Protein AF-G0PNI9-F1 (afdb_monomer_lite)

Organism: Caenorhabditis brenneri (NCBI:txid135651)

Secondary structure (DSSP, 8-state):
------EEEEEEEEEEETTTTEEEEE-TTS-TT--EEEE--GGG---TT-EEEEEE-HHHHHHHS-SS--TTSPPPEES--EEEPPPTTEEEEEETTEEEEEEEEEEPPTT--TTSEEEETTTEEEE--SSSS-TT-SEEEEEEEEEEEEE-TTS-EEEEEEEEEEE---PPP-S--------EEEEEEEEEEEE-SS-SSS-SEEEEEEETTTTEEEEEEESS--TT--TT-EEEEEEEE-SSSEEEEEEEEE----S-EEEETTEEEEEEEE--EE--BTTBSSEEEEETTTEEEEE-SSTTSPPPS--TTTEEEEEEEEE--SSSS--EEEEEEEE---HHHHHHHHHHHHHTSTTHHHHHHHH-HHHHHHHHHHHS-HHHHTHHHHHHHHHHHHHHTT-SS--------EEEEEETTEEEEEE----TT--HHHHHHTT--THHHHTGGGPPTTEEEEEEE-TTS-EEEEEEEEEE-EE-TTS-EEEEEEE-GGGEEETTEEEEPBTTS-TTS-EEEEE-SSPPPSS-EEEEEEEEEPPTTSTTTT-HHHHHTTEEEEEEEEEEEEEEEEHHHHTSS--HHHHHHHHHHHHHHHHHHHS-HHHHHHHHHHHHHHTT-HHHHHHHHTTT--HHHHHHHHTTT-

Structure (mmCIF, N/CA/C/O backbone):
data_AF-G0PNI9-F1
#
_entry.id   AF-G0PNI9-F1
#
loop_
_atom_site.group_PDB
_atom_site.id
_atom_site.type_symbol
_atom_site.label_atom_id
_atom_site.label_alt_id
_atom_site.label_comp_id
_atom_site.label_asym_id
_atom_site.label_entity_id
_atom_site.label_seq_id
_atom_site.pdbx_PDB_ins_code
_atom_site.Cartn_x
_atom_site.Cartn_y
_atom_site.Cartn_z
_atom_site.occupancy
_atom_site.B_iso_or_equiv
_atom_site.auth_seq_id
_atom_site.auth_comp_id
_atom_site.auth_asym_id
_atom_site.auth_atom_id
_atom_site.pdbx_PDB_model_num
ATOM 1 N N . SER A 1 1 ? 24.204 -33.065 -20.227 1.00 42.53 1 SER A N 1
ATOM 2 C CA . SER A 1 1 ? 23.760 -32.303 -19.040 1.00 42.53 1 SER A CA 1
ATOM 3 C C . SER A 1 1 ? 23.427 -30.886 -19.472 1.00 42.53 1 SER A C 1
ATOM 5 O O . SER A 1 1 ? 24.225 -30.288 -20.180 1.00 42.53 1 SER A O 1
ATOM 7 N N . ASN A 1 2 ? 22.261 -30.353 -19.093 1.00 43.97 2 ASN A N 1
ATOM 8 C CA . ASN A 1 2 ? 21.942 -28.942 -19.337 1.00 43.97 2 ASN A CA 1
ATOM 9 C C . ASN A 1 2 ? 22.514 -28.113 -18.187 1.00 43.97 2 ASN A C 1
ATOM 11 O O . ASN A 1 2 ? 21.906 -28.019 -17.124 1.00 43.97 2 ASN A O 1
ATOM 15 N N . GLU A 1 3 ? 23.709 -27.570 -18.393 1.00 56.66 3 GLU A N 1
ATOM 16 C CA . GLU A 1 3 ? 24.374 -26.715 -17.415 1.00 56.66 3 GLU A CA 1
ATOM 17 C C . GLU A 1 3 ? 23.565 -25.428 -17.202 1.00 56.66 3 GLU A C 1
ATOM 19 O O . GLU A 1 3 ? 23.262 -24.688 -18.143 1.00 56.66 3 GLU A O 1
ATOM 24 N N . VAL A 1 4 ? 23.152 -25.183 -15.958 1.00 63.44 4 VAL A N 1
ATOM 25 C CA . VAL A 1 4 ? 22.321 -24.026 -15.624 1.00 63.44 4 VAL A CA 1
ATOM 26 C C . VAL A 1 4 ? 23.223 -22.797 -15.537 1.00 63.44 4 VAL A C 1
ATOM 28 O O . VAL A 1 4 ? 24.161 -22.759 -14.744 1.00 63.44 4 VAL A O 1
ATOM 31 N N . LEU A 1 5 ? 22.911 -21.774 -16.335 1.00 78.19 5 LEU A N 1
ATOM 32 C CA . LEU A 1 5 ? 23.619 -20.491 -16.356 1.00 78.19 5 LEU A CA 1
ATOM 33 C C . LEU A 1 5 ? 22.722 -19.388 -15.749 1.00 78.19 5 LEU A C 1
ATOM 35 O O . LEU A 1 5 ? 22.094 -18.633 -16.503 1.00 78.19 5 LEU A O 1
ATOM 39 N N . PRO A 1 6 ? 22.570 -19.319 -14.407 1.00 77.62 6 PRO A N 1
ATOM 40 C CA . PRO A 1 6 ? 21.587 -18.449 -13.761 1.00 77.62 6 PRO A CA 1
ATOM 41 C C . PRO A 1 6 ? 22.061 -16.997 -13.633 1.00 77.62 6 PRO A C 1
ATOM 43 O O . PRO A 1 6 ? 21.236 -16.100 -13.462 1.00 77.62 6 PRO A O 1
ATOM 46 N N . LYS A 1 7 ? 23.376 -16.742 -13.688 1.00 85.12 7 LYS A N 1
ATOM 47 C CA . LYS A 1 7 ? 23.931 -15.395 -13.523 1.00 85.12 7 LYS A CA 1
ATOM 48 C C . LYS A 1 7 ? 23.986 -14.677 -14.869 1.00 85.12 7 LYS A C 1
ATOM 50 O O . LYS A 1 7 ? 24.374 -15.263 -15.880 1.00 85.12 7 LYS A O 1
ATOM 55 N N . LEU A 1 8 ? 23.606 -13.401 -14.871 1.00 88.12 8 LEU A N 1
ATOM 56 C CA . LEU A 1 8 ? 23.427 -12.584 -16.070 1.00 88.12 8 LEU A CA 1
ATOM 57 C C . LEU A 1 8 ? 24.270 -11.313 -15.983 1.00 88.12 8 LEU A C 1
ATOM 59 O O . LEU A 1 8 ? 24.201 -10.599 -14.985 1.00 88.12 8 LEU A O 1
ATOM 63 N N . ILE A 1 9 ? 25.006 -10.994 -17.047 1.00 89.88 9 ILE A N 1
ATOM 64 C CA . ILE A 1 9 ? 25.767 -9.747 -17.162 1.00 89.88 9 ILE A CA 1
ATOM 65 C C . ILE A 1 9 ? 25.405 -9.033 -18.458 1.00 89.88 9 ILE A C 1
ATOM 67 O O . ILE A 1 9 ? 25.257 -9.648 -19.513 1.00 89.88 9 ILE A O 1
ATOM 71 N N . THR A 1 10 ? 25.278 -7.712 -18.361 1.00 91.69 10 THR A N 1
ATOM 72 C CA . THR A 1 10 ? 25.167 -6.803 -19.502 1.00 91.69 10 THR A CA 1
ATOM 73 C C . THR A 1 10 ? 26.460 -6.011 -19.636 1.00 91.69 10 THR A C 1
ATOM 75 O O . THR A 1 10 ? 26.955 -5.466 -18.651 1.00 91.69 10 THR A O 1
ATOM 78 N N . GLY A 1 11 ? 26.979 -5.923 -20.855 1.00 91.00 11 GLY A N 1
ATOM 79 C CA . GLY A 1 11 ? 28.130 -5.094 -21.192 1.00 91.00 11 GLY A CA 1
ATOM 80 C C . GLY A 1 11 ? 28.019 -4.524 -22.600 1.00 91.00 11 GLY A C 1
ATOM 81 O O . GLY A 1 11 ? 27.108 -4.866 -23.361 1.00 91.00 11 GLY A O 1
ATOM 82 N N . PHE A 1 12 ? 28.957 -3.656 -22.963 1.00 94.12 12 PHE A N 1
ATOM 83 C CA . PHE A 1 12 ? 29.002 -3.040 -24.289 1.00 94.12 12 PHE A CA 1
ATOM 84 C C . PHE A 1 12 ? 30.407 -3.059 -24.879 1.00 94.12 12 PHE A C 1
ATOM 86 O O . PHE A 1 12 ? 31.407 -3.089 -24.159 1.00 94.12 12 PHE A O 1
ATOM 93 N N . ILE A 1 13 ? 30.479 -3.052 -26.208 1.00 94.00 13 ILE A N 1
ATOM 94 C CA . ILE A 1 13 ? 31.738 -3.214 -26.926 1.00 94.00 13 ILE A CA 1
ATOM 95 C C . ILE A 1 13 ? 32.512 -1.899 -26.963 1.00 94.00 13 ILE A C 1
ATOM 97 O O . ILE A 1 13 ? 32.058 -0.906 -27.533 1.00 94.00 13 ILE A O 1
ATOM 101 N N . THR A 1 14 ? 33.702 -1.917 -26.374 1.00 91.06 14 THR A N 1
ATOM 102 C CA . THR A 1 14 ? 34.638 -0.788 -26.240 1.00 91.06 14 THR A CA 1
ATOM 103 C C . THR A 1 14 ? 35.733 -0.783 -27.295 1.00 91.06 14 THR A C 1
ATOM 105 O O . THR A 1 14 ? 36.314 0.266 -27.558 1.00 91.06 14 THR A O 1
ATOM 108 N N . GLY A 1 15 ? 36.000 -1.926 -27.926 1.00 89.88 15 GLY A N 1
ATOM 109 C CA . GLY A 1 15 ? 36.987 -2.073 -28.992 1.00 89.88 15 GLY A CA 1
ATOM 110 C C . GLY A 1 15 ? 36.825 -3.400 -29.727 1.00 89.88 15 GLY A C 1
ATOM 111 O O . GLY A 1 15 ? 36.212 -4.334 -29.213 1.00 89.88 15 GLY A O 1
ATOM 112 N N . THR A 1 16 ? 37.387 -3.499 -30.927 1.00 89.44 16 THR A N 1
ATOM 113 C CA . THR A 1 16 ? 37.393 -4.727 -31.733 1.00 89.44 16 THR A CA 1
ATOM 114 C C . THR A 1 16 ? 38.799 -4.993 -32.261 1.00 89.44 16 THR A C 1
ATOM 116 O O . THR A 1 16 ? 39.559 -4.062 -32.518 1.00 89.44 16 THR A O 1
ATOM 119 N N . ASN A 1 17 ? 39.164 -6.266 -32.419 1.00 86.81 17 ASN A N 1
ATOM 120 C CA . ASN A 1 17 ? 40.432 -6.686 -33.008 1.00 86.81 17 ASN A CA 1
ATOM 121 C C . ASN A 1 17 ? 40.154 -7.622 -34.202 1.00 86.81 17 ASN A C 1
ATOM 123 O O . ASN A 1 17 ? 40.063 -8.844 -34.032 1.00 86.81 17 ASN A O 1
ATOM 127 N N . PRO A 1 18 ? 39.990 -7.066 -35.423 1.00 77.69 18 PRO A N 1
ATOM 128 C CA . PRO A 1 18 ? 39.561 -7.830 -36.594 1.00 77.69 18 PRO A CA 1
ATOM 129 C C . PRO A 1 18 ? 40.500 -8.975 -36.989 1.00 77.69 18 PRO A C 1
ATOM 131 O O . PRO A 1 18 ? 40.017 -9.967 -37.537 1.00 77.69 18 PRO A O 1
ATOM 134 N N . LYS A 1 19 ? 41.806 -8.858 -36.689 1.00 79.38 19 LYS A N 1
ATOM 135 C CA . LYS A 1 19 ? 42.839 -9.859 -37.014 1.00 79.38 19 LYS A CA 1
ATOM 136 C C . LYS A 1 19 ? 42.614 -11.188 -36.286 1.00 79.38 19 LYS A C 1
ATOM 138 O O . LYS A 1 19 ? 42.847 -12.239 -36.868 1.00 79.38 19 LYS A O 1
ATOM 143 N N . TYR A 1 20 ? 42.126 -11.136 -35.046 1.00 79.94 20 TYR A N 1
ATOM 144 C CA . TYR A 1 20 ? 41.896 -12.316 -34.200 1.00 79.94 20 TYR A CA 1
ATOM 145 C C . TYR A 1 20 ? 40.404 -12.615 -33.962 1.00 79.94 20 TYR A C 1
ATOM 147 O O . TYR A 1 20 ? 40.067 -13.485 -33.166 1.00 79.94 20 TYR A O 1
ATOM 155 N N . GLY A 1 21 ? 39.493 -11.878 -34.611 1.00 83.06 21 GLY A N 1
ATOM 156 C CA . GLY A 1 21 ? 38.041 -12.034 -34.431 1.00 83.06 21 GLY A CA 1
ATOM 157 C C . GLY A 1 21 ? 37.517 -11.645 -33.039 1.00 83.06 21 GLY A C 1
ATOM 158 O O . GLY A 1 21 ? 36.365 -11.927 -32.721 1.00 83.06 21 GLY A O 1
ATOM 159 N N . MET A 1 22 ? 38.338 -11.005 -32.206 1.00 89.69 22 MET A N 1
ATOM 160 C CA . MET A 1 22 ? 37.992 -10.650 -30.827 1.00 89.69 22 MET A CA 1
ATOM 161 C C . MET A 1 22 ? 37.268 -9.300 -30.756 1.00 89.69 22 MET A C 1
ATOM 163 O O . MET A 1 22 ? 37.525 -8.400 -31.558 1.00 89.69 22 MET A O 1
ATOM 167 N N . SER A 1 23 ? 36.418 -9.116 -29.747 1.00 92.19 23 SER A N 1
ATOM 168 C CA . SER A 1 23 ? 35.970 -7.792 -29.290 1.00 92.19 23 SER A CA 1
ATOM 169 C C . SER A 1 23 ? 36.112 -7.666 -27.773 1.00 92.19 23 SER A C 1
ATOM 171 O O . SER A 1 23 ? 36.047 -8.666 -27.060 1.00 92.19 23 SER A O 1
ATOM 173 N N . TYR A 1 24 ? 36.318 -6.441 -27.294 1.00 92.00 24 TYR A N 1
ATOM 174 C CA . TYR A 1 24 ? 36.478 -6.114 -25.876 1.00 92.00 24 TYR A CA 1
ATOM 175 C C . TYR A 1 24 ? 35.159 -5.591 -25.311 1.00 92.00 24 TYR A C 1
ATOM 177 O O . TYR A 1 24 ? 34.493 -4.778 -25.956 1.00 92.00 24 TYR A O 1
ATOM 185 N N . VAL A 1 25 ? 34.774 -6.084 -24.135 1.00 93.19 25 VAL A N 1
ATOM 186 C CA . VAL A 1 25 ? 33.466 -5.847 -23.513 1.00 93.19 25 VAL A CA 1
ATOM 187 C C . VAL A 1 25 ? 33.662 -5.178 -22.156 1.00 93.19 25 VAL A C 1
ATOM 189 O O . VAL A 1 25 ? 34.219 -5.779 -21.238 1.00 93.19 25 VAL A O 1
ATOM 192 N N . SER A 1 26 ? 33.176 -3.946 -22.019 1.00 91.88 26 SER A N 1
ATOM 193 C CA . SER A 1 26 ? 33.152 -3.235 -20.739 1.00 91.88 26 SER A CA 1
ATOM 194 C C . SER A 1 26 ? 32.015 -3.738 -19.857 1.00 91.88 26 SER A C 1
ATOM 196 O O . SER A 1 26 ? 30.886 -3.905 -20.327 1.00 91.88 26 SER A O 1
ATOM 198 N N . CYS A 1 27 ? 32.311 -3.912 -18.571 1.00 89.69 27 CYS A N 1
ATOM 199 C CA . CYS A 1 27 ? 31.365 -4.229 -17.509 1.00 89.69 27 CYS A CA 1
ATOM 200 C C . CYS A 1 27 ? 31.767 -3.462 -16.237 1.00 89.69 27 CYS A C 1
ATOM 202 O O . CYS A 1 27 ? 32.956 -3.288 -15.972 1.00 89.69 27 CYS A O 1
ATOM 204 N N . ASN A 1 28 ? 30.795 -3.028 -15.435 1.00 88.88 28 ASN A N 1
ATOM 205 C CA . ASN A 1 28 ? 31.049 -2.372 -14.148 1.00 88.88 28 ASN A CA 1
ATOM 206 C C . ASN A 1 28 ? 31.448 -3.349 -13.023 1.00 88.88 28 ASN A C 1
ATOM 208 O O . ASN A 1 28 ? 31.896 -2.903 -11.973 1.00 88.88 28 ASN A O 1
ATOM 212 N N . LEU A 1 29 ? 31.298 -4.664 -13.231 1.00 88.19 29 LEU A N 1
ATOM 213 C CA . LEU A 1 29 ? 31.667 -5.705 -12.259 1.00 88.19 29 LEU A CA 1
ATOM 214 C C . LEU A 1 29 ? 33.132 -6.174 -12.377 1.00 88.19 29 LEU A C 1
ATOM 216 O O . LEU A 1 29 ? 33.607 -6.919 -11.526 1.00 88.19 29 LEU A O 1
ATOM 220 N N . THR A 1 30 ? 33.854 -5.768 -13.427 1.00 87.44 30 THR A N 1
ATOM 221 C CA . THR A 1 30 ? 35.285 -6.075 -13.614 1.00 87.44 30 THR A CA 1
ATOM 222 C C . THR A 1 30 ? 36.192 -4.989 -13.052 1.00 87.44 30 THR A C 1
ATOM 224 O O . THR A 1 30 ? 35.832 -3.813 -13.057 1.00 87.44 30 THR A O 1
ATOM 227 N N . TYR A 1 31 ? 37.419 -5.358 -12.663 1.00 86.44 31 TYR A N 1
ATOM 228 C CA . TYR A 1 31 ? 38.438 -4.382 -12.274 1.00 86.44 31 TYR A CA 1
ATOM 229 C C . TYR A 1 31 ? 38.669 -3.339 -13.391 1.00 86.44 31 TYR A C 1
ATOM 231 O O . TYR A 1 31 ? 38.799 -3.722 -14.562 1.00 86.44 31 TYR A O 1
ATOM 239 N N . PRO A 1 32 ? 38.753 -2.030 -13.075 1.00 87.06 32 PRO A N 1
ATOM 240 C CA . PRO A 1 32 ? 38.887 -0.975 -14.074 1.00 87.06 32 PRO A CA 1
ATOM 241 C C . PRO A 1 32 ? 40.040 -1.201 -15.060 1.00 87.06 32 PRO A C 1
ATOM 243 O O . PRO A 1 32 ? 41.215 -1.146 -14.705 1.00 87.06 32 PRO A O 1
ATOM 246 N N . GLY A 1 33 ? 39.693 -1.414 -16.333 1.00 81.38 33 GLY A N 1
ATOM 247 C CA . GLY A 1 33 ? 40.645 -1.697 -17.413 1.00 81.38 33 GLY A CA 1
ATOM 248 C C . GLY A 1 33 ? 40.659 -3.148 -17.900 1.00 81.38 33 GLY A C 1
ATOM 249 O O . GLY A 1 33 ? 41.149 -3.398 -19.002 1.00 81.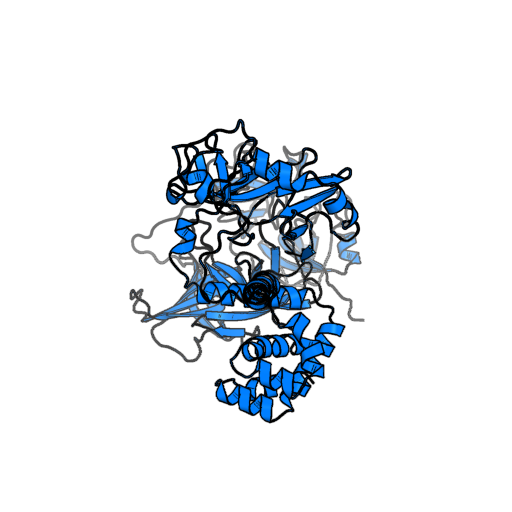38 33 GLY A O 1
ATOM 250 N N . VAL A 1 34 ? 40.089 -4.089 -17.145 1.00 87.12 34 VAL A N 1
ATOM 251 C CA . VAL A 1 34 ? 40.072 -5.525 -17.471 1.00 87.12 34 VAL A CA 1
ATOM 252 C C . VAL A 1 34 ? 38.778 -5.889 -18.212 1.00 87.12 34 VAL A C 1
ATOM 254 O O . VAL A 1 34 ? 37.961 -6.666 -17.734 1.00 87.12 34 VAL A O 1
ATOM 257 N N . ASP A 1 35 ? 38.600 -5.326 -19.412 1.00 89.88 35 ASP A N 1
ATOM 258 C CA . ASP A 1 35 ? 37.474 -5.674 -20.298 1.00 89.88 35 ASP A CA 1
ATOM 259 C C . ASP A 1 35 ? 37.467 -7.176 -20.606 1.00 89.88 35 ASP A C 1
ATOM 261 O O . ASP A 1 35 ? 38.526 -7.752 -20.873 1.00 89.88 35 ASP A O 1
ATOM 265 N N . GLY A 1 36 ? 36.286 -7.795 -20.634 1.00 91.12 36 GLY A N 1
ATOM 266 C CA . GLY A 1 36 ? 36.122 -9.180 -21.082 1.00 91.12 36 GLY A CA 1
ATOM 267 C C . GLY A 1 36 ? 36.375 -9.334 -22.583 1.00 91.12 36 GLY A C 1
ATOM 268 O O . GLY A 1 36 ? 36.262 -8.367 -23.339 1.00 91.12 36 GLY A O 1
ATOM 269 N N . ILE A 1 37 ? 36.704 -10.546 -23.036 1.00 92.38 37 ILE A N 1
ATOM 270 C CA . ILE A 1 37 ? 36.940 -10.837 -24.464 1.00 92.38 37 ILE A CA 1
ATOM 271 C C . ILE A 1 37 ? 35.843 -11.744 -25.019 1.00 92.38 37 ILE A C 1
ATOM 273 O O . ILE A 1 37 ? 35.643 -12.858 -24.536 1.00 92.38 37 ILE A O 1
ATOM 277 N N . VAL A 1 38 ? 35.196 -11.292 -26.094 1.00 90.31 38 VAL A N 1
ATOM 278 C CA . VAL A 1 38 ? 34.279 -12.108 -26.895 1.00 90.31 38 VAL A CA 1
ATOM 279 C C . VAL A 1 38 ? 34.921 -12.531 -28.211 1.00 90.31 38 VAL A C 1
ATOM 281 O O . VAL A 1 38 ? 35.369 -11.695 -28.999 1.00 90.31 38 VAL A O 1
ATOM 284 N N . TYR A 1 39 ? 34.941 -13.836 -28.467 1.00 87.62 39 TYR A N 1
ATOM 285 C CA . TYR A 1 39 ? 35.433 -14.421 -29.713 1.00 87.62 39 TYR A CA 1
ATOM 286 C C . TYR A 1 39 ? 34.281 -14.524 -30.720 1.00 87.62 39 TYR A C 1
ATOM 288 O O . TYR A 1 39 ? 33.350 -15.310 -30.545 1.00 87.62 39 TYR A O 1
ATOM 296 N N . CYS A 1 40 ? 34.324 -13.708 -31.774 1.00 81.56 40 CYS A N 1
ATOM 297 C CA . CYS A 1 40 ? 33.262 -13.612 -32.771 1.00 81.56 40 CYS A CA 1
ATOM 298 C C . CYS A 1 40 ? 33.587 -14.453 -34.014 1.00 81.56 40 CYS A C 1
ATOM 300 O O . CYS A 1 40 ? 34.601 -14.230 -34.680 1.00 81.56 40 CYS A O 1
ATOM 302 N N . SER A 1 41 ? 32.684 -15.359 -34.401 1.00 74.31 41 SER A N 1
ATOM 303 C CA . SER A 1 41 ? 32.752 -16.004 -35.719 1.00 74.31 41 SER A CA 1
ATOM 304 C C . SER A 1 41 ? 32.547 -14.979 -36.847 1.00 74.31 41 SER A C 1
ATOM 306 O O . SER A 1 41 ? 31.967 -13.909 -36.630 1.00 74.31 41 SER A O 1
ATOM 308 N N . LYS A 1 42 ? 33.000 -15.296 -38.073 1.00 65.00 42 LYS A N 1
ATOM 309 C CA . LYS A 1 42 ? 32.943 -14.383 -39.240 1.00 65.00 42 LYS A CA 1
ATOM 310 C C . LYS A 1 42 ? 31.557 -13.740 -39.433 1.00 65.00 42 LYS A C 1
ATOM 312 O O . LYS A 1 42 ? 31.482 -12.548 -39.722 1.00 65.00 42 LYS A O 1
ATOM 317 N N . ASN A 1 43 ? 30.487 -14.495 -39.170 1.00 62.12 43 ASN A N 1
ATOM 318 C CA . ASN A 1 43 ? 29.095 -14.093 -39.400 1.00 62.12 43 ASN A CA 1
ATOM 319 C C . ASN A 1 43 ? 28.417 -13.454 -38.165 1.00 62.12 43 ASN A C 1
ATOM 321 O O . ASN A 1 43 ? 27.246 -13.092 -38.231 1.00 62.12 43 ASN A O 1
ATOM 325 N N . ARG A 1 44 ? 29.121 -13.311 -37.029 1.00 70.69 44 ARG A N 1
ATOM 326 C CA . ARG A 1 44 ? 28.618 -12.677 -35.790 1.00 70.69 44 ARG A CA 1
ATOM 327 C C . ARG A 1 44 ? 29.555 -11.581 -35.261 1.00 70.69 44 ARG A C 1
ATOM 329 O O . ARG A 1 44 ? 29.673 -11.385 -34.055 1.00 70.69 44 ARG A O 1
ATOM 336 N N . ARG A 1 45 ? 30.237 -10.861 -36.159 1.00 80.56 45 ARG A N 1
ATOM 337 C CA . ARG A 1 45 ? 31.110 -9.729 -35.801 1.00 80.56 45 ARG A CA 1
ATOM 338 C C . ARG A 1 45 ? 30.322 -8.608 -35.117 1.00 80.56 45 ARG A C 1
ATOM 340 O O . ARG A 1 45 ? 29.397 -8.046 -35.701 1.00 80.56 45 ARG A O 1
ATOM 347 N N . LEU A 1 46 ? 30.743 -8.261 -33.905 1.00 89.38 46 LEU A N 1
ATOM 348 C CA . LEU A 1 46 ? 30.261 -7.096 -33.168 1.00 89.38 46 LEU A CA 1
ATOM 349 C C . LEU A 1 46 ? 31.018 -5.823 -33.583 1.00 89.38 46 LEU A C 1
ATOM 351 O O . LEU A 1 46 ? 32.127 -5.882 -34.119 1.00 89.38 46 LEU A O 1
ATOM 355 N N . LYS A 1 47 ? 30.410 -4.662 -33.332 1.00 90.81 47 LYS A N 1
ATOM 356 C CA . LYS A 1 47 ? 30.986 -3.324 -33.545 1.00 90.81 47 LYS A CA 1
ATOM 357 C C . LYS A 1 47 ? 31.063 -2.559 -32.222 1.00 90.81 47 LYS A C 1
ATOM 359 O O . LYS A 1 47 ? 30.316 -2.855 -31.295 1.00 90.81 47 LYS A O 1
ATOM 364 N N . VAL A 1 48 ? 31.936 -1.551 -32.137 1.00 91.38 48 VAL A N 1
ATOM 365 C CA . VAL A 1 48 ? 31.995 -0.648 -30.971 1.00 91.38 48 VAL A CA 1
ATOM 366 C C . VAL A 1 48 ? 30.623 -0.012 -30.745 1.00 91.38 48 VAL A C 1
ATOM 368 O O . VAL A 1 48 ? 30.010 0.493 -31.682 1.00 91.38 48 VAL A O 1
ATOM 371 N N . GLY A 1 49 ? 30.143 -0.067 -29.504 1.00 90.06 49 GLY A N 1
ATOM 372 C CA . GLY A 1 49 ? 28.810 0.384 -29.115 1.00 90.06 49 GLY A CA 1
ATOM 373 C C . GLY A 1 49 ? 27.663 -0.596 -29.366 1.00 90.06 49 GLY A C 1
ATOM 374 O O . GLY A 1 49 ? 26.523 -0.258 -29.047 1.00 90.06 49 GLY A O 1
ATOM 375 N N . ASP A 1 50 ? 27.937 -1.812 -29.849 1.00 93.25 50 ASP A N 1
ATOM 376 C CA . ASP A 1 50 ? 27.017 -2.938 -29.669 1.00 93.25 50 ASP A CA 1
ATOM 377 C C . ASP A 1 50 ? 26.922 -3.323 -28.184 1.00 93.25 50 ASP A C 1
ATOM 379 O O . ASP A 1 50 ? 27.890 -3.192 -27.433 1.00 93.25 50 ASP A O 1
ATOM 383 N N . TRP A 1 51 ? 25.760 -3.830 -27.769 1.00 93.88 51 TRP A N 1
ATOM 384 C CA . TRP A 1 51 ? 25.500 -4.288 -26.402 1.00 93.88 51 TRP A CA 1
ATOM 385 C C . TRP A 1 51 ? 25.265 -5.796 -26.381 1.00 93.88 51 TRP A C 1
ATOM 387 O O . TRP A 1 51 ? 24.646 -6.349 -27.295 1.00 93.88 51 TRP A O 1
ATOM 397 N N . VAL A 1 52 ? 25.761 -6.461 -25.339 1.00 92.62 52 VAL A N 1
ATOM 398 C CA . VAL A 1 52 ? 25.707 -7.919 -25.184 1.00 92.62 52 VAL A CA 1
ATOM 399 C C . VAL A 1 52 ? 25.220 -8.328 -23.796 1.00 92.62 52 VAL A C 1
ATOM 401 O O . VAL A 1 52 ? 25.608 -7.757 -22.780 1.00 92.62 52 VAL A O 1
ATOM 404 N N . GLU A 1 53 ? 24.373 -9.352 -23.787 1.00 92.38 53 GLU A N 1
ATOM 405 C CA . GLU A 1 53 ? 23.956 -10.142 -22.632 1.00 92.38 53 GLU A CA 1
ATOM 406 C C . GLU A 1 53 ? 24.770 -11.446 -22.636 1.00 92.38 53 GLU A C 1
ATOM 408 O O . GLU A 1 53 ? 24.812 -12.160 -23.646 1.00 92.38 53 GLU A O 1
ATOM 413 N N . VAL A 1 54 ? 25.422 -11.745 -21.513 1.00 89.88 54 VAL A N 1
ATOM 414 C CA . VAL A 1 54 ? 26.264 -12.933 -21.300 1.00 89.88 54 VAL A CA 1
ATOM 415 C C . VAL A 1 54 ? 25.761 -13.670 -20.062 1.00 89.88 54 VAL A C 1
ATOM 417 O O . VAL A 1 54 ? 25.312 -13.037 -19.102 1.00 89.88 54 VAL A O 1
ATOM 420 N N . ARG A 1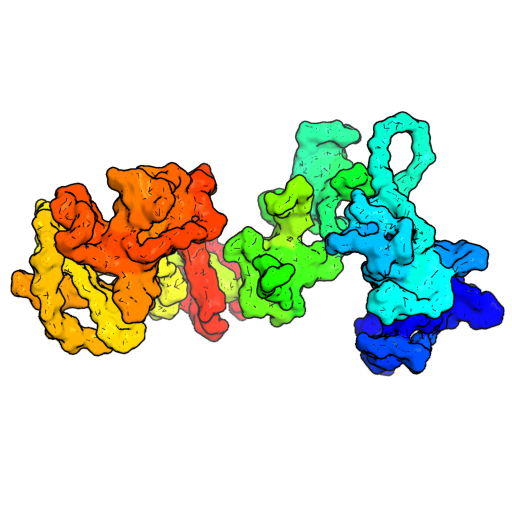 55 ? 25.805 -15.005 -20.089 1.00 89.44 55 ARG A N 1
ATOM 421 C CA . ARG A 1 55 ? 25.367 -15.866 -18.983 1.00 89.44 55 ARG A CA 1
ATOM 422 C C . ARG A 1 55 ? 26.519 -16.712 -18.471 1.00 89.44 55 ARG A C 1
ATOM 424 O O . ARG A 1 55 ? 27.340 -17.158 -19.265 1.00 89.44 55 ARG A O 1
ATOM 431 N N . PHE A 1 56 ? 26.535 -16.936 -17.163 1.00 86.56 56 PHE A N 1
ATOM 432 C CA . PHE A 1 56 ? 27.591 -17.659 -16.461 1.00 86.56 56 PHE A CA 1
ATOM 433 C C . PHE A 1 56 ? 26.998 -18.705 -15.516 1.00 86.56 56 PHE A C 1
ATOM 435 O O . PHE A 1 56 ? 25.892 -18.522 -14.990 1.00 86.56 56 PHE A O 1
ATOM 442 N N . THR A 1 57 ? 27.763 -19.771 -15.271 1.00 88.38 57 THR A N 1
ATOM 443 C CA . THR A 1 57 ? 27.573 -20.639 -14.102 1.00 88.38 57 THR A CA 1
ATOM 444 C C . THR A 1 57 ? 27.781 -19.817 -12.822 1.00 88.38 57 THR A C 1
ATOM 446 O O . THR A 1 57 ? 28.342 -18.716 -12.856 1.00 88.38 57 THR A O 1
ATOM 449 N N . GLU A 1 58 ? 27.362 -20.327 -11.663 1.00 87.75 58 GLU A N 1
ATOM 450 C CA . GLU A 1 58 ? 27.664 -19.637 -10.399 1.00 87.75 58 GLU A CA 1
ATOM 451 C C . GLU A 1 58 ? 29.170 -19.644 -10.085 1.00 87.75 58 GLU A C 1
ATOM 453 O O . GLU A 1 58 ? 29.688 -18.652 -9.572 1.00 87.75 58 GLU A O 1
ATOM 458 N N . ALA A 1 59 ? 29.882 -20.707 -10.477 1.00 87.44 59 ALA A N 1
ATOM 459 C CA . ALA A 1 59 ? 31.326 -20.846 -10.301 1.00 87.44 59 ALA A CA 1
ATOM 460 C C . ALA A 1 59 ? 32.123 -19.851 -11.165 1.00 87.44 59 ALA A C 1
ATOM 462 O O . ALA A 1 59 ? 32.980 -19.136 -10.646 1.00 87.44 59 ALA A O 1
ATOM 463 N N . ASP A 1 60 ? 31.811 -19.742 -12.461 1.00 88.12 60 ASP A N 1
ATOM 464 C CA . ASP A 1 60 ? 32.440 -18.755 -13.348 1.00 88.12 60 ASP A CA 1
ATOM 465 C C . ASP A 1 60 ? 32.114 -17.329 -12.910 1.00 88.12 60 ASP A C 1
ATOM 467 O O . ASP A 1 60 ? 32.986 -16.461 -12.926 1.00 88.12 60 ASP A O 1
ATOM 471 N N . PHE A 1 61 ? 30.876 -17.075 -12.476 1.00 90.44 61 PHE A N 1
ATOM 472 C CA . PHE A 1 61 ? 30.507 -15.751 -11.996 1.00 90.44 61 PHE A CA 1
ATOM 473 C C . PHE A 1 61 ? 31.314 -15.356 -10.751 1.00 90.44 61 PHE A C 1
ATOM 475 O O . PHE A 1 61 ? 31.869 -14.261 -10.712 1.00 90.44 61 PHE A O 1
ATOM 482 N N . ALA A 1 62 ? 31.447 -16.250 -9.765 1.00 88.44 62 ALA A N 1
ATOM 483 C CA . ALA A 1 62 ? 32.258 -15.999 -8.572 1.00 88.44 62 ALA A CA 1
ATOM 484 C C . ALA A 1 62 ? 33.754 -15.806 -8.896 1.00 88.44 62 ALA A C 1
ATOM 486 O O . ALA A 1 62 ? 34.416 -14.965 -8.290 1.00 88.44 62 ALA A O 1
ATOM 487 N N . LYS A 1 63 ? 34.273 -16.552 -9.880 1.00 88.75 63 LYS A N 1
ATOM 488 C CA . LYS A 1 63 ? 35.664 -16.492 -10.359 1.00 88.75 63 LYS A CA 1
ATOM 489 C C . LYS A 1 63 ? 36.006 -15.191 -11.093 1.00 88.75 63 LYS A C 1
ATOM 491 O O . LYS A 1 63 ? 37.109 -14.676 -10.931 1.00 88.75 63 LYS A O 1
ATOM 496 N N . PHE A 1 64 ? 35.097 -14.690 -11.928 1.00 88.19 64 PHE A N 1
ATOM 497 C CA . PHE A 1 64 ? 35.337 -13.525 -12.786 1.00 88.19 64 PHE A CA 1
ATOM 498 C C . PHE A 1 64 ? 34.824 -12.200 -12.197 1.00 88.19 64 PHE A C 1
ATOM 500 O O . PHE A 1 64 ? 35.326 -11.138 -12.565 1.00 88.19 64 PHE A O 1
ATOM 507 N N . PHE A 1 65 ? 33.843 -12.249 -11.290 1.00 90.31 65 PHE A N 1
ATOM 508 C CA . PHE A 1 65 ? 33.179 -11.075 -10.708 1.00 90.31 65 PHE A CA 1
ATOM 509 C C . PHE A 1 65 ? 33.092 -11.178 -9.168 1.00 90.31 65 PHE A C 1
ATOM 511 O O . PHE A 1 65 ? 31.994 -11.153 -8.601 1.00 90.31 65 PHE A O 1
ATOM 518 N N . PRO A 1 66 ? 34.235 -11.320 -8.462 1.00 86.69 66 PRO A N 1
ATOM 519 C CA . PRO A 1 66 ? 34.267 -11.327 -7.002 1.00 86.69 66 PRO A CA 1
ATOM 520 C C . PRO A 1 66 ? 33.801 -9.979 -6.432 1.00 86.69 66 PRO A C 1
ATOM 522 O O . PRO A 1 66 ? 33.914 -8.938 -7.076 1.00 86.69 66 PRO A O 1
ATOM 525 N N . SER A 1 67 ? 33.341 -9.969 -5.178 1.00 83.31 67 SER A N 1
ATOM 526 C CA . SER A 1 67 ? 32.786 -8.773 -4.513 1.00 83.31 67 SER A CA 1
ATOM 527 C C . SER A 1 67 ? 33.772 -7.608 -4.328 1.00 83.31 67 SER A C 1
ATOM 529 O O . SER A 1 67 ? 33.351 -6.488 -4.039 1.00 83.31 67 SER A O 1
ATOM 531 N N . LYS A 1 68 ? 35.076 -7.858 -4.492 1.00 84.88 68 LYS A N 1
ATOM 532 C CA . LYS A 1 68 ? 36.152 -6.858 -4.533 1.00 84.88 68 LYS A CA 1
ATOM 533 C C . LYS A 1 68 ? 37.149 -7.245 -5.638 1.00 84.88 68 LYS A C 1
ATOM 535 O O . LYS A 1 68 ? 38.123 -7.935 -5.338 1.00 84.88 68 LYS A O 1
ATOM 540 N N . PRO A 1 69 ? 36.914 -6.866 -6.907 1.00 85.06 69 PRO A N 1
ATOM 541 C CA . PRO A 1 69 ? 37.821 -7.214 -7.992 1.00 85.06 69 PRO A CA 1
ATOM 542 C C . PRO A 1 69 ? 39.144 -6.444 -7.873 1.00 85.06 69 PRO A C 1
ATOM 544 O O . PRO A 1 69 ? 39.188 -5.288 -7.450 1.00 85.06 69 PRO A O 1
ATOM 547 N N . THR A 1 70 ? 40.227 -7.098 -8.274 1.00 85.81 70 THR A N 1
ATOM 548 C CA . THR A 1 70 ? 41.620 -6.632 -8.227 1.00 85.81 70 THR A CA 1
ATOM 549 C C . THR A 1 70 ? 42.243 -6.662 -9.625 1.00 85.81 70 THR A C 1
ATOM 551 O O . THR A 1 70 ? 41.691 -7.259 -10.548 1.00 85.81 70 THR A O 1
ATOM 554 N N . PHE A 1 71 ? 43.431 -6.071 -9.788 1.00 81.50 71 PHE A N 1
ATOM 555 C CA . PHE A 1 71 ? 44.231 -6.198 -11.018 1.00 81.50 71 PHE A CA 1
ATOM 556 C C . PHE A 1 71 ? 44.472 -7.667 -11.434 1.00 81.50 71 PHE A C 1
ATOM 558 O O . PHE A 1 71 ? 44.502 -7.969 -12.624 1.00 81.50 71 PHE A O 1
ATOM 565 N N . GLU A 1 72 ? 44.590 -8.567 -10.457 1.00 85.31 72 GLU A N 1
ATOM 566 C CA . GLU A 1 72 ? 44.851 -10.003 -10.637 1.00 85.31 72 GLU A CA 1
ATOM 567 C C . GLU A 1 72 ? 43.580 -10.822 -10.921 1.00 85.31 72 GLU A C 1
ATOM 569 O O . GLU A 1 72 ? 43.664 -12.007 -11.242 1.00 85.31 72 GLU A O 1
ATOM 574 N N . THR A 1 73 ? 42.391 -10.217 -10.804 1.00 86.69 73 THR A N 1
ATOM 575 C CA . THR A 1 73 ? 41.119 -10.915 -11.032 1.00 86.69 73 THR A CA 1
ATOM 576 C C . THR A 1 73 ? 41.037 -11.408 -12.482 1.00 86.69 73 THR A C 1
ATOM 578 O O . THR A 1 73 ? 41.194 -10.599 -13.404 1.00 86.69 73 THR A O 1
ATOM 581 N N . PRO A 1 74 ? 40.779 -12.711 -12.721 1.00 85.38 74 PRO A N 1
ATOM 582 C CA . PRO A 1 74 ? 40.786 -13.271 -14.065 1.00 85.38 74 PRO A CA 1
ATOM 583 C C . PRO A 1 74 ? 39.835 -12.546 -15.022 1.00 85.38 74 PRO A C 1
ATOM 585 O O . PRO A 1 74 ? 38.663 -12.318 -14.727 1.00 85.38 74 PRO A O 1
ATOM 588 N N . ARG A 1 75 ? 40.327 -12.228 -16.221 1.00 88.31 75 ARG A N 1
ATOM 589 C CA . ARG A 1 75 ? 39.501 -11.682 -17.303 1.00 88.31 75 ARG A CA 1
ATOM 590 C C . ARG A 1 75 ? 38.520 -12.745 -17.801 1.00 88.31 75 ARG A C 1
ATOM 592 O O . ARG A 1 75 ? 38.949 -13.800 -18.266 1.00 88.31 75 ARG A O 1
ATOM 599 N N . PHE A 1 76 ? 37.225 -12.430 -17.804 1.00 90.94 76 PHE A N 1
ATOM 600 C CA . PHE A 1 76 ? 36.216 -13.296 -18.414 1.00 90.94 76 PHE A CA 1
ATOM 601 C C . PHE A 1 76 ? 36.359 -13.363 -19.942 1.00 90.94 76 PHE A C 1
ATOM 603 O O . PHE A 1 76 ? 36.597 -12.353 -20.614 1.00 90.94 76 PHE A O 1
ATOM 610 N N . THR A 1 77 ? 36.190 -14.559 -20.503 1.00 89.94 77 THR A N 1
ATOM 611 C CA . THR A 1 77 ? 36.216 -14.801 -21.951 1.00 89.94 77 THR A CA 1
ATOM 612 C C . THR A 1 77 ? 35.030 -15.666 -22.369 1.00 89.94 77 THR A C 1
ATOM 614 O O . THR A 1 77 ? 34.557 -16.493 -21.592 1.00 89.94 77 THR A O 1
ATOM 617 N N . PHE A 1 78 ? 34.487 -15.435 -23.568 1.00 87.00 78 PHE A N 1
ATOM 618 C CA . PHE A 1 78 ? 33.266 -16.112 -24.010 1.00 87.00 78 PHE A CA 1
ATOM 619 C C . PHE A 1 78 ? 33.109 -16.170 -25.537 1.00 87.00 78 PHE A C 1
ATOM 621 O O . PHE A 1 78 ? 33.618 -15.335 -26.286 1.00 87.00 78 PHE A O 1
ATOM 628 N N . THR A 1 79 ? 32.361 -17.172 -25.993 1.00 83.75 79 THR A N 1
ATOM 629 C CA . THR A 1 79 ? 31.923 -17.376 -27.388 1.00 83.75 79 THR A CA 1
ATOM 630 C C . THR A 1 79 ? 30.407 -17.229 -27.528 1.00 83.75 79 THR A C 1
ATOM 632 O O . THR A 1 79 ? 29.912 -16.712 -28.529 1.00 83.75 79 THR A O 1
ATOM 635 N N . HIS A 1 80 ? 29.658 -17.649 -26.505 1.00 84.94 80 HIS A N 1
ATOM 636 C CA . HIS A 1 80 ? 28.203 -17.573 -26.454 1.00 84.94 80 HIS A CA 1
ATOM 637 C C . HIS A 1 80 ? 27.741 -16.255 -25.832 1.00 84.94 80 HIS A C 1
ATOM 639 O O . HIS A 1 80 ? 28.040 -15.945 -24.682 1.00 84.94 80 HIS A O 1
ATOM 645 N N . PHE A 1 81 ? 26.990 -15.476 -26.607 1.00 89.12 81 PHE A N 1
ATOM 646 C CA . PHE A 1 81 ? 26.401 -14.210 -26.185 1.00 89.12 81 PHE A CA 1
ATOM 647 C C . PHE A 1 81 ? 25.104 -13.944 -26.943 1.00 89.12 81 PHE A C 1
ATOM 649 O O . PHE A 1 81 ? 24.883 -14.454 -28.046 1.00 89.12 81 PHE A O 1
ATOM 656 N N . LYS A 1 82 ? 24.273 -13.077 -26.373 1.00 89.75 82 LYS A N 1
ATOM 657 C CA . LYS A 1 82 ? 23.073 -12.536 -27.007 1.00 89.75 82 LYS A CA 1
ATOM 658 C C . LYS A 1 82 ? 23.289 -11.044 -27.233 1.00 89.75 82 LYS A C 1
ATOM 660 O O . LYS A 1 82 ? 23.461 -10.291 -26.281 1.00 89.75 82 LYS A O 1
ATOM 665 N N . LYS A 1 83 ? 23.292 -10.598 -28.491 1.00 90.06 83 LYS A N 1
ATOM 666 C CA . LYS A 1 83 ? 23.299 -9.161 -28.803 1.00 90.06 83 LYS A CA 1
ATOM 667 C C . LYS A 1 83 ? 21.958 -8.562 -28.372 1.00 90.06 83 LYS A C 1
ATOM 669 O O . LYS A 1 83 ? 20.910 -9.101 -28.725 1.00 90.06 83 LYS A O 1
ATOM 674 N N . ILE A 1 84 ? 21.990 -7.469 -27.615 1.00 90.25 84 ILE A N 1
ATOM 675 C CA . ILE A 1 84 ? 20.797 -6.784 -27.103 1.00 90.25 84 ILE A CA 1
ATOM 676 C C . ILE A 1 84 ? 20.683 -5.364 -27.663 1.00 90.25 84 ILE A C 1
ATOM 678 O O . ILE A 1 84 ? 21.627 -4.811 -28.233 1.00 90.25 84 ILE A O 1
ATOM 682 N N . LYS A 1 85 ? 19.499 -4.767 -27.513 1.00 89.25 85 LYS A N 1
ATOM 683 C CA . LYS A 1 85 ? 19.244 -3.379 -27.905 1.00 89.25 85 LYS A CA 1
ATOM 684 C C . LYS A 1 85 ? 19.993 -2.434 -26.960 1.00 89.25 85 LYS A C 1
ATOM 686 O O . LYS A 1 85 ? 19.858 -2.539 -25.745 1.00 89.25 85 LYS A O 1
ATOM 691 N N . ARG A 1 86 ? 20.749 -1.498 -27.539 1.00 83.81 86 ARG A N 1
ATOM 692 C CA . ARG A 1 86 ? 21.403 -0.387 -26.834 1.00 83.81 86 ARG A CA 1
ATOM 693 C C . ARG A 1 86 ? 20.380 0.367 -25.959 1.00 83.81 86 ARG A C 1
ATOM 695 O O . ARG A 1 86 ? 19.329 0.732 -26.498 1.00 83.81 86 ARG A O 1
ATOM 702 N N . PRO A 1 87 ? 20.664 0.651 -24.674 1.00 84.88 87 PRO A N 1
ATOM 703 C CA . PRO A 1 87 ? 19.850 1.556 -23.864 1.00 84.88 87 PRO A CA 1
ATOM 704 C C . PRO A 1 87 ? 19.637 2.905 -24.568 1.00 84.88 87 PRO A C 1
ATOM 706 O O . PRO A 1 87 ? 20.532 3.414 -25.248 1.00 84.88 87 PRO A O 1
ATOM 709 N N . SER A 1 88 ? 18.439 3.479 -24.453 1.00 81.19 88 SER A N 1
ATOM 710 C CA . SER A 1 88 ? 18.022 4.640 -25.255 1.00 81.19 88 SER A CA 1
ATOM 711 C C . SER A 1 88 ? 18.856 5.893 -24.977 1.00 81.19 88 SER A C 1
ATOM 713 O O . SER A 1 88 ? 19.222 6.597 -25.920 1.00 81.19 88 SER A O 1
ATOM 715 N N . ASN A 1 89 ? 19.197 6.138 -23.711 1.00 88.06 89 ASN A N 1
ATOM 716 C CA . ASN A 1 89 ? 19.956 7.303 -23.264 1.00 88.06 89 ASN A CA 1
ATOM 717 C C . ASN A 1 89 ? 21.481 7.194 -23.460 1.00 88.06 89 ASN A C 1
ATOM 719 O O . ASN A 1 89 ? 22.142 8.227 -23.422 1.00 88.06 89 ASN A O 1
ATOM 723 N N . TYR A 1 90 ? 22.040 6.006 -23.724 1.00 90.75 90 TYR A N 1
ATOM 724 C CA . TYR A 1 90 ? 23.484 5.815 -23.939 1.00 90.75 90 TYR A CA 1
ATOM 725 C C . TYR A 1 90 ? 23.821 5.808 -25.431 1.00 90.75 90 TYR A C 1
ATOM 727 O O . TYR A 1 90 ? 23.228 5.055 -26.198 1.00 90.75 90 TYR A O 1
ATOM 735 N N . THR A 1 91 ? 24.835 6.562 -25.854 1.00 91.56 91 THR A N 1
ATOM 736 C CA . THR A 1 91 ? 25.466 6.447 -27.177 1.00 91.56 91 THR A CA 1
ATOM 737 C C . THR A 1 91 ? 26.962 6.219 -27.011 1.00 91.56 91 THR A C 1
ATOM 739 O O . THR A 1 91 ? 27.697 7.116 -26.614 1.00 91.56 91 THR A O 1
ATOM 742 N N . VAL A 1 92 ? 27.418 5.012 -27.343 1.00 92.56 92 VAL A N 1
ATOM 743 C CA . VAL A 1 92 ? 28.838 4.639 -27.342 1.00 92.56 92 VAL A CA 1
ATOM 744 C C . VAL A 1 92 ? 29.398 4.820 -28.754 1.00 92.56 92 VAL A C 1
ATOM 746 O O . VAL A 1 92 ? 28.771 4.388 -29.721 1.00 92.56 92 VAL A O 1
ATOM 749 N N . ARG A 1 93 ? 30.577 5.434 -28.878 1.00 91.12 93 ARG A N 1
ATOM 750 C CA . ARG A 1 93 ? 31.293 5.640 -30.150 1.00 91.12 93 ARG A CA 1
ATOM 751 C C . ARG A 1 93 ? 32.798 5.469 -29.957 1.00 91.12 93 ARG A C 1
ATOM 753 O O . ARG A 1 93 ? 33.324 5.809 -28.900 1.00 91.12 93 ARG A O 1
ATOM 760 N N . MET A 1 94 ? 33.504 4.991 -30.980 1.00 90.50 94 MET A N 1
ATOM 761 C CA . MET A 1 94 ? 34.967 5.088 -31.004 1.00 90.50 94 MET A CA 1
ATOM 762 C C . MET A 1 94 ? 35.382 6.502 -31.425 1.00 90.50 94 MET A C 1
ATOM 764 O O . MET A 1 94 ? 34.743 7.103 -32.286 1.00 90.50 94 MET A O 1
ATOM 768 N N . THR A 1 95 ? 36.460 7.018 -30.839 1.00 88.31 95 THR A N 1
ATOM 769 C CA . THR A 1 95 ? 37.161 8.224 -31.302 1.00 88.31 95 THR A CA 1
ATOM 770 C C . THR A 1 95 ? 38.660 7.937 -31.367 1.00 88.31 95 THR A C 1
ATOM 772 O O . THR A 1 95 ? 39.128 6.970 -30.767 1.00 88.31 95 THR A O 1
ATOM 775 N N . GLU A 1 96 ? 39.434 8.801 -32.025 1.00 84.62 96 GLU A N 1
ATOM 776 C CA . GLU A 1 96 ? 40.910 8.750 -32.046 1.00 84.62 96 GLU A CA 1
ATOM 777 C C . GLU A 1 96 ? 41.535 8.606 -30.647 1.00 84.62 96 GLU A C 1
ATOM 779 O O . GLU A 1 96 ? 42.593 8.009 -30.478 1.00 84.62 96 GLU A O 1
ATOM 784 N N . LYS A 1 97 ? 40.865 9.156 -29.624 1.00 81.31 97 LYS A N 1
ATOM 785 C CA . LYS A 1 97 ? 41.324 9.190 -28.228 1.00 81.31 97 LYS A CA 1
ATOM 786 C C . LYS A 1 97 ? 40.629 8.123 -27.367 1.00 81.31 97 LYS A C 1
ATOM 788 O O . LYS A 1 97 ? 40.497 8.300 -26.158 1.00 81.31 97 LYS A O 1
ATOM 793 N N . GLY A 1 98 ? 40.188 7.028 -27.994 1.00 86.38 98 GLY A N 1
ATOM 794 C CA . GLY A 1 98 ? 39.498 5.898 -27.367 1.00 86.38 98 GLY A CA 1
ATOM 795 C C . GLY A 1 98 ? 37.966 6.014 -27.383 1.00 86.38 98 GLY A C 1
ATOM 796 O O . GLY A 1 98 ? 37.412 6.945 -27.981 1.00 86.38 98 GLY A O 1
ATOM 797 N N . PRO A 1 99 ? 37.253 5.066 -26.746 1.00 90.44 99 PRO A N 1
ATOM 798 C CA . PRO A 1 99 ? 35.797 5.077 -26.707 1.00 90.44 99 PRO A CA 1
ATOM 799 C C . PRO A 1 99 ? 35.253 6.243 -25.866 1.00 90.44 99 PRO A C 1
ATOM 801 O O . PRO A 1 99 ? 35.715 6.515 -24.753 1.00 90.44 99 PRO A O 1
ATOM 804 N N . GLU A 1 100 ? 34.230 6.902 -26.407 1.00 93.88 100 GLU A N 1
ATOM 805 C CA . GLU A 1 100 ? 33.373 7.856 -25.703 1.00 93.88 100 GLU A CA 1
ATOM 806 C C . GLU A 1 100 ? 31.987 7.257 -25.473 1.00 93.88 100 GLU A C 1
ATOM 808 O O . GLU A 1 100 ? 31.464 6.518 -26.312 1.00 93.88 100 GLU A O 1
ATOM 813 N N . VAL A 1 101 ? 31.379 7.633 -24.351 1.00 94.44 101 VAL A N 1
ATOM 814 C CA . VAL A 1 101 ? 30.009 7.289 -23.978 1.00 94.44 101 VAL A CA 1
ATOM 815 C C . VAL A 1 101 ? 29.270 8.582 -23.664 1.00 94.44 101 VAL A C 1
ATOM 817 O O . VAL A 1 101 ? 29.617 9.306 -22.738 1.00 94.44 101 VAL A O 1
ATOM 820 N N . GLU A 1 102 ? 28.268 8.896 -24.469 1.00 93.25 102 GLU A N 1
ATOM 821 C CA . GLU A 1 102 ? 27.340 9.998 -24.238 1.00 93.25 102 GLU A CA 1
ATOM 822 C C . GLU A 1 102 ? 26.120 9.453 -23.493 1.00 93.25 102 GLU A C 1
ATOM 824 O O . GLU A 1 102 ? 25.485 8.521 -23.990 1.00 93.25 102 GLU A O 1
ATOM 829 N N . ILE A 1 103 ? 25.803 10.004 -22.319 1.00 92.88 103 ILE A N 1
ATOM 830 C CA . ILE A 1 103 ? 24.606 9.652 -21.546 1.00 92.88 103 ILE A CA 1
ATOM 831 C C . ILE A 1 103 ? 23.701 10.875 -21.488 1.00 92.88 103 ILE A C 1
ATOM 833 O O . ILE A 1 103 ? 24.097 11.920 -20.972 1.00 92.88 103 ILE A O 1
ATOM 837 N N . LYS A 1 104 ? 22.490 10.744 -22.029 1.00 88.44 104 LYS A N 1
ATOM 838 C CA . LYS A 1 104 ? 21.496 11.821 -22.044 1.00 88.44 104 LYS A CA 1
ATOM 839 C C . LYS A 1 104 ? 20.599 11.799 -20.822 1.00 88.44 104 LYS A C 1
ATOM 841 O O . LYS A 1 104 ? 20.234 10.717 -20.360 1.00 88.44 104 LYS A O 1
ATOM 846 N N . ASN A 1 105 ? 20.204 12.984 -20.365 1.00 86.56 105 ASN A N 1
ATOM 847 C CA . ASN A 1 105 ? 19.377 13.179 -19.171 1.00 86.56 105 ASN A CA 1
ATOM 848 C C . ASN A 1 105 ? 19.896 12.381 -17.955 1.00 86.56 105 ASN A C 1
ATOM 850 O O . ASN A 1 105 ? 19.133 11.684 -17.292 1.00 86.56 105 ASN A O 1
ATOM 854 N N . TYR A 1 106 ? 21.204 12.434 -17.698 1.00 84.50 106 TYR A N 1
ATOM 855 C CA . TYR A 1 106 ? 21.799 11.845 -16.504 1.00 84.50 106 TYR A CA 1
ATOM 856 C C . TYR A 1 106 ? 21.407 12.687 -15.284 1.00 84.50 106 TYR A C 1
ATOM 858 O O . TYR A 1 106 ? 21.711 13.881 -15.227 1.00 84.50 106 TYR A O 1
ATOM 866 N N . GLU A 1 107 ? 20.727 12.069 -14.321 1.00 84.69 107 GLU A N 1
ATOM 867 C CA . GLU A 1 107 ? 20.354 12.697 -13.052 1.00 84.69 107 GLU A CA 1
ATOM 868 C C . GLU A 1 107 ? 21.551 12.647 -12.090 1.00 84.69 107 GLU A C 1
ATOM 870 O O . GLU A 1 107 ? 22.118 11.580 -11.845 1.00 84.69 107 GLU A O 1
ATOM 875 N N . LEU A 1 108 ? 21.979 13.797 -11.563 1.00 80.31 108 LEU A N 1
ATOM 876 C CA . LEU A 1 108 ? 23.093 13.841 -10.613 1.00 80.31 108 LEU A CA 1
ATOM 877 C C . LEU A 1 108 ? 22.643 13.391 -9.212 1.00 80.31 108 LEU A C 1
ATOM 879 O O . LEU A 1 108 ? 21.537 13.735 -8.791 1.00 80.31 108 LEU A O 1
ATOM 883 N N . PRO A 1 109 ? 23.504 12.696 -8.441 1.00 76.75 109 PRO A N 1
ATOM 884 C CA . PRO A 1 109 ? 23.213 12.376 -7.048 1.00 76.75 109 PRO A CA 1
ATOM 885 C C . PRO A 1 109 ? 22.875 13.635 -6.224 1.00 76.75 109 PRO A C 1
ATOM 887 O O . PRO A 1 109 ? 23.576 14.648 -6.355 1.00 76.75 109 PRO A O 1
ATOM 890 N N . PRO A 1 110 ? 21.857 13.597 -5.341 1.00 71.50 110 PRO A N 1
ATOM 891 C CA . PRO A 1 110 ? 21.542 14.713 -4.454 1.00 71.50 110 PRO A CA 1
ATOM 892 C C . PRO A 1 110 ? 22.767 15.151 -3.642 1.00 71.50 110 PRO A C 1
ATOM 894 O O . PRO A 1 110 ? 23.400 14.345 -2.963 1.00 71.50 110 PRO A O 1
ATOM 897 N N . GLY A 1 111 ? 23.117 16.437 -3.724 1.00 70.44 111 GLY A N 1
ATOM 898 C CA . GLY A 1 111 ? 24.307 16.979 -3.062 1.00 70.44 111 GLY A CA 1
ATOM 899 C C . GLY A 1 111 ? 25.644 16.687 -3.760 1.00 70.44 111 GLY A C 1
ATOM 900 O O . GLY A 1 111 ? 26.687 16.848 -3.120 1.00 70.44 111 GLY A O 1
ATOM 901 N N . HIS A 1 112 ? 25.649 16.289 -5.043 1.00 78.06 112 HIS A N 1
ATOM 902 C CA . HIS A 1 112 ? 26.873 16.215 -5.857 1.00 78.06 112 HIS A CA 1
ATOM 903 C C . HIS A 1 112 ? 27.673 17.526 -5.794 1.00 78.06 112 HIS A C 1
ATOM 905 O O . HIS A 1 112 ? 27.107 18.620 -5.794 1.00 78.06 112 HIS A O 1
ATOM 911 N N . LYS A 1 113 ? 29.004 17.408 -5.757 1.00 76.75 113 LYS A N 1
ATOM 912 C CA . LYS A 1 113 ? 29.948 18.532 -5.751 1.00 76.75 113 LYS A CA 1
ATOM 913 C C . LYS A 1 113 ? 31.016 18.285 -6.806 1.00 76.75 113 LYS A C 1
ATOM 915 O O . LYS A 1 113 ? 31.523 17.166 -6.898 1.00 76.75 113 LYS A O 1
ATOM 920 N N . THR A 1 114 ? 31.390 19.328 -7.547 1.00 77.69 114 THR A N 1
ATOM 921 C CA . THR A 1 114 ? 32.409 19.251 -8.604 1.00 77.69 114 THR A CA 1
ATOM 922 C C . THR A 1 114 ? 33.672 18.510 -8.141 1.00 77.69 114 THR A C 1
ATOM 924 O O . THR A 1 114 ? 34.305 18.868 -7.141 1.00 77.69 114 THR A O 1
ATOM 927 N N . GLY A 1 115 ? 34.047 17.468 -8.881 1.00 74.12 115 GLY A N 1
ATOM 928 C CA . GLY A 1 115 ? 35.218 16.635 -8.597 1.00 74.12 115 GLY A CA 1
ATOM 929 C C . GLY A 1 115 ? 34.998 15.493 -7.603 1.00 74.12 115 GLY A C 1
ATOM 930 O O . GLY A 1 115 ? 35.980 14.856 -7.219 1.00 74.12 115 GLY A O 1
ATOM 931 N N . ASN A 1 116 ? 33.756 15.218 -7.196 1.00 81.88 116 ASN A N 1
ATOM 932 C CA . ASN A 1 116 ? 33.371 13.909 -6.663 1.00 81.88 116 ASN A CA 1
ATOM 933 C C . ASN A 1 116 ? 33.315 12.864 -7.797 1.00 81.88 116 ASN A C 1
ATOM 935 O O . ASN A 1 116 ? 33.196 13.209 -8.973 1.00 81.88 116 ASN A O 1
ATOM 939 N N . ASP A 1 117 ? 33.347 11.578 -7.453 1.00 87.69 117 ASP A N 1
ATOM 940 C CA . ASP A 1 117 ? 32.966 10.527 -8.403 1.00 87.69 117 ASP A CA 1
ATOM 941 C C . ASP A 1 117 ? 31.436 10.402 -8.506 1.00 87.69 117 ASP A C 1
ATOM 943 O O . ASP A 1 117 ? 30.720 10.659 -7.536 1.00 87.69 117 ASP A O 1
ATOM 947 N N . ILE A 1 118 ? 30.953 9.979 -9.675 1.00 89.25 118 ILE A N 1
ATOM 948 C CA . ILE A 1 118 ? 29.558 9.605 -9.945 1.00 89.25 118 ILE A CA 1
ATOM 949 C C . ILE A 1 118 ? 29.496 8.115 -10.312 1.00 89.25 118 ILE A C 1
ATOM 951 O O . ILE A 1 118 ? 30.425 7.594 -10.926 1.00 89.25 118 ILE A O 1
ATOM 955 N N . GLU A 1 119 ? 28.417 7.425 -9.947 1.00 89.19 119 GLU A N 1
ATOM 956 C CA . GLU A 1 119 ? 28.250 5.984 -10.191 1.00 89.19 119 GLU A CA 1
ATOM 957 C C . GLU A 1 119 ? 27.236 5.711 -11.304 1.00 89.19 119 GLU A C 1
ATOM 959 O O . GLU A 1 119 ? 26.089 6.151 -11.231 1.00 89.19 119 GLU A O 1
ATOM 964 N N . ASP A 1 120 ? 27.644 4.935 -12.309 1.00 90.69 120 ASP A N 1
ATOM 965 C CA . ASP A 1 120 ? 26.811 4.551 -13.449 1.00 90.69 120 ASP A CA 1
ATOM 966 C C . ASP A 1 120 ? 26.586 3.033 -13.532 1.00 90.69 120 ASP A C 1
ATOM 968 O O . ASP A 1 120 ? 27.474 2.216 -13.281 1.00 90.69 120 ASP A O 1
ATOM 972 N N . ARG A 1 121 ? 25.382 2.645 -13.969 1.00 86.38 121 ARG A N 1
ATOM 973 C CA . ARG A 1 121 ? 24.925 1.249 -14.032 1.00 86.38 121 ARG A CA 1
ATOM 974 C C . ARG A 1 121 ? 25.791 0.323 -14.902 1.00 86.38 121 ARG A C 1
ATOM 976 O O . ARG A 1 121 ? 25.759 -0.886 -14.684 1.00 86.38 121 ARG A O 1
ATOM 983 N N . PHE A 1 122 ? 26.513 0.845 -15.893 1.00 89.31 122 PHE A N 1
ATOM 984 C CA . PHE A 1 122 ? 27.260 0.055 -16.881 1.00 89.31 122 PHE A CA 1
ATOM 985 C C . PHE A 1 122 ? 28.745 0.438 -16.988 1.00 89.31 122 PHE A C 1
ATOM 987 O O . PHE A 1 122 ? 29.550 -0.367 -17.461 1.00 89.31 122 PHE A O 1
ATOM 994 N N . LEU A 1 123 ? 29.113 1.642 -16.546 1.00 89.75 123 LEU A N 1
ATOM 995 C CA . LEU A 1 123 ? 30.491 2.138 -16.469 1.00 89.75 123 LEU A CA 1
ATOM 996 C C . LEU A 1 123 ? 31.100 1.968 -15.066 1.00 89.75 123 LEU A C 1
ATOM 998 O O . LEU A 1 123 ? 32.324 1.908 -14.956 1.00 89.75 123 LEU A O 1
ATOM 1002 N N . GLY A 1 124 ? 30.267 1.858 -14.023 1.00 89.12 124 GLY A N 1
ATOM 1003 C CA . GLY A 1 124 ? 30.684 1.920 -12.621 1.00 89.12 124 GLY A CA 1
ATOM 1004 C C . GLY A 1 124 ? 31.087 3.340 -12.227 1.00 89.12 124 GLY A C 1
ATOM 1005 O O . GLY A 1 124 ? 30.542 4.312 -12.756 1.00 89.12 124 GLY A O 1
ATOM 1006 N N . THR A 1 125 ? 32.082 3.453 -11.350 1.00 91.19 125 THR A N 1
ATOM 1007 C CA . THR A 1 125 ? 32.664 4.729 -10.928 1.00 91.19 125 THR A CA 1
ATOM 1008 C C . THR A 1 125 ? 33.189 5.519 -12.125 1.00 91.19 125 THR A C 1
ATOM 1010 O O . THR A 1 125 ? 34.058 5.051 -12.862 1.00 91.19 125 THR A O 1
ATOM 1013 N N . ILE A 1 126 ? 32.732 6.754 -12.293 1.00 92.12 126 ILE A N 1
ATOM 1014 C CA . ILE A 1 126 ? 33.240 7.734 -13.257 1.00 92.12 126 ILE A CA 1
ATOM 1015 C C . ILE A 1 126 ? 33.722 8.941 -12.461 1.00 92.12 126 ILE A C 1
ATOM 1017 O O . ILE A 1 126 ? 33.009 9.442 -11.595 1.00 92.12 126 ILE A O 1
ATOM 1021 N N . SER A 1 127 ? 34.904 9.466 -12.776 1.00 90.00 127 SER A N 1
ATOM 1022 C CA . SER A 1 127 ? 35.348 10.710 -12.141 1.00 90.00 127 SER A CA 1
ATOM 1023 C C . SER A 1 127 ? 34.811 11.926 -12.901 1.00 90.00 127 SER A C 1
ATOM 1025 O O . SER A 1 127 ? 35.051 12.054 -14.103 1.00 90.00 127 SER A O 1
ATOM 1027 N N . ASP A 1 128 ? 34.115 12.832 -12.210 1.00 84.69 128 ASP A N 1
ATOM 1028 C CA . ASP A 1 128 ? 33.713 14.151 -12.733 1.00 84.69 128 ASP A CA 1
ATOM 1029 C C . ASP A 1 128 ? 34.944 14.915 -13.252 1.00 84.69 128 ASP A C 1
ATOM 1031 O O . ASP A 1 128 ? 34.979 15.410 -14.375 1.00 84.69 128 ASP A O 1
ATOM 1035 N N . GLY A 1 129 ? 36.024 14.911 -12.468 1.00 71.12 129 GLY A N 1
ATOM 1036 C CA . GLY A 1 129 ? 37.131 15.845 -12.653 1.00 71.12 129 GLY A CA 1
ATOM 1037 C C . GLY A 1 129 ? 36.818 17.202 -12.017 1.00 71.12 129 GLY A C 1
ATOM 1038 O O . GLY A 1 129 ? 35.702 17.478 -11.596 1.00 71.12 129 GLY A O 1
ATOM 1039 N N . GLN A 1 130 ? 37.830 18.055 -11.876 1.00 65.56 130 GLN A N 1
ATOM 1040 C CA . GLN A 1 130 ? 37.748 19.230 -10.995 1.00 65.56 130 GLN A CA 1
ATOM 1041 C C . GLN A 1 130 ? 36.923 20.409 -11.555 1.00 65.56 130 GLN A C 1
ATOM 1043 O O . GLN A 1 130 ? 36.814 21.431 -10.883 1.00 65.56 130 GLN A O 1
ATOM 1048 N N . SER A 1 131 ? 36.343 20.288 -12.755 1.00 58.03 131 SER A N 1
ATOM 1049 C CA . SER A 1 131 ? 35.627 21.385 -13.429 1.00 58.03 131 SER A CA 1
ATOM 1050 C C . SER A 1 131 ? 34.563 20.958 -14.459 1.00 58.03 131 SER A C 1
ATOM 1052 O O . SER A 1 131 ? 34.005 21.821 -15.136 1.00 58.03 131 SER A O 1
ATOM 1054 N N . SER A 1 132 ? 34.259 19.662 -14.614 1.00 65.00 132 SER A N 1
ATOM 1055 C CA . SER A 1 132 ? 33.466 19.167 -15.758 1.00 65.00 132 SER A CA 1
ATOM 1056 C C . SER A 1 132 ? 31.950 19.274 -15.574 1.00 65.00 132 SER A C 1
ATOM 1058 O O . SER A 1 132 ? 31.221 19.394 -16.565 1.00 65.00 132 SER A O 1
ATOM 1060 N N . ILE A 1 133 ? 31.467 19.221 -14.328 1.00 72.19 133 ILE A N 1
ATOM 1061 C CA . ILE A 1 133 ? 30.057 19.374 -13.948 1.00 72.19 133 ILE A CA 1
ATOM 1062 C C . ILE A 1 133 ? 29.888 20.615 -13.058 1.00 72.19 133 ILE A C 1
ATOM 1064 O O . ILE A 1 133 ? 30.568 20.789 -12.044 1.00 72.19 133 ILE A O 1
ATOM 1068 N N . SER A 1 134 ? 28.943 21.484 -13.432 1.00 62.09 134 SER A N 1
ATOM 1069 C CA . SER A 1 134 ? 28.599 22.684 -12.661 1.00 62.09 134 SER A CA 1
ATOM 1070 C C . SER A 1 134 ? 27.539 22.387 -11.592 1.00 62.09 134 SER A C 1
ATOM 1072 O O . SER A 1 134 ? 26.549 21.704 -11.854 1.00 62.09 134 SER A O 1
ATOM 1074 N N . ASN A 1 135 ? 27.719 22.938 -10.385 1.00 58.91 135 ASN A N 1
ATOM 1075 C CA . ASN A 1 135 ? 26.886 22.676 -9.196 1.00 58.91 135 ASN A CA 1
ATOM 1076 C C . ASN A 1 135 ? 25.479 23.331 -9.247 1.00 58.91 135 ASN A C 1
ATOM 1078 O O . ASN A 1 135 ? 25.049 23.935 -8.266 1.00 58.91 135 ASN A O 1
ATOM 1082 N N . ARG A 1 136 ? 24.787 23.320 -10.397 1.00 54.59 136 ARG A N 1
ATOM 1083 C CA . ARG A 1 136 ? 23.502 24.029 -10.604 1.00 54.59 136 ARG A CA 1
ATOM 1084 C C . ARG A 1 136 ? 22.451 23.272 -11.432 1.00 54.59 136 ARG A C 1
ATOM 1086 O O . ARG A 1 136 ? 21.414 23.857 -11.748 1.00 54.59 136 ARG A O 1
ATOM 1093 N N . HIS A 1 137 ? 22.692 22.022 -11.836 1.00 57.31 137 HIS A N 1
ATOM 1094 C CA . HIS A 1 137 ? 21.793 21.280 -12.733 1.00 57.31 137 HIS A CA 1
ATOM 1095 C C . HIS A 1 137 ? 21.547 19.851 -12.238 1.00 57.31 137 HIS A C 1
ATOM 1097 O O . HIS A 1 137 ? 22.454 19.032 -12.267 1.00 57.31 137 HIS A O 1
ATOM 1103 N N . GLU A 1 138 ? 20.311 19.549 -11.837 1.00 69.38 138 GLU A N 1
ATOM 1104 C CA . GLU A 1 138 ? 19.890 18.207 -11.392 1.00 69.38 138 GLU A CA 1
ATOM 1105 C C . GLU A 1 138 ? 19.957 17.163 -12.521 1.00 69.38 138 GLU A C 1
ATOM 1107 O O . GLU A 1 138 ? 20.190 15.987 -12.259 1.00 69.38 138 GLU A O 1
ATOM 1112 N N . VAL A 1 139 ? 19.792 17.601 -13.777 1.00 79.75 139 VAL A N 1
ATOM 1113 C CA . VAL A 1 139 ? 19.795 16.752 -14.978 1.00 79.75 139 VAL A CA 1
ATOM 1114 C C . VAL A 1 139 ? 20.731 17.336 -16.039 1.00 79.75 139 VAL A C 1
ATOM 1116 O O . VAL A 1 139 ? 20.609 18.507 -16.420 1.00 79.75 139 VAL A O 1
ATOM 1119 N N . VAL A 1 140 ? 21.655 16.515 -16.542 1.00 85.25 140 VAL A N 1
ATOM 1120 C CA . VAL A 1 140 ? 22.689 16.908 -17.514 1.00 85.25 140 VAL A CA 1
ATOM 1121 C C . VAL A 1 140 ? 22.883 15.862 -18.615 1.00 85.25 140 VAL A C 1
ATOM 1123 O O . VAL A 1 140 ? 22.760 14.664 -18.387 1.00 85.25 140 VAL A O 1
ATOM 1126 N N . ASP A 1 141 ? 23.248 16.310 -19.813 1.00 87.88 141 ASP A N 1
ATOM 1127 C CA . ASP A 1 141 ? 23.825 15.438 -20.838 1.00 87.88 141 ASP A CA 1
ATOM 1128 C C . ASP A 1 141 ? 25.335 15.326 -20.575 1.00 87.88 141 ASP A C 1
ATOM 1130 O O . ASP A 1 141 ? 26.055 16.330 -20.609 1.00 87.88 141 ASP A O 1
ATOM 1134 N N . LEU A 1 142 ? 25.826 14.114 -20.309 1.00 90.56 142 LEU A N 1
ATOM 1135 C CA . LEU A 1 142 ? 27.242 13.832 -20.069 1.00 90.56 142 LEU A CA 1
ATOM 1136 C C . LEU A 1 142 ? 27.912 13.279 -21.325 1.00 90.56 142 LEU A C 1
ATOM 1138 O O . LEU A 1 142 ? 27.391 12.372 -21.971 1.00 90.56 142 LEU A O 1
ATOM 1142 N N . ILE A 1 143 ? 29.123 13.752 -21.621 1.00 92.00 143 ILE A N 1
ATOM 1143 C CA . ILE A 1 143 ? 30.058 13.065 -22.512 1.00 92.00 143 ILE A CA 1
ATOM 1144 C C . ILE A 1 143 ? 31.202 12.538 -21.651 1.00 92.00 143 ILE A C 1
ATOM 1146 O O . ILE A 1 143 ? 31.983 13.305 -21.091 1.00 92.00 143 ILE A O 1
ATOM 1150 N N . ILE A 1 144 ? 31.305 11.219 -21.562 1.00 93.69 144 ILE A N 1
ATOM 1151 C CA . ILE A 1 144 ? 32.307 10.480 -20.795 1.00 93.69 144 ILE A CA 1
ATOM 1152 C C . ILE A 1 144 ? 33.326 9.900 -21.780 1.00 93.69 144 ILE A C 1
ATOM 1154 O O . ILE A 1 144 ? 32.974 9.485 -22.887 1.00 93.69 144 ILE A O 1
ATOM 1158 N N . ARG A 1 145 ? 34.605 9.865 -21.403 1.00 92.06 145 ARG A N 1
ATOM 1159 C CA . ARG A 1 145 ? 35.682 9.252 -22.195 1.00 92.06 145 ARG A CA 1
ATOM 1160 C C . ARG A 1 145 ? 36.459 8.249 -21.345 1.00 92.06 145 ARG A C 1
ATOM 1162 O O . ARG A 1 145 ? 36.568 8.402 -20.129 1.00 92.06 145 ARG A O 1
ATOM 1169 N N . ARG A 1 146 ? 37.014 7.225 -21.995 1.00 91.38 146 ARG A N 1
ATOM 1170 C CA . ARG A 1 146 ? 37.929 6.269 -21.365 1.00 91.38 146 ARG A CA 1
ATOM 1171 C C . ARG A 1 146 ? 39.393 6.710 -21.442 1.00 91.38 146 ARG A C 1
ATOM 1173 O O . ARG A 1 146 ? 39.819 7.293 -22.434 1.00 91.38 146 ARG A O 1
ATOM 1180 N N . ARG A 1 147 ? 40.192 6.360 -20.434 1.00 88.75 147 ARG A N 1
ATOM 1181 C CA . ARG A 1 147 ? 41.667 6.393 -20.456 1.00 88.75 147 ARG A CA 1
ATOM 1182 C C . ARG A 1 147 ? 42.259 5.161 -19.753 1.00 88.75 147 ARG A C 1
ATOM 1184 O O . ARG A 1 147 ? 41.519 4.264 -19.352 1.00 88.75 147 ARG A O 1
ATOM 1191 N N . LYS A 1 148 ? 43.593 5.087 -19.630 1.00 88.25 148 LYS A N 1
ATOM 1192 C CA . LYS A 1 148 ? 44.269 4.074 -18.791 1.00 88.25 148 LYS A CA 1
ATOM 1193 C C . LYS A 1 148 ? 43.747 4.149 -17.338 1.00 88.25 148 LYS A C 1
ATOM 1195 O O . LYS A 1 148 ? 43.349 5.242 -16.930 1.00 88.25 148 LYS A O 1
ATOM 1200 N N . PRO A 1 149 ? 43.750 3.046 -16.563 1.00 89.88 149 PRO A N 1
ATOM 1201 C CA . PRO A 1 149 ? 43.281 3.059 -15.178 1.00 89.88 149 PRO A CA 1
ATOM 1202 C C . PRO A 1 149 ? 43.996 4.124 -14.343 1.00 89.88 149 PRO A C 1
ATOM 1204 O O . PRO A 1 149 ? 45.216 4.266 -14.423 1.00 89.88 149 PRO A O 1
ATOM 1207 N N . PHE A 1 150 ? 43.235 4.881 -13.558 1.00 89.88 150 PHE A N 1
ATOM 1208 C CA . PHE A 1 150 ? 43.740 5.955 -12.707 1.00 89.88 150 PHE A CA 1
ATOM 1209 C C . PHE A 1 150 ? 42.970 6.003 -11.386 1.00 89.88 150 PHE A C 1
ATOM 1211 O O . PHE A 1 150 ? 41.867 5.465 -11.282 1.00 89.88 150 PHE A O 1
ATOM 1218 N N . LYS A 1 151 ? 43.561 6.656 -10.382 1.00 89.44 151 LYS A N 1
ATOM 1219 C CA . LYS A 1 151 ? 42.958 6.835 -9.059 1.00 89.44 151 LYS A CA 1
ATOM 1220 C C . LYS A 1 151 ? 42.215 8.171 -8.978 1.00 89.44 151 LYS A C 1
ATOM 1222 O O . LYS A 1 151 ? 42.736 9.189 -9.433 1.00 89.44 151 LYS A O 1
ATOM 1227 N N . THR A 1 152 ? 41.006 8.166 -8.433 1.00 88.00 152 THR A N 1
ATOM 1228 C CA . THR A 1 152 ? 40.146 9.349 -8.308 1.00 88.00 152 THR A CA 1
ATOM 1229 C C . THR A 1 152 ? 40.433 10.140 -7.029 1.00 88.00 152 THR A C 1
ATOM 1231 O O . THR A 1 152 ? 41.169 9.687 -6.147 1.00 88.00 152 THR A O 1
ATOM 1234 N N . LYS A 1 153 ? 39.804 11.317 -6.888 1.00 81.50 153 LYS A N 1
ATOM 1235 C CA . LYS A 1 153 ? 39.842 12.121 -5.653 1.00 81.50 153 LYS A CA 1
ATOM 1236 C C . LYS A 1 153 ? 39.328 11.332 -4.440 1.00 81.50 153 LYS A C 1
ATOM 1238 O O . LYS A 1 153 ? 39.907 11.425 -3.361 1.00 81.50 153 LYS A O 1
ATOM 1243 N N . ASN A 1 154 ? 38.311 10.491 -4.642 1.00 83.50 154 ASN A N 1
ATOM 1244 C CA . ASN A 1 154 ? 37.722 9.636 -3.608 1.00 83.50 154 ASN A CA 1
ATOM 1245 C C . ASN A 1 154 ? 38.539 8.350 -3.352 1.00 83.50 154 ASN A C 1
ATOM 1247 O O . ASN A 1 154 ? 38.082 7.461 -2.642 1.00 83.50 154 ASN A O 1
ATOM 1251 N N . LYS A 1 155 ? 39.760 8.249 -3.903 1.00 85.44 155 LYS A N 1
ATOM 1252 C CA . LYS A 1 155 ? 40.686 7.102 -3.816 1.00 85.44 155 LYS A CA 1
ATOM 1253 C C . LYS A 1 155 ? 40.214 5.819 -4.526 1.00 85.44 155 LYS A C 1
ATOM 1255 O O . LYS A 1 155 ? 40.938 4.824 -4.461 1.00 85.44 155 LYS A O 1
ATOM 1260 N N . ASN A 1 156 ? 39.097 5.852 -5.254 1.00 86.44 156 ASN A N 1
ATOM 1261 C CA . ASN A 1 156 ? 38.643 4.760 -6.121 1.00 86.44 156 ASN A CA 1
ATOM 1262 C C . ASN A 1 156 ? 39.565 4.604 -7.340 1.00 86.44 156 ASN A C 1
ATOM 1264 O O . ASN A 1 156 ? 40.268 5.544 -7.709 1.00 86.44 156 ASN A O 1
ATOM 1268 N N . TYR A 1 157 ? 39.536 3.449 -8.005 1.00 88.12 157 TYR A N 1
ATOM 1269 C CA . TYR A 1 157 ? 40.116 3.292 -9.343 1.00 88.12 157 TYR A CA 1
ATOM 1270 C C . TYR A 1 157 ? 39.021 3.366 -10.407 1.00 88.12 157 TYR A C 1
ATOM 1272 O O . TYR A 1 157 ? 37.934 2.831 -10.218 1.00 88.12 157 TYR A O 1
ATOM 1280 N N . THR A 1 158 ? 39.313 3.984 -11.551 1.00 91.25 158 THR A N 1
ATOM 1281 C CA . THR A 1 158 ? 38.443 3.931 -12.734 1.00 91.25 158 THR A CA 1
ATOM 1282 C C . THR A 1 158 ? 39.238 4.078 -14.036 1.00 91.25 158 THR A C 1
ATOM 1284 O O . THR A 1 158 ? 40.410 4.455 -14.037 1.00 91.25 158 THR A O 1
ATOM 1287 N N . THR A 1 159 ? 38.598 3.775 -15.167 1.00 91.88 159 THR A N 1
ATOM 1288 C CA . THR A 1 159 ? 39.057 4.170 -16.510 1.00 91.88 159 THR A CA 1
ATOM 1289 C C . THR A 1 159 ? 38.221 5.297 -17.120 1.00 91.88 159 THR A C 1
ATOM 1291 O O . THR A 1 159 ? 38.624 5.851 -18.142 1.00 91.88 159 THR A O 1
ATOM 1294 N N . TRP A 1 160 ? 37.095 5.668 -16.505 1.00 93.69 160 TRP A N 1
ATOM 1295 C CA . TRP A 1 160 ? 36.106 6.592 -17.056 1.00 93.69 160 TRP A CA 1
ATOM 1296 C C . TRP A 1 160 ? 36.176 7.968 -16.391 1.00 93.69 160 TRP A C 1
ATOM 1298 O O . TRP A 1 160 ? 36.305 8.087 -15.172 1.00 93.69 160 TRP A O 1
ATOM 1308 N N . PHE A 1 161 ? 36.073 9.024 -17.196 1.00 92.06 161 PHE A N 1
ATOM 1309 C CA . PHE A 1 161 ? 35.987 10.397 -16.704 1.00 92.06 161 PHE A CA 1
ATOM 1310 C C . PHE A 1 161 ? 35.042 11.239 -17.560 1.00 92.06 161 PHE A C 1
ATOM 1312 O O . PHE A 1 161 ? 34.929 11.022 -18.772 1.00 92.06 161 PHE A O 1
ATOM 1319 N N . VAL A 1 162 ? 34.375 12.212 -16.942 1.00 91.94 162 VAL A N 1
ATOM 1320 C CA . VAL A 1 162 ? 33.559 13.191 -17.665 1.00 91.94 162 VAL A CA 1
ATOM 1321 C C . VAL A 1 162 ? 34.498 14.095 -18.469 1.00 91.94 162 VAL A C 1
ATOM 1323 O O . VAL A 1 162 ? 35.399 14.731 -17.933 1.00 91.94 162 VAL A O 1
ATOM 1326 N N . LYS A 1 163 ? 34.309 14.116 -19.789 1.00 89.69 163 LYS A N 1
ATOM 1327 C CA . LYS A 1 163 ? 35.016 14.990 -20.739 1.00 89.69 163 LYS A CA 1
ATOM 1328 C C . LYS A 1 163 ? 34.330 16.355 -20.826 1.00 89.69 163 LYS A C 1
ATOM 1330 O O . LYS A 1 163 ? 35.004 17.365 -20.997 1.00 89.69 163 LYS A O 1
ATOM 1335 N N . SER A 1 164 ? 33.001 16.371 -20.755 1.00 87.25 164 SER A N 1
ATOM 1336 C CA . SER A 1 164 ? 32.184 17.577 -20.619 1.00 87.25 164 SER A CA 1
ATOM 1337 C C . SER A 1 164 ? 30.753 17.225 -20.207 1.00 87.25 164 SER A C 1
ATOM 1339 O O . SER A 1 164 ? 30.274 16.120 -20.473 1.00 87.25 164 SER A O 1
ATOM 1341 N N . SER A 1 165 ? 30.060 18.183 -19.595 1.00 85.88 165 SER A N 1
ATOM 1342 C CA . SER A 1 165 ? 28.611 18.146 -19.379 1.00 85.88 165 SER A CA 1
ATOM 1343 C C . SER A 1 165 ? 27.916 19.270 -20.155 1.00 85.88 165 SER A C 1
ATOM 1345 O O . SER A 1 165 ? 28.546 20.254 -20.556 1.00 85.88 165 SER A O 1
ATOM 1347 N N . LYS A 1 166 ? 26.608 19.131 -20.382 1.00 82.81 166 LYS A N 1
ATOM 1348 C CA . LYS A 1 166 ? 25.719 20.200 -20.857 1.00 82.81 166 LYS A CA 1
ATOM 1349 C C . LYS A 1 166 ? 24.411 20.153 -20.074 1.00 82.81 166 LYS A C 1
ATOM 1351 O O . LYS A 1 166 ? 23.926 19.073 -19.751 1.00 82.81 166 LYS A O 1
ATOM 1356 N N . LYS A 1 167 ? 23.799 21.312 -19.813 1.00 75.56 167 LYS A N 1
ATOM 1357 C CA . LYS A 1 167 ? 22.414 21.365 -19.321 1.00 75.56 167 LYS A CA 1
ATOM 1358 C C . LYS A 1 167 ? 21.497 20.701 -20.354 1.00 75.56 167 LYS A C 1
ATOM 1360 O O . LYS A 1 167 ? 21.568 21.061 -21.529 1.00 75.56 167 LYS A O 1
ATOM 1365 N N . ALA A 1 168 ? 20.634 19.781 -19.927 1.00 65.94 168 ALA A N 1
ATOM 1366 C CA . ALA A 1 168 ? 19.608 19.220 -20.801 1.00 65.94 168 ALA A CA 1
ATOM 1367 C C . ALA A 1 168 ? 18.642 20.342 -21.239 1.00 65.94 168 ALA A C 1
ATOM 1369 O O . ALA A 1 168 ? 17.949 20.943 -20.414 1.00 65.94 168 ALA A O 1
ATOM 1370 N N . VAL A 1 169 ? 18.640 20.685 -22.532 1.00 52.69 169 VAL A N 1
ATOM 1371 C CA . VAL A 1 169 ? 17.825 21.792 -23.057 1.00 52.69 169 VAL A CA 1
ATOM 1372 C C . VAL A 1 169 ? 16.445 21.273 -23.442 1.00 52.69 169 VAL A C 1
ATOM 1374 O O . VAL A 1 169 ? 16.255 20.730 -24.529 1.00 52.69 169 VAL A O 1
ATOM 1377 N N . VAL A 1 170 ? 15.465 21.500 -22.569 1.00 49.19 170 VAL A N 1
ATOM 1378 C CA . VAL A 1 170 ? 14.047 21.397 -22.929 1.00 49.19 170 VAL A CA 1
ATOM 1379 C C . VAL A 1 170 ? 13.734 22.531 -23.908 1.00 49.19 170 VAL A C 1
ATOM 1381 O O . VAL A 1 170 ? 13.615 23.685 -23.502 1.00 49.19 170 VAL A O 1
ATOM 1384 N N . ARG A 1 171 ? 13.646 22.219 -25.205 1.00 33.03 171 ARG A N 1
ATOM 1385 C CA . ARG A 1 171 ? 13.135 23.155 -26.213 1.00 33.03 171 ARG A CA 1
ATOM 1386 C C . ARG A 1 171 ? 11.615 23.052 -26.278 1.00 33.03 171 ARG A C 1
ATOM 1388 O O . ARG A 1 171 ? 11.080 21.958 -26.415 1.00 33.03 171 ARG A O 1
ATOM 1395 N N . SER A 1 172 ? 10.951 24.197 -26.171 1.00 30.75 172 SER A N 1
ATOM 1396 C CA . SER A 1 172 ? 9.564 24.393 -26.587 1.00 30.75 172 SER A CA 1
ATOM 1397 C C . SER A 1 172 ? 9.481 24.473 -28.112 1.00 30.75 172 SER A C 1
ATOM 1399 O O . SER A 1 172 ? 10.397 25.003 -28.743 1.00 30.75 172 SER A O 1
ATOM 1401 N N . ASP A 1 173 ? 8.393 23.971 -28.691 1.00 31.55 173 ASP A N 1
ATOM 1402 C CA . ASP A 1 173 ? 8.197 23.950 -30.142 1.00 31.55 173 ASP A CA 1
ATOM 1403 C C . ASP A 1 173 ? 7.927 25.344 -30.730 1.00 31.55 173 ASP A C 1
ATOM 1405 O O . ASP A 1 173 ? 7.136 26.119 -30.191 1.00 31.55 173 ASP A O 1
ATOM 1409 N N . SER A 1 174 ? 8.531 25.622 -31.887 1.00 28.72 174 SER A N 1
ATOM 1410 C CA . SER A 1 174 ? 8.107 26.673 -32.818 1.00 28.72 174 SER A CA 1
ATOM 1411 C C . SER A 1 174 ? 8.568 26.321 -34.238 1.00 28.72 174 SER A C 1
ATOM 1413 O O . SER A 1 174 ? 9.772 26.218 -34.465 1.00 28.72 174 SER A O 1
ATOM 1415 N N . THR A 1 175 ? 7.605 26.161 -35.154 1.00 30.89 175 THR A N 1
ATOM 1416 C CA . THR A 1 175 ? 7.736 26.141 -36.631 1.00 30.89 175 THR A CA 1
ATOM 1417 C C . THR A 1 175 ? 8.809 25.237 -37.268 1.00 30.89 175 THR A C 1
ATOM 1419 O O . THR A 1 175 ? 9.997 25.548 -37.281 1.00 30.89 175 THR A O 1
ATOM 1422 N N . ASP A 1 176 ? 8.327 24.168 -37.904 1.00 35.28 176 ASP A N 1
ATOM 1423 C CA . ASP A 1 176 ? 8.795 23.593 -39.175 1.00 35.28 176 ASP A CA 1
ATOM 1424 C C . ASP A 1 176 ? 10.298 23.339 -39.390 1.00 35.28 176 ASP A C 1
ATOM 1426 O O . ASP A 1 176 ? 11.035 24.107 -40.004 1.00 35.28 176 ASP A O 1
ATOM 1430 N N . SER A 1 177 ? 10.724 22.125 -39.030 1.00 27.23 177 SER A N 1
ATOM 1431 C CA . SER A 1 177 ? 11.516 21.284 -39.946 1.00 27.23 177 SER A CA 1
ATOM 1432 C C . SER A 1 177 ? 11.478 19.813 -39.519 1.00 27.23 177 SER A C 1
ATOM 1434 O O . SER A 1 177 ? 11.523 19.485 -38.332 1.00 27.23 177 SER A O 1
ATOM 1436 N N . GLU A 1 178 ? 11.400 18.899 -40.489 1.00 39.88 178 GLU A N 1
ATOM 1437 C CA . GLU A 1 178 ? 11.305 17.457 -40.239 1.00 39.88 178 GLU A CA 1
ATOM 1438 C C . GLU A 1 178 ? 12.589 16.896 -39.604 1.00 39.88 178 GLU A C 1
ATOM 1440 O O . GLU A 1 178 ? 13.587 16.645 -40.282 1.00 39.88 178 GLU A O 1
ATOM 1445 N N . ARG A 1 179 ? 12.584 16.662 -38.284 1.00 30.58 179 ARG A N 1
ATOM 1446 C CA . ARG A 1 179 ? 13.706 16.015 -37.573 1.00 30.58 179 ARG A CA 1
ATOM 1447 C C . ARG A 1 179 ? 13.267 14.942 -36.585 1.00 30.58 179 ARG A C 1
ATOM 1449 O O . ARG A 1 179 ? 13.476 15.057 -35.381 1.00 30.58 179 ARG A O 1
ATOM 1456 N N . SER A 1 180 ? 12.704 13.872 -37.149 1.00 36.25 180 SER A N 1
ATOM 1457 C CA . SER A 1 180 ? 12.712 12.496 -36.622 1.00 36.25 180 SER A CA 1
ATOM 1458 C C . SER A 1 180 ? 12.793 12.362 -35.090 1.00 36.25 180 SER A C 1
ATOM 1460 O O . SER A 1 180 ? 13.838 11.998 -34.536 1.00 36.25 180 SER A O 1
ATOM 1462 N N . SER A 1 181 ? 11.674 12.586 -34.399 1.00 39.44 181 SER A N 1
ATOM 1463 C CA . SER A 1 181 ? 11.497 12.070 -33.040 1.00 39.44 181 SER A CA 1
ATOM 1464 C C . SER A 1 181 ? 11.719 10.550 -33.075 1.00 39.44 181 SER A C 1
ATOM 1466 O O . SER A 1 181 ? 11.110 9.835 -33.873 1.00 39.44 181 SER A O 1
ATOM 1468 N N . SER A 1 182 ? 12.660 10.033 -32.278 1.00 48.59 182 SER A N 1
ATOM 1469 C CA . SER A 1 182 ? 13.100 8.637 -32.391 1.00 48.59 182 SER A CA 1
ATOM 1470 C C . SER A 1 182 ? 12.047 7.677 -31.835 1.00 48.59 182 SER A C 1
ATOM 1472 O O . SER A 1 182 ? 12.088 7.269 -30.679 1.00 48.59 182 SER A O 1
ATOM 1474 N N . SER A 1 183 ? 11.075 7.326 -32.677 1.00 63.25 183 SER A N 1
ATOM 1475 C CA . SER A 1 183 ? 9.919 6.522 -32.290 1.00 63.25 183 SER A CA 1
ATOM 1476 C C . SER A 1 183 ? 10.340 5.158 -31.718 1.00 63.25 183 SER A C 1
ATOM 1478 O O . SER A 1 183 ? 11.070 4.391 -32.355 1.00 63.25 183 SER A O 1
ATOM 1480 N N . VAL A 1 184 ? 9.922 4.857 -30.485 1.00 84.25 184 VAL A N 1
ATOM 1481 C CA . VAL A 1 184 ? 10.404 3.687 -29.739 1.00 84.25 184 VAL A CA 1
ATOM 1482 C C . VAL A 1 184 ? 9.316 2.626 -29.676 1.00 84.25 184 VAL A C 1
ATOM 1484 O O . VAL A 1 184 ? 8.247 2.863 -29.122 1.00 84.25 184 VAL A O 1
ATOM 1487 N N . HIS A 1 185 ? 9.605 1.430 -30.188 1.00 87.44 185 HIS A N 1
ATOM 1488 C CA . HIS A 1 185 ? 8.776 0.256 -29.917 1.00 87.44 185 HIS A CA 1
ATOM 1489 C C . HIS A 1 185 ? 8.900 -0.120 -28.434 1.00 87.44 185 HIS A C 1
ATOM 1491 O O . HIS A 1 185 ? 10.025 -0.317 -27.953 1.00 87.44 185 HIS A O 1
ATOM 1497 N N . LYS A 1 186 ? 7.761 -0.174 -27.735 1.00 91.06 186 LYS A N 1
ATOM 1498 C CA . LYS A 1 186 ? 7.626 -0.533 -26.315 1.00 91.06 186 LYS A CA 1
ATOM 1499 C C . LYS A 1 186 ? 6.385 -1.395 -26.092 1.00 91.06 186 LYS A C 1
ATOM 1501 O O . LYS A 1 186 ? 5.448 -1.371 -26.890 1.00 91.06 186 LYS A O 1
ATOM 1506 N N . ARG A 1 187 ? 6.370 -2.124 -24.982 1.00 90.31 187 ARG A N 1
ATOM 1507 C CA . ARG A 1 187 ? 5.256 -2.950 -24.514 1.00 90.31 187 ARG A CA 1
ATOM 1508 C C . ARG A 1 187 ? 4.456 -2.192 -23.458 1.00 90.31 187 ARG A C 1
ATOM 1510 O O . ARG A 1 187 ? 5.040 -1.599 -22.549 1.00 90.31 187 ARG A O 1
ATOM 1517 N N . ALA A 1 188 ? 3.133 -2.235 -23.551 1.00 91.69 188 ALA A N 1
ATOM 1518 C CA . ALA A 1 188 ? 2.231 -1.545 -22.639 1.00 91.69 188 ALA A CA 1
ATOM 1519 C C . ALA A 1 188 ? 1.026 -2.410 -22.249 1.00 91.69 188 ALA A C 1
ATOM 1521 O O . ALA A 1 188 ? 0.675 -3.356 -22.955 1.00 91.69 188 ALA A O 1
ATOM 1522 N N . VAL A 1 189 ? 0.381 -2.049 -21.138 1.00 90.50 189 VAL A N 1
ATOM 1523 C CA . VAL A 1 189 ? -0.960 -2.521 -20.760 1.00 90.50 189 VAL A CA 1
ATOM 1524 C C . VAL A 1 189 ? -1.920 -1.339 -20.647 1.00 90.50 189 VAL A C 1
ATOM 1526 O O . VAL A 1 189 ? -1.537 -0.287 -20.128 1.00 90.50 189 VAL A O 1
ATOM 1529 N N . ILE A 1 190 ? -3.154 -1.499 -21.127 1.00 89.25 190 ILE A N 1
ATOM 1530 C CA . ILE A 1 190 ? -4.220 -0.498 -20.982 1.00 89.25 190 ILE A CA 1
ATOM 1531 C C . ILE A 1 190 ? -4.768 -0.551 -19.552 1.00 89.25 190 ILE A C 1
ATOM 1533 O O . ILE A 1 190 ? -5.310 -1.573 -19.126 1.00 89.25 190 ILE A O 1
ATOM 1537 N N . THR A 1 191 ? -4.629 0.549 -18.809 1.00 87.19 191 THR A N 1
ATOM 1538 C CA . THR A 1 191 ? -5.001 0.636 -17.387 1.00 87.19 191 THR A CA 1
ATOM 1539 C C . THR A 1 191 ? -6.356 1.288 -17.139 1.00 87.19 191 THR A C 1
ATOM 1541 O O . THR A 1 191 ? -6.976 0.971 -16.130 1.00 87.19 191 THR A O 1
ATOM 1544 N N . SER A 1 192 ? -6.816 2.170 -18.034 1.00 86.44 192 SER A N 1
ATOM 1545 C CA . SER A 1 192 ? -8.197 2.682 -18.112 1.00 86.44 192 SER A CA 1
ATOM 1546 C C . SER A 1 192 ? -8.452 3.330 -19.482 1.00 86.44 192 SER A C 1
ATOM 1548 O O . SER A 1 192 ? -7.499 3.692 -20.173 1.00 86.44 192 SER A O 1
ATOM 1550 N N . VAL A 1 193 ? -9.715 3.502 -19.883 1.00 85.62 193 VAL A N 1
ATOM 1551 C CA . VAL A 1 193 ? -10.104 4.202 -21.127 1.00 85.62 193 VAL A CA 1
ATOM 1552 C C . VAL A 1 193 ? -11.182 5.234 -20.808 1.00 85.62 193 VAL A C 1
ATOM 1554 O O . VAL A 1 193 ? -12.152 4.905 -20.132 1.00 85.62 193 VAL A O 1
ATOM 1557 N N . LYS A 1 194 ? -11.031 6.476 -21.286 1.00 83.81 194 LYS A N 1
ATOM 1558 C CA . LYS A 1 194 ? -11.982 7.576 -21.038 1.00 83.81 194 LYS A CA 1
ATOM 1559 C C . LYS A 1 194 ? -12.282 8.380 -22.311 1.00 83.81 194 LYS A C 1
ATOM 1561 O O . LYS A 1 194 ? -11.404 8.463 -23.171 1.00 83.81 194 LYS A O 1
ATOM 1566 N N . PRO A 1 195 ? -13.468 9.004 -22.439 1.00 78.25 195 PRO A N 1
ATOM 1567 C CA . PRO A 1 195 ? -13.715 10.033 -23.451 1.00 78.25 195 PRO A CA 1
ATOM 1568 C C . PRO A 1 195 ? -12.743 11.211 -23.292 1.00 78.25 195 PRO A C 1
ATOM 1570 O O . PRO A 1 195 ? -12.363 11.563 -22.171 1.00 78.25 195 PRO A O 1
ATOM 1573 N N . SER A 1 196 ? -12.334 11.830 -24.399 1.00 65.50 196 SER A N 1
ATOM 1574 C CA . SER A 1 196 ? -11.390 12.949 -24.381 1.00 65.50 196 SER A CA 1
ATOM 1575 C C . SER A 1 196 ? -12.117 14.286 -24.214 1.00 65.50 196 SER A C 1
ATOM 1577 O O . SER A 1 196 ? -12.651 14.839 -25.169 1.00 65.50 196 SER A O 1
ATOM 1579 N N . ILE A 1 197 ? -12.089 14.843 -22.997 1.00 57.00 197 ILE A N 1
ATOM 1580 C CA . ILE A 1 197 ? -12.736 16.129 -22.641 1.00 57.00 197 ILE A CA 1
ATOM 1581 C C . ILE A 1 197 ? -12.199 17.308 -23.484 1.00 57.00 197 ILE A C 1
ATOM 1583 O O . ILE A 1 197 ? -12.868 18.321 -23.655 1.00 57.00 197 ILE A O 1
ATOM 1587 N N . THR A 1 198 ? -10.995 17.174 -24.049 1.00 50.44 198 THR A N 1
ATOM 1588 C CA . THR A 1 198 ? -10.486 18.064 -25.103 1.00 50.44 198 THR A CA 1
ATOM 1589 C C . THR A 1 198 ? -10.102 17.235 -26.324 1.00 50.44 198 THR A C 1
ATOM 1591 O O . THR A 1 198 ? -9.376 16.245 -26.198 1.00 50.44 198 THR A O 1
ATOM 1594 N N . SER A 1 199 ? -10.562 17.635 -27.514 1.00 50.41 199 SER A N 1
ATOM 1595 C CA . SER A 1 199 ? -10.202 16.969 -28.772 1.00 50.41 199 SER A CA 1
ATOM 1596 C C . SER A 1 199 ? -8.770 17.328 -29.175 1.00 50.41 199 SER A C 1
ATOM 1598 O O . SER A 1 199 ? -8.513 18.239 -29.961 1.00 50.41 199 SER A O 1
ATOM 1600 N N . LYS A 1 200 ? -7.798 16.612 -28.606 1.00 52.31 200 LYS A N 1
ATOM 1601 C CA . LYS A 1 200 ? -6.419 16.643 -29.093 1.00 52.31 200 LYS A CA 1
ATOM 1602 C C . LYS A 1 200 ? -6.325 15.793 -30.355 1.00 52.31 200 LYS A C 1
ATOM 1604 O O . LYS A 1 200 ? -6.543 14.588 -30.306 1.00 52.31 200 LYS A O 1
ATOM 1609 N N . TYR A 1 201 ? -5.951 16.424 -31.467 1.00 56.66 201 TYR A N 1
ATOM 1610 C CA . TYR A 1 201 ? -5.676 15.763 -32.750 1.00 56.66 201 TYR A CA 1
ATOM 1611 C C . TYR A 1 201 ? -6.873 15.017 -33.386 1.00 56.66 201 TYR A C 1
ATOM 1613 O O . TYR A 1 201 ? -6.658 14.068 -34.141 1.00 56.66 201 TYR A O 1
ATOM 1621 N N . GLY A 1 202 ? -8.122 15.409 -33.091 1.00 58.56 202 GLY A N 1
ATOM 1622 C CA . GLY A 1 202 ? -9.313 14.732 -33.632 1.00 58.56 202 GLY A CA 1
ATOM 1623 C C . GLY A 1 202 ? -9.458 13.299 -33.109 1.00 58.56 202 GLY A C 1
ATOM 1624 O O . GLY A 1 202 ? -9.570 12.352 -33.891 1.00 58.56 202 GLY A O 1
ATOM 1625 N N . LYS A 1 203 ? -9.337 13.131 -31.787 1.00 69.25 203 LYS A N 1
ATOM 1626 C CA . LYS A 1 203 ? -9.357 11.837 -31.093 1.00 69.25 203 LYS A CA 1
ATOM 1627 C C . LYS A 1 203 ? -10.336 11.885 -29.924 1.00 69.25 203 LYS A C 1
ATOM 1629 O O . LYS A 1 203 ? -10.148 12.644 -28.974 1.00 69.25 203 LYS A O 1
ATOM 1634 N N . ASP A 1 204 ? -11.358 11.051 -30.009 1.00 76.75 204 ASP A N 1
ATOM 1635 C CA . ASP A 1 204 ? -12.532 11.063 -29.135 1.00 76.75 204 ASP A CA 1
ATOM 1636 C C . ASP A 1 204 ? -12.299 10.296 -27.824 1.00 76.75 204 ASP A C 1
ATOM 1638 O O . ASP A 1 204 ? -12.974 10.537 -26.822 1.00 76.75 204 ASP A O 1
ATOM 1642 N N . TYR A 1 205 ? -11.288 9.420 -27.793 1.00 80.50 205 TYR A N 1
ATOM 1643 C CA . TYR A 1 205 ? -10.935 8.595 -26.640 1.00 80.50 205 TYR A CA 1
ATOM 1644 C C . TYR A 1 205 ? -9.457 8.707 -26.250 1.00 80.50 205 TYR A C 1
ATOM 1646 O O . TYR A 1 205 ? -8.561 8.848 -27.084 1.00 80.50 205 TYR A O 1
ATOM 1654 N N . SER A 1 206 ? -9.216 8.585 -24.944 1.00 85.81 206 SER A N 1
ATOM 1655 C CA . SER A 1 206 ? -7.906 8.498 -24.299 1.00 85.81 206 SER A CA 1
ATOM 1656 C C . SER A 1 206 ? -7.788 7.177 -23.530 1.00 85.81 206 SER A C 1
ATOM 1658 O O . SER A 1 206 ? -8.454 6.990 -22.509 1.00 85.81 206 SER A O 1
ATOM 1660 N N . ALA A 1 207 ? -6.918 6.271 -23.975 1.00 87.56 207 ALA A N 1
ATOM 1661 C CA . ALA A 1 207 ? -6.459 5.143 -23.165 1.00 87.56 207 ALA A CA 1
ATOM 1662 C C . ALA A 1 207 ? -5.274 5.578 -22.296 1.00 87.56 207 ALA A C 1
ATOM 1664 O O . ALA A 1 207 ? -4.264 6.064 -22.805 1.00 87.56 207 ALA A O 1
ATOM 1665 N N . PHE A 1 208 ? -5.371 5.355 -20.990 1.00 89.69 208 PHE A N 1
ATOM 1666 C CA . PHE A 1 208 ? -4.241 5.441 -20.073 1.00 89.69 208 PHE A CA 1
ATOM 1667 C C . PHE A 1 208 ? -3.516 4.098 -20.049 1.00 89.69 208 PHE A C 1
ATOM 1669 O O . PHE A 1 208 ? -4.139 3.035 -20.081 1.00 89.69 208 PHE A O 1
ATOM 1676 N N . LEU A 1 209 ? -2.190 4.155 -20.014 1.00 90.94 209 LEU A N 1
ATOM 1677 C CA . LEU A 1 209 ? -1.305 3.019 -20.223 1.00 90.94 209 LEU A CA 1
ATOM 1678 C C . LEU A 1 209 ? -0.262 2.916 -19.109 1.00 90.94 209 LEU A C 1
ATOM 1680 O O . LEU A 1 209 ? 0.158 3.928 -18.544 1.00 90.94 209 LEU A O 1
ATOM 1684 N N . TRP A 1 210 ? 0.238 1.706 -18.876 1.00 92.00 210 TRP A N 1
ATOM 1685 C CA . TRP A 1 210 ? 1.481 1.469 -18.139 1.00 92.00 210 TRP A CA 1
ATOM 1686 C C . TRP A 1 210 ? 2.517 0.817 -19.053 1.00 92.00 210 TRP A C 1
ATOM 1688 O O . TRP A 1 210 ? 2.224 -0.195 -19.692 1.00 92.00 210 TRP A O 1
ATOM 1698 N N . LEU A 1 211 ? 3.718 1.395 -19.125 1.00 90.38 211 LEU A N 1
ATOM 1699 C CA . LEU A 1 211 ? 4.826 0.878 -19.928 1.00 90.38 211 LEU A CA 1
ATOM 1700 C C . LEU A 1 211 ? 5.567 -0.222 -19.163 1.00 90.38 211 LEU A C 1
ATOM 1702 O O . LEU A 1 211 ? 6.170 0.038 -18.122 1.00 90.38 211 LEU A O 1
ATOM 1706 N N . LEU A 1 212 ? 5.566 -1.440 -19.707 1.00 87.38 212 LEU A N 1
ATOM 1707 C CA . LEU A 1 212 ? 6.183 -2.622 -19.085 1.00 87.38 212 LEU A CA 1
ATOM 1708 C C . LEU A 1 212 ? 7.720 -2.610 -19.170 1.00 87.38 212 LEU A C 1
ATOM 1710 O O . LEU A 1 212 ? 8.380 -3.416 -18.522 1.00 87.38 212 LEU A O 1
ATOM 1714 N N . ASP A 1 213 ? 8.288 -1.758 -20.029 1.00 84.94 213 ASP A N 1
ATOM 1715 C CA . ASP A 1 213 ? 9.735 -1.678 -20.271 1.00 84.94 213 ASP A CA 1
ATOM 1716 C C . ASP A 1 213 ? 10.435 -0.624 -19.395 1.00 84.94 213 ASP A C 1
ATOM 1718 O O . ASP A 1 213 ? 11.629 -0.747 -19.128 1.00 84.94 213 ASP A O 1
ATOM 1722 N N . ASP A 1 214 ? 9.701 0.404 -18.955 1.00 82.19 214 ASP A N 1
ATOM 1723 C CA . ASP A 1 214 ? 10.226 1.550 -18.193 1.00 82.19 214 ASP A CA 1
ATOM 1724 C C . ASP A 1 214 ? 9.568 1.706 -16.812 1.00 82.19 214 ASP A C 1
ATOM 1726 O O . ASP A 1 214 ? 10.088 2.433 -15.971 1.00 82.19 214 ASP A O 1
ATOM 1730 N N . HIS A 1 215 ? 8.429 1.040 -16.577 1.00 87.12 215 HIS A N 1
ATOM 1731 C CA . HIS A 1 215 ? 7.599 1.160 -15.374 1.00 87.12 215 HIS A CA 1
ATOM 1732 C C . HIS A 1 215 ? 7.110 2.595 -15.103 1.00 87.12 215 HIS A C 1
ATOM 1734 O O . HIS A 1 215 ? 7.256 3.121 -14.000 1.00 87.12 215 HIS A O 1
ATOM 1740 N N . VAL A 1 216 ? 6.512 3.222 -16.125 1.00 86.19 216 VAL A N 1
ATOM 1741 C CA . VAL A 1 216 ? 5.902 4.563 -16.041 1.00 86.19 216 VAL A CA 1
ATOM 1742 C C . VAL A 1 216 ? 4.561 4.632 -16.778 1.00 86.19 216 VAL A C 1
ATOM 1744 O O . VAL A 1 216 ? 4.271 3.823 -17.664 1.00 86.19 216 VAL A O 1
ATOM 1747 N N . SER A 1 217 ? 3.745 5.631 -16.441 1.00 87.62 217 SER A N 1
ATOM 1748 C CA . SER A 1 217 ? 2.473 5.919 -17.111 1.00 87.62 217 SER A CA 1
ATOM 1749 C C . SER A 1 217 ? 2.652 6.521 -18.511 1.00 87.62 217 SER A C 1
ATOM 1751 O O . SER A 1 217 ? 3.549 7.335 -18.739 1.00 87.62 217 SER A O 1
ATOM 1753 N N . SER A 1 218 ? 1.742 6.188 -19.425 1.00 89.62 218 SER A N 1
ATOM 1754 C CA . SER A 1 218 ? 1.647 6.749 -20.779 1.00 89.62 218 SER A CA 1
ATOM 1755 C C . SER A 1 218 ? 0.174 6.936 -21.192 1.00 89.62 218 SER A C 1
ATOM 1757 O O . SER A 1 218 ? -0.729 6.524 -20.463 1.00 89.62 218 SER A O 1
ATOM 1759 N N . VAL A 1 219 ? -0.089 7.577 -22.334 1.00 89.50 219 VAL A N 1
ATOM 1760 C CA . VAL A 1 219 ? -1.437 7.794 -22.898 1.00 89.50 219 VAL A CA 1
ATOM 1761 C C . VAL A 1 219 ? -1.444 7.433 -24.387 1.00 89.50 219 VAL A C 1
ATOM 1763 O O . VAL A 1 219 ? -0.436 7.624 -25.065 1.00 89.50 219 VAL A O 1
ATOM 1766 N N . TYR A 1 220 ? -2.568 6.938 -24.903 1.00 89.50 220 TYR A N 1
ATOM 1767 C CA . TYR A 1 220 ? -2.841 6.756 -26.331 1.00 89.50 220 TYR A CA 1
ATOM 1768 C C . TYR A 1 220 ? -4.175 7.412 -26.696 1.00 89.50 220 TYR A C 1
ATOM 1770 O O . TYR A 1 220 ? -5.177 7.177 -26.023 1.00 89.50 220 TYR A O 1
ATOM 1778 N N . TYR A 1 221 ? -4.184 8.218 -27.758 1.00 86.06 221 TYR A N 1
ATOM 1779 C CA . TYR A 1 221 ? -5.375 8.900 -28.265 1.00 86.06 221 TYR A CA 1
ATOM 1780 C C . TYR A 1 221 ? -5.861 8.240 -29.562 1.00 86.06 221 TYR A C 1
ATOM 1782 O O . TYR A 1 221 ? -5.070 8.030 -30.484 1.00 86.06 221 TYR A O 1
ATOM 1790 N N . PHE A 1 222 ? -7.156 7.933 -29.651 1.00 80.69 222 PHE A N 1
ATOM 1791 C CA . PHE A 1 222 ? -7.768 7.233 -30.787 1.00 80.69 222 PHE A CA 1
ATOM 1792 C C . PHE A 1 222 ? -9.221 7.697 -31.026 1.00 80.69 222 PHE A C 1
ATOM 1794 O O . PHE A 1 222 ? -9.832 8.288 -30.139 1.00 80.69 222 PHE A O 1
ATOM 1801 N N . SER A 1 223 ? -9.756 7.485 -32.237 1.00 70.94 223 SER A N 1
ATOM 1802 C CA . SER A 1 223 ? -11.085 8.005 -32.646 1.00 70.94 223 SER A CA 1
ATOM 1803 C C . SER A 1 223 ? -12.225 6.989 -32.528 1.00 70.94 223 SER A C 1
ATOM 1805 O O . SER A 1 223 ? -13.381 7.364 -32.397 1.00 70.94 223 SER A O 1
ATOM 1807 N N . SER A 1 224 ? -11.924 5.692 -32.554 1.00 66.56 224 SER A N 1
ATOM 1808 C CA . SER A 1 224 ? -12.923 4.618 -32.522 1.00 66.56 224 SER A CA 1
ATOM 1809 C C . SER A 1 224 ? -12.528 3.556 -31.506 1.00 66.56 224 SER A C 1
ATOM 1811 O O . SER A 1 224 ? -11.369 3.145 -31.468 1.00 66.56 224 SER A O 1
ATOM 1813 N N . ARG A 1 225 ? -13.484 3.071 -30.705 1.00 61.34 225 ARG A N 1
ATOM 1814 C CA . ARG A 1 225 ? -13.295 1.845 -29.917 1.00 61.34 225 ARG A CA 1
ATOM 1815 C C . ARG A 1 225 ? -13.153 0.656 -30.873 1.00 61.34 225 ARG A C 1
ATOM 1817 O O . ARG A 1 225 ? -14.140 0.028 -31.225 1.00 61.34 225 ARG A O 1
ATOM 1824 N N . GLU A 1 226 ? -11.927 0.369 -31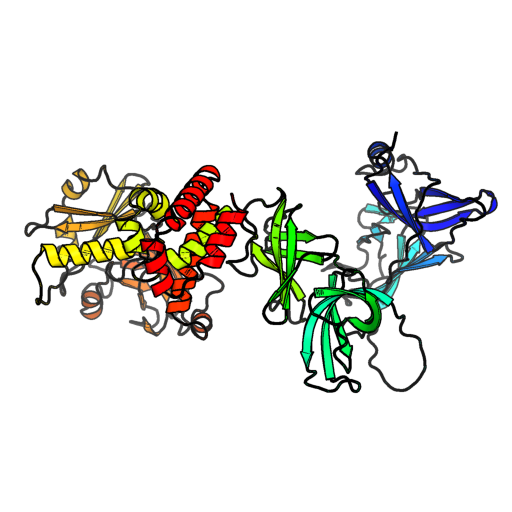.294 1.00 59.66 226 GLU A N 1
ATOM 1825 C CA . GLU A 1 226 ? -11.572 -0.964 -31.778 1.00 59.66 226 GLU A CA 1
ATOM 1826 C C . GLU A 1 226 ? -11.739 -1.950 -30.609 1.00 59.66 226 GLU A C 1
ATOM 1828 O O . GLU A 1 226 ? -11.273 -1.663 -29.502 1.00 59.66 226 GLU A O 1
ATOM 1833 N N . ASP A 1 227 ? -12.345 -3.119 -30.835 1.00 52.97 227 ASP A N 1
ATOM 1834 C CA . ASP A 1 227 ? -12.555 -4.141 -29.786 1.00 52.97 227 ASP A CA 1
ATOM 1835 C C . ASP A 1 227 ? -11.239 -4.644 -29.155 1.00 52.97 227 ASP A C 1
ATOM 1837 O O . ASP A 1 227 ? -11.203 -5.176 -28.043 1.00 52.97 227 ASP A O 1
ATOM 1841 N N . THR A 1 228 ? -10.127 -4.428 -29.858 1.00 60.50 228 THR A N 1
ATOM 1842 C CA . THR A 1 228 ? -8.754 -4.671 -29.409 1.00 60.50 228 THR A CA 1
ATOM 1843 C C . THR A 1 228 ? -8.314 -3.719 -28.287 1.00 60.50 228 THR A C 1
ATOM 1845 O O . THR A 1 228 ? -7.454 -4.092 -27.496 1.00 60.50 228 THR A O 1
ATOM 1848 N N . ILE A 1 229 ? -8.867 -2.505 -28.168 1.00 74.88 229 ILE A N 1
ATOM 1849 C CA . ILE A 1 229 ? -8.380 -1.441 -27.266 1.00 74.88 229 ILE A CA 1
ATOM 1850 C C . ILE A 1 229 ? -9.226 -1.404 -25.977 1.00 74.88 229 ILE A C 1
ATOM 1852 O O . ILE A 1 229 ? -9.914 -0.431 -25.661 1.00 74.88 229 ILE A O 1
ATOM 1856 N N . SER A 1 230 ? -9.169 -2.494 -25.207 1.00 79.06 230 SER A N 1
ATOM 1857 C CA . SER A 1 230 ? -9.897 -2.670 -23.939 1.00 79.06 230 SER A CA 1
ATOM 1858 C C . SER A 1 230 ? -8.988 -2.623 -22.699 1.00 79.06 230 SER A C 1
ATOM 1860 O O . SER A 1 230 ? -7.785 -2.881 -22.762 1.00 79.06 230 SER A O 1
ATOM 1862 N N . VAL A 1 231 ? -9.554 -2.279 -21.534 1.00 84.19 231 VAL A N 1
ATOM 1863 C CA . VAL A 1 231 ? -8.822 -2.291 -20.251 1.00 84.19 231 VAL A CA 1
ATOM 1864 C C . VAL A 1 231 ? -8.380 -3.721 -19.928 1.00 84.19 231 VAL A C 1
ATOM 1866 O O . VAL A 1 231 ? -9.190 -4.641 -19.964 1.00 84.19 231 VAL A O 1
ATOM 1869 N N . GLY A 1 232 ? -7.097 -3.914 -19.614 1.00 81.12 232 GLY A N 1
ATOM 1870 C CA . GLY A 1 232 ? -6.497 -5.247 -19.481 1.00 81.12 232 GLY A CA 1
ATOM 1871 C C . GLY A 1 232 ? -5.745 -5.746 -20.716 1.00 81.12 232 GLY A C 1
ATOM 1872 O O . GLY A 1 232 ? -5.001 -6.720 -20.605 1.00 81.12 232 GLY A O 1
ATOM 1873 N N . HIS A 1 233 ? -5.870 -5.081 -21.868 1.00 86.00 233 HIS A N 1
ATOM 1874 C CA . HIS A 1 233 ? -5.142 -5.465 -23.077 1.00 86.00 233 HIS A CA 1
ATOM 1875 C C . HIS A 1 233 ? -3.643 -5.168 -22.973 1.00 86.00 233 HIS A C 1
ATOM 1877 O O . HIS A 1 233 ? -3.248 -4.055 -22.613 1.00 86.00 233 HIS A O 1
ATOM 1883 N N . PHE A 1 234 ? -2.808 -6.145 -23.338 1.00 87.94 234 PHE A N 1
ATOM 1884 C CA . PHE A 1 234 ? -1.353 -6.008 -23.431 1.00 87.94 234 PHE A CA 1
ATOM 1885 C C . PHE A 1 234 ? -0.931 -5.953 -24.902 1.00 87.94 234 PHE A C 1
ATOM 1887 O O . PHE A 1 234 ? -1.293 -6.829 -25.689 1.00 87.94 234 PHE A O 1
ATOM 1894 N N . PHE A 1 235 ? -0.123 -4.963 -25.278 1.00 90.31 235 PHE A N 1
ATOM 1895 C CA . PHE A 1 235 ? 0.261 -4.743 -26.674 1.00 90.31 235 PHE A CA 1
ATOM 1896 C C . PHE A 1 235 ? 1.679 -4.188 -26.839 1.00 90.31 235 PHE A C 1
ATOM 1898 O O . PHE A 1 235 ? 2.249 -3.582 -25.930 1.00 90.31 235 PHE A O 1
ATOM 1905 N N . GLU A 1 236 ? 2.254 -4.399 -28.022 1.00 90.44 236 GLU A N 1
ATOM 1906 C CA . GLU A 1 236 ? 3.422 -3.662 -28.502 1.00 90.44 236 GLU A CA 1
ATOM 1907 C C . GLU A 1 236 ? 2.932 -2.449 -29.302 1.00 90.44 236 GLU A C 1
ATOM 1909 O O . GLU A 1 236 ? 2.038 -2.569 -30.144 1.00 90.44 236 GLU A O 1
ATOM 1914 N N . GLY A 1 237 ? 3.507 -1.279 -29.034 1.00 88.75 237 GLY A N 1
ATOM 1915 C CA . GLY A 1 237 ? 3.155 -0.009 -29.666 1.00 88.75 237 GLY A CA 1
ATOM 1916 C C . GLY A 1 237 ? 4.384 0.852 -29.947 1.00 88.75 237 GLY A C 1
ATOM 1917 O O . GLY A 1 237 ? 5.481 0.585 -29.453 1.00 88.75 237 GLY A O 1
ATOM 1918 N N . VAL A 1 238 ? 4.199 1.908 -30.735 1.00 89.12 238 VAL A N 1
ATOM 1919 C CA . VAL A 1 238 ? 5.219 2.912 -31.054 1.00 89.12 238 VAL A CA 1
ATOM 1920 C C . VAL A 1 238 ? 4.977 4.161 -30.209 1.00 89.12 238 VAL A C 1
ATOM 1922 O O . VAL A 1 238 ? 3.945 4.819 -30.341 1.00 89.12 238 VAL A O 1
ATOM 1925 N N . PHE A 1 239 ? 5.947 4.497 -29.361 1.00 89.94 239 PHE A N 1
ATOM 1926 C CA . PHE A 1 239 ? 5.847 5.543 -28.347 1.00 89.94 239 PHE A CA 1
ATOM 1927 C C . PHE A 1 239 ? 6.860 6.663 -28.571 1.00 89.94 239 PHE A C 1
ATOM 1929 O O . PHE A 1 239 ? 8.015 6.421 -28.936 1.00 89.94 239 PHE A O 1
ATOM 1936 N N . TRP A 1 240 ? 6.422 7.897 -28.338 1.00 87.62 240 TRP A N 1
ATOM 1937 C CA . TRP A 1 240 ? 7.231 9.116 -28.383 1.00 87.62 240 TRP A CA 1
ATOM 1938 C C . TRP A 1 240 ? 7.240 9.751 -26.984 1.00 87.62 240 TRP A C 1
ATOM 1940 O O . TRP A 1 240 ? 6.251 9.653 -26.258 1.00 87.62 240 TRP A O 1
ATOM 1950 N N . HIS A 1 241 ? 8.330 10.413 -26.593 1.00 79.50 241 HIS A N 1
ATOM 1951 C CA . HIS A 1 241 ? 8.377 11.175 -25.341 1.00 79.50 241 HIS A CA 1
ATOM 1952 C C . HIS A 1 241 ? 8.155 12.665 -25.630 1.00 79.50 241 HIS A C 1
ATOM 1954 O O . HIS A 1 241 ? 8.984 13.297 -26.277 1.00 79.50 241 HIS A O 1
ATOM 1960 N N . THR A 1 242 ? 7.054 13.235 -25.142 1.00 68.38 242 THR A N 1
ATOM 1961 C CA . THR A 1 242 ? 6.596 14.611 -25.431 1.00 68.38 242 THR A CA 1
ATOM 1962 C C . THR A 1 242 ? 7.236 15.669 -24.522 1.00 68.38 242 THR A C 1
ATOM 1964 O O . THR A 1 242 ? 6.679 16.742 -24.298 1.00 68.38 242 THR A O 1
ATOM 1967 N N . GLY A 1 243 ? 8.363 15.339 -23.886 1.00 65.50 243 GLY A N 1
ATOM 1968 C CA . GLY A 1 243 ? 8.989 16.131 -22.819 1.00 65.50 243 GLY A CA 1
ATOM 1969 C C . GLY A 1 243 ? 8.224 16.091 -21.487 1.00 65.50 243 GLY A C 1
ATOM 1970 O O . GLY A 1 243 ? 8.852 16.015 -20.437 1.00 65.50 243 GLY A O 1
ATOM 1971 N N . LYS A 1 244 ? 6.884 16.069 -21.526 1.00 65.75 244 LYS A N 1
ATOM 1972 C CA . LYS A 1 244 ? 5.994 15.970 -20.354 1.00 65.75 244 LYS A CA 1
ATOM 1973 C C . LYS A 1 244 ? 5.618 14.529 -19.976 1.00 65.75 244 LYS A C 1
ATOM 1975 O O . LYS A 1 244 ? 5.105 14.311 -18.884 1.00 65.75 244 LYS A O 1
ATOM 1980 N N . GLY A 1 245 ? 5.851 13.557 -20.859 1.00 76.00 245 GLY A N 1
ATOM 1981 C CA . GLY A 1 245 ? 5.620 12.132 -20.609 1.00 76.00 245 GLY A CA 1
ATOM 1982 C C . GLY A 1 245 ? 5.651 11.297 -21.891 1.00 76.00 245 GLY A C 1
ATOM 1983 O O . GLY A 1 245 ? 5.904 11.814 -22.980 1.00 76.00 245 GLY A O 1
ATOM 1984 N N . TRP A 1 246 ? 5.382 9.996 -21.781 1.00 85.44 246 TRP A N 1
ATOM 1985 C CA . TRP A 1 246 ? 5.277 9.108 -22.943 1.00 85.44 246 TRP A CA 1
ATOM 1986 C C . TRP A 1 246 ? 3.874 9.120 -23.549 1.00 85.44 246 TRP A C 1
ATOM 1988 O O . TRP A 1 246 ? 2.880 8.979 -22.838 1.00 85.44 246 TRP A O 1
ATOM 1998 N N . GLU A 1 247 ? 3.793 9.157 -24.874 1.00 89.56 247 GLU A N 1
ATOM 1999 C CA . GLU A 1 247 ? 2.553 9.032 -25.639 1.00 89.56 247 GLU A CA 1
ATOM 2000 C C . GLU A 1 247 ? 2.699 7.924 -26.692 1.00 89.56 247 GLU A C 1
ATOM 2002 O O . GLU A 1 247 ? 3.700 7.875 -27.413 1.00 89.56 247 GLU A O 1
ATOM 2007 N N . CYS A 1 248 ? 1.714 7.031 -26.800 1.00 89.50 248 CYS A N 1
ATOM 2008 C CA . CYS A 1 248 ? 1.626 6.105 -27.923 1.00 89.50 248 CYS A CA 1
ATOM 2009 C C . CYS A 1 248 ? 1.110 6.853 -29.154 1.00 89.50 248 CYS A C 1
ATOM 2011 O O . CYS A 1 248 ? 0.113 7.567 -29.070 1.00 89.50 248 CYS A O 1
ATOM 2013 N N . LYS A 1 249 ? 1.757 6.662 -30.305 1.00 87.62 249 LYS A N 1
ATOM 2014 C CA . LYS A 1 249 ? 1.299 7.203 -31.594 1.00 87.62 249 LYS A CA 1
ATOM 2015 C C . LYS A 1 249 ? 0.736 6.132 -32.526 1.00 87.62 249 LYS A C 1
ATOM 2017 O O . LYS A 1 249 ? -0.015 6.468 -33.435 1.00 87.62 249 LYS A O 1
ATOM 2022 N N . ARG A 1 250 ? 1.087 4.854 -32.328 1.00 84.88 250 ARG A N 1
ATOM 2023 C CA . ARG A 1 250 ? 0.630 3.750 -33.186 1.00 84.88 250 ARG A CA 1
ATOM 2024 C C . ARG A 1 250 ? 0.639 2.415 -32.443 1.00 84.88 250 ARG A C 1
ATOM 2026 O O . ARG A 1 250 ? 1.680 2.014 -31.925 1.00 84.88 250 ARG A O 1
ATOM 2033 N N . TYR A 1 251 ? -0.478 1.698 -32.458 1.00 87.25 251 TYR A N 1
ATOM 2034 C CA . TYR A 1 251 ? -0.534 0.279 -32.099 1.00 87.25 251 TYR A CA 1
ATOM 2035 C C . TYR A 1 251 ? 0.305 -0.571 -33.081 1.00 87.25 251 TYR A C 1
ATOM 2037 O O . TYR A 1 251 ? 0.440 -0.203 -34.248 1.00 87.25 251 TYR A O 1
ATOM 2045 N N . VAL A 1 252 ? 0.906 -1.683 -32.640 1.00 87.88 252 VAL A N 1
ATOM 2046 C CA . VAL A 1 252 ? 1.652 -2.605 -33.529 1.00 87.88 252 VAL A CA 1
ATOM 2047 C C . VAL A 1 252 ? 1.047 -4.006 -33.524 1.00 87.88 252 VAL A C 1
ATOM 2049 O O . VAL A 1 252 ? 0.751 -4.530 -34.592 1.00 87.88 252 VAL A O 1
ATOM 2052 N N . LYS A 1 253 ? 0.871 -4.628 -32.352 1.00 86.50 253 LYS A N 1
ATOM 2053 C CA . LYS A 1 253 ? 0.262 -5.967 -32.214 1.00 86.50 253 LYS A CA 1
ATOM 2054 C C . LYS A 1 253 ? -0.117 -6.268 -30.765 1.00 86.50 253 LYS A C 1
ATOM 2056 O O . LYS A 1 253 ? 0.467 -5.705 -29.840 1.00 86.50 253 LYS A O 1
ATOM 2061 N N . SER A 1 254 ? -1.017 -7.229 -30.577 1.00 86.50 254 SER A N 1
ATOM 2062 C CA . SER A 1 254 ? -1.304 -7.808 -29.259 1.00 86.50 254 SER A CA 1
ATOM 2063 C C . SER A 1 254 ? -0.104 -8.609 -28.738 1.00 86.50 254 SER A C 1
ATOM 2065 O O . SER A 1 254 ? 0.649 -9.198 -29.516 1.00 86.50 254 SER A O 1
ATOM 2067 N N . LEU A 1 255 ? 0.056 -8.649 -27.416 1.00 82.62 255 LEU A N 1
ATOM 2068 C CA . LEU A 1 255 ? 0.982 -9.537 -26.701 1.00 82.62 255 LEU A CA 1
ATOM 2069 C C . LEU A 1 255 ? 0.252 -10.704 -26.011 1.00 82.62 255 LEU A C 1
ATOM 2071 O O . LEU A 1 255 ? 0.887 -11.508 -25.330 1.00 82.62 255 LEU A O 1
ATOM 2075 N N . GLY A 1 256 ? -1.070 -10.800 -26.183 1.00 78.38 256 GLY A N 1
ATOM 2076 C CA . GLY A 1 256 ? -1.911 -11.771 -25.492 1.00 78.38 256 GLY A CA 1
ATOM 2077 C C . GLY A 1 256 ? -1.992 -11.517 -23.985 1.00 78.38 256 GLY A C 1
ATOM 2078 O O . GLY A 1 256 ? -1.659 -10.445 -23.480 1.00 78.38 256 GLY A O 1
ATOM 2079 N N . LYS A 1 257 ? -2.453 -12.520 -23.237 1.00 75.31 257 LYS A N 1
ATOM 2080 C CA . LYS A 1 257 ? -2.629 -12.417 -21.786 1.00 75.31 257 LYS A CA 1
ATOM 2081 C C . LYS A 1 257 ? -1.300 -12.642 -21.054 1.00 75.31 257 LYS A C 1
ATOM 2083 O O . LYS A 1 257 ? -0.996 -13.758 -20.646 1.00 75.31 257 LYS A O 1
ATOM 2088 N N . LEU A 1 258 ? -0.519 -11.576 -20.869 1.00 75.06 258 LEU A N 1
ATOM 2089 C CA . LEU A 1 258 ? 0.746 -11.639 -20.121 1.00 75.06 258 LEU A CA 1
ATOM 2090 C C . LEU A 1 258 ? 0.552 -11.846 -18.609 1.00 75.06 258 LEU A C 1
ATOM 2092 O O . LEU A 1 258 ? 1.450 -12.364 -17.948 1.00 75.06 258 LEU A O 1
ATOM 2096 N N . MET A 1 259 ? -0.586 -11.422 -18.050 1.00 75.75 259 MET A N 1
ATOM 2097 C CA . MET A 1 259 ? -0.896 -11.527 -16.620 1.00 75.75 259 MET A CA 1
ATOM 2098 C C . MET A 1 259 ? -2.397 -11.733 -16.380 1.00 75.75 259 MET A C 1
ATOM 2100 O O . MET A 1 259 ? -3.231 -11.381 -17.214 1.00 75.75 259 MET A O 1
ATOM 2104 N N . ASP A 1 260 ? -2.748 -12.274 -15.213 1.00 70.44 260 ASP A N 1
ATOM 2105 C CA . ASP A 1 260 ? -4.126 -12.283 -14.721 1.00 70.44 260 ASP A CA 1
ATOM 2106 C C . ASP A 1 260 ? -4.549 -10.893 -14.232 1.00 70.44 260 ASP A C 1
ATOM 2108 O O . ASP A 1 260 ? -3.807 -10.218 -13.518 1.00 70.44 260 ASP A O 1
ATOM 2112 N N . GLY A 1 261 ? -5.788 -10.506 -14.529 1.00 68.56 261 GLY A N 1
ATOM 2113 C CA . GLY A 1 261 ? -6.398 -9.289 -14.010 1.00 68.56 261 GLY A CA 1
ATOM 2114 C C . GLY A 1 261 ? -7.920 -9.312 -14.106 1.00 68.56 261 GLY A C 1
ATOM 2115 O O . GLY A 1 261 ? -8.499 -10.239 -14.674 1.00 68.56 261 GLY A O 1
ATOM 2116 N N . VAL A 1 262 ? -8.558 -8.302 -13.521 1.00 72.06 262 VAL A N 1
ATOM 2117 C CA . VAL A 1 262 ? -9.989 -8.000 -13.659 1.00 72.06 262 VAL A CA 1
ATOM 2118 C C . VAL A 1 262 ? -10.167 -6.496 -13.857 1.00 72.06 262 VAL A C 1
ATOM 2120 O O . VAL A 1 262 ? -9.365 -5.707 -13.354 1.00 72.06 262 VAL A O 1
ATOM 2123 N N . VAL A 1 263 ? -11.208 -6.095 -14.584 1.00 71.62 263 VAL A N 1
ATOM 2124 C CA . VAL A 1 263 ? -11.595 -4.683 -14.703 1.00 71.62 263 VAL A CA 1
ATOM 2125 C C . VAL A 1 263 ? -12.528 -4.336 -13.543 1.00 71.62 263 VAL A C 1
ATOM 2127 O O . VAL A 1 263 ? -13.450 -5.092 -13.242 1.00 71.62 263 VAL A O 1
ATOM 2130 N N . TYR A 1 264 ? -12.273 -3.212 -12.880 1.00 61.31 264 TYR A N 1
ATOM 2131 C CA . TYR A 1 264 ? -13.060 -2.695 -11.764 1.00 61.31 264 TYR A CA 1
ATOM 2132 C C . TYR A 1 264 ? -13.079 -1.162 -11.822 1.00 61.31 264 TYR A C 1
ATOM 2134 O O . TYR A 1 264 ? -12.021 -0.532 -11.861 1.00 61.31 264 TYR A O 1
ATOM 2142 N N . ASN A 1 265 ? -14.273 -0.560 -11.852 1.00 65.00 265 ASN A N 1
ATOM 2143 C CA . ASN A 1 265 ? -14.500 0.889 -11.979 1.00 65.00 265 ASN A CA 1
ATOM 2144 C C . ASN A 1 265 ? -13.631 1.541 -13.080 1.00 65.00 265 ASN A C 1
ATOM 2146 O O . ASN A 1 265 ? -12.795 2.402 -12.802 1.00 65.00 265 ASN A O 1
ATOM 2150 N N . ASP A 1 266 ? -13.779 1.052 -14.318 1.00 66.19 266 ASP A N 1
ATOM 2151 C CA . ASP A 1 266 ? -13.018 1.438 -15.525 1.00 66.19 266 ASP A CA 1
ATOM 2152 C C . ASP A 1 266 ? -11.484 1.329 -15.421 1.00 66.19 266 ASP A C 1
ATOM 2154 O O . ASP A 1 266 ? -10.757 1.830 -16.283 1.00 66.19 266 ASP A O 1
ATOM 2158 N N . SER A 1 267 ? -10.974 0.654 -14.387 1.00 70.75 267 SER A N 1
ATOM 2159 C CA . SER A 1 267 ? -9.548 0.498 -14.102 1.00 70.75 267 SER A CA 1
ATOM 2160 C C . SER A 1 267 ? -9.131 -0.971 -13.998 1.00 70.75 267 SER A C 1
ATOM 2162 O O . SER A 1 267 ? -9.959 -1.850 -13.764 1.00 70.75 267 SER A O 1
ATOM 2164 N N . ILE A 1 268 ? -7.842 -1.256 -14.183 1.00 80.00 268 ILE A N 1
ATOM 2165 C CA . ILE A 1 268 ? -7.297 -2.615 -14.075 1.00 80.00 268 ILE A CA 1
ATOM 2166 C C . ILE A 1 268 ? -6.849 -2.957 -12.639 1.00 80.00 268 ILE A C 1
ATOM 2168 O O . ILE A 1 268 ? -6.010 -2.268 -12.051 1.00 80.00 268 ILE A O 1
ATOM 2172 N N . GLU A 1 269 ? -7.333 -4.080 -12.103 1.00 82.75 269 GLU A N 1
ATOM 2173 C CA . GLU A 1 269 ? -6.652 -4.813 -11.029 1.00 82.75 269 GLU A CA 1
ATOM 2174 C C . GLU A 1 269 ? -5.848 -5.971 -11.634 1.00 82.75 269 GLU A C 1
ATOM 2176 O O . GLU A 1 269 ? -6.423 -6.862 -12.259 1.00 82.75 269 GLU A O 1
ATOM 2181 N N . LEU A 1 270 ? -4.535 -6.020 -11.408 1.00 81.00 270 LEU A N 1
ATOM 2182 C CA . LEU A 1 270 ? -3.694 -7.163 -11.787 1.00 81.00 270 LEU A CA 1
ATOM 2183 C C . LEU A 1 270 ? -3.484 -8.103 -10.599 1.00 81.00 270 LEU A C 1
ATOM 2185 O O . LEU A 1 270 ? -3.338 -7.652 -9.465 1.00 81.00 270 LEU A O 1
ATOM 2189 N N . ARG A 1 271 ? -3.420 -9.414 -10.844 1.00 79.88 271 ARG A N 1
ATOM 2190 C CA . ARG A 1 271 ? -3.047 -10.424 -9.841 1.00 79.88 271 ARG A CA 1
ATOM 2191 C C . ARG A 1 271 ? -1.562 -10.752 -9.980 1.00 79.88 271 ARG A C 1
ATOM 2193 O O . ARG A 1 271 ? -1.108 -11.068 -11.077 1.00 79.88 271 ARG A O 1
ATOM 2200 N N . ILE A 1 272 ? -0.821 -10.721 -8.874 1.00 78.12 272 ILE A N 1
ATOM 2201 C CA . ILE A 1 272 ? 0.594 -11.125 -8.825 1.00 78.12 272 ILE A CA 1
ATOM 2202 C C . ILE A 1 272 ? 0.878 -12.044 -7.638 1.00 78.12 272 ILE A C 1
ATOM 2204 O O . ILE A 1 272 ? 0.140 -12.053 -6.652 1.00 78.12 272 ILE A O 1
ATOM 2208 N N . THR A 1 273 ? 1.978 -12.786 -7.732 1.00 71.00 273 THR A N 1
ATOM 2209 C CA . THR A 1 273 ? 2.566 -13.547 -6.625 1.00 71.00 273 THR A CA 1
ATOM 2210 C C . THR A 1 273 ? 3.780 -12.783 -6.091 1.00 71.00 273 THR A C 1
ATOM 2212 O O . THR A 1 273 ? 4.628 -12.353 -6.874 1.00 71.00 273 THR A O 1
ATOM 2215 N N . VAL A 1 274 ? 3.864 -12.596 -4.774 1.00 68.69 274 VAL A N 1
ATOM 2216 C CA . VAL A 1 274 ? 4.988 -11.937 -4.095 1.00 68.69 274 VAL A CA 1
ATOM 2217 C C . VAL A 1 274 ? 6.081 -12.965 -3.811 1.00 68.69 274 VAL A C 1
ATOM 2219 O O . VAL A 1 274 ? 5.853 -13.920 -3.076 1.00 68.69 274 VAL A O 1
ATOM 2222 N N . TYR A 1 275 ? 7.265 -12.755 -4.391 1.00 62.53 275 TYR A N 1
ATOM 2223 C CA . TYR A 1 275 ? 8.451 -13.606 -4.198 1.00 62.53 275 TYR A CA 1
ATOM 2224 C C . TYR A 1 275 ? 9.612 -12.890 -3.486 1.00 62.53 275 TYR A C 1
ATOM 2226 O O . TYR A 1 275 ? 10.590 -13.528 -3.115 1.00 62.53 275 TYR A O 1
ATOM 2234 N N . ALA A 1 276 ? 9.535 -11.566 -3.325 1.00 63.88 276 ALA A N 1
ATOM 2235 C CA . ALA A 1 276 ? 10.571 -10.760 -2.688 1.00 63.88 276 ALA A CA 1
ATOM 2236 C C . ALA A 1 276 ? 9.918 -9.607 -1.918 1.00 63.88 276 ALA A C 1
ATOM 2238 O O . ALA A 1 276 ? 9.415 -8.658 -2.521 1.00 63.88 276 ALA A O 1
ATOM 2239 N N . TYR A 1 277 ? 9.909 -9.705 -0.590 1.00 73.31 277 TYR A N 1
ATOM 2240 C CA . TYR A 1 277 ? 9.341 -8.691 0.291 1.00 73.31 277 TYR A CA 1
ATOM 2241 C C . TYR A 1 277 ? 10.431 -7.772 0.851 1.00 73.31 277 TYR A C 1
ATOM 2243 O O . TYR A 1 277 ? 11.453 -8.234 1.354 1.00 73.31 277 TYR A O 1
ATOM 2251 N N . LEU A 1 278 ? 10.206 -6.460 0.785 1.00 72.88 278 LEU A N 1
ATOM 2252 C CA . LEU A 1 278 ? 11.073 -5.444 1.372 1.00 72.88 278 LEU A CA 1
ATOM 2253 C C . LEU A 1 278 ? 10.281 -4.681 2.447 1.00 72.88 278 LEU A C 1
ATOM 2255 O O . LEU A 1 278 ? 9.454 -3.837 2.093 1.00 72.88 278 LEU A O 1
ATOM 2259 N N . PRO A 1 279 ? 10.504 -4.937 3.750 1.00 70.56 279 PRO A N 1
ATOM 2260 C CA . PRO A 1 279 ? 9.781 -4.242 4.812 1.00 70.56 279 PRO A CA 1
ATOM 2261 C C . PRO A 1 279 ? 10.083 -2.736 4.825 1.00 70.56 279 PRO A C 1
ATOM 2263 O O . PRO A 1 279 ? 11.094 -2.273 4.281 1.00 70.56 279 PRO A O 1
ATOM 2266 N N . ALA A 1 280 ? 9.206 -1.972 5.477 1.00 70.69 280 ALA A N 1
ATOM 2267 C CA . ALA A 1 280 ? 9.472 -0.572 5.792 1.00 70.69 280 ALA A CA 1
ATOM 2268 C C . ALA A 1 280 ? 10.713 -0.446 6.700 1.00 70.69 280 ALA A C 1
ATOM 2270 O O . ALA A 1 280 ? 11.023 -1.342 7.485 1.00 70.69 280 ALA A O 1
ATOM 2271 N N . SER A 1 281 ? 11.442 0.660 6.579 1.00 64.69 281 SER A N 1
ATOM 2272 C CA . SER A 1 281 ? 12.655 0.949 7.352 1.00 64.69 281 SER A CA 1
ATOM 2273 C C . SER A 1 281 ? 12.863 2.467 7.478 1.00 64.69 281 SER A C 1
ATOM 2275 O O . SER A 1 281 ? 12.180 3.225 6.786 1.00 64.69 281 SER A O 1
ATOM 2277 N N . PRO A 1 282 ? 13.826 2.957 8.286 1.00 55.06 282 PRO A N 1
ATOM 2278 C CA . PRO A 1 282 ? 14.102 4.395 8.390 1.00 55.06 282 PRO A CA 1
ATOM 2279 C C . PRO A 1 282 ? 14.427 5.081 7.049 1.00 55.06 282 PRO A C 1
ATOM 2281 O O . PRO A 1 282 ? 14.155 6.265 6.886 1.00 55.06 282 PRO A O 1
ATOM 2284 N N . GLY A 1 283 ? 14.957 4.336 6.068 1.00 58.59 283 GLY A N 1
ATOM 2285 C CA . GLY A 1 283 ? 15.193 4.811 4.696 1.00 58.59 283 GLY A CA 1
ATOM 2286 C C . GLY A 1 283 ? 14.088 4.459 3.687 1.00 58.59 283 GLY A C 1
ATOM 2287 O O . GLY A 1 283 ? 14.220 4.777 2.508 1.00 58.59 283 GLY A O 1
ATOM 2288 N N . ARG A 1 284 ? 13.015 3.776 4.109 1.00 65.25 284 ARG A N 1
ATOM 2289 C CA . ARG A 1 284 ? 11.911 3.319 3.250 1.00 65.25 284 ARG A CA 1
ATOM 2290 C C . ARG A 1 284 ? 10.583 3.378 4.015 1.00 65.25 284 ARG A C 1
ATOM 2292 O O . ARG A 1 284 ? 10.192 2.417 4.670 1.00 65.25 284 ARG A O 1
ATOM 2299 N N . LYS A 1 285 ? 9.872 4.504 3.890 1.00 67.81 285 LYS A N 1
ATOM 2300 C CA . LYS A 1 285 ? 8.615 4.816 4.609 1.00 67.81 285 LYS A CA 1
ATOM 2301 C C . LYS A 1 285 ? 7.526 3.732 4.511 1.00 67.81 285 LYS A C 1
ATOM 2303 O O . LYS A 1 285 ? 6.766 3.555 5.454 1.00 67.81 285 LYS A O 1
ATOM 2308 N N . ASN A 1 286 ? 7.459 3.030 3.381 1.00 71.44 286 ASN A N 1
ATOM 2309 C CA . ASN A 1 286 ? 6.439 2.032 3.061 1.00 71.44 286 ASN A CA 1
ATOM 2310 C C . ASN A 1 286 ? 7.086 0.660 2.818 1.00 71.44 286 ASN A C 1
ATOM 2312 O O . ASN A 1 286 ? 8.248 0.584 2.425 1.00 71.44 286 ASN A O 1
ATOM 2316 N N . ALA A 1 287 ? 6.335 -0.427 2.990 1.00 75.44 287 ALA A N 1
ATOM 2317 C CA . ALA A 1 287 ? 6.798 -1.743 2.550 1.00 75.44 287 ALA A CA 1
ATOM 2318 C C . ALA A 1 287 ? 6.659 -1.879 1.021 1.00 75.44 287 ALA A C 1
ATOM 2320 O O . ALA A 1 287 ? 5.803 -1.239 0.407 1.00 75.44 287 ALA A O 1
ATOM 2321 N N . GLU A 1 288 ? 7.504 -2.688 0.386 1.00 82.88 288 GLU A N 1
ATOM 2322 C CA . GLU A 1 288 ? 7.643 -2.741 -1.074 1.00 82.88 288 GLU A CA 1
ATOM 2323 C C . GLU A 1 288 ? 7.842 -4.178 -1.586 1.00 82.88 288 GLU A C 1
ATOM 2325 O O . GLU A 1 288 ? 8.354 -5.052 -0.890 1.00 82.88 288 GLU A O 1
ATOM 2330 N N . THR A 1 289 ? 7.444 -4.419 -2.835 1.00 81.06 289 THR A N 1
ATOM 2331 C CA . THR A 1 289 ? 7.743 -5.639 -3.604 1.00 81.06 289 THR A CA 1
ATOM 2332 C C . THR A 1 289 ? 7.970 -5.265 -5.072 1.00 81.06 289 THR A C 1
ATOM 2334 O O . THR A 1 289 ? 7.632 -4.160 -5.502 1.00 81.06 289 THR A O 1
ATOM 2337 N N . TYR A 1 290 ? 8.555 -6.165 -5.860 1.00 81.12 290 TYR A N 1
ATOM 2338 C CA . TYR A 1 290 ? 8.868 -5.936 -7.271 1.00 81.12 290 TYR A CA 1
ATOM 2339 C C . TYR A 1 290 ? 8.327 -7.063 -8.159 1.00 81.12 290 TYR A C 1
ATOM 2341 O O . TYR A 1 290 ? 8.351 -8.230 -7.770 1.00 81.12 290 TYR A O 1
ATOM 2349 N N . HIS A 1 291 ? 7.855 -6.726 -9.362 1.00 82.06 291 HIS A N 1
ATOM 2350 C CA . HIS A 1 291 ? 7.380 -7.692 -10.354 1.00 82.06 291 HIS A CA 1
ATOM 2351 C C . HIS A 1 291 ? 7.936 -7.381 -11.750 1.00 82.06 291 HIS A C 1
ATOM 2353 O O . HIS A 1 291 ? 7.778 -6.271 -12.251 1.00 82.06 291 HIS A O 1
ATOM 2359 N N . ASN A 1 292 ? 8.524 -8.377 -12.418 1.00 77.44 292 ASN A N 1
ATOM 2360 C CA . ASN A 1 292 ? 9.369 -8.202 -13.614 1.00 77.44 292 ASN A CA 1
ATOM 2361 C C . ASN A 1 292 ? 8.712 -7.541 -14.844 1.00 77.44 292 ASN A C 1
ATOM 2363 O O . ASN A 1 292 ? 9.437 -7.108 -15.735 1.00 77.44 292 ASN A O 1
ATOM 2367 N N . PHE A 1 293 ? 7.377 -7.483 -14.917 1.00 76.00 293 PHE A N 1
ATOM 2368 C CA . PHE A 1 293 ? 6.637 -6.807 -15.997 1.00 76.00 293 PHE A CA 1
ATOM 2369 C C . PHE A 1 293 ? 5.980 -5.483 -15.583 1.00 76.00 293 PHE A C 1
ATOM 2371 O O . PHE A 1 293 ? 5.484 -4.759 -16.440 1.00 76.00 293 PHE A O 1
ATOM 2378 N N . ILE A 1 294 ? 5.884 -5.205 -14.280 1.00 83.56 294 ILE A N 1
ATOM 2379 C CA . ILE A 1 294 ? 5.044 -4.124 -13.734 1.00 83.56 294 ILE A CA 1
ATOM 2380 C C . ILE A 1 294 ? 5.863 -3.128 -12.905 1.00 83.56 294 ILE A C 1
ATOM 2382 O O . ILE A 1 294 ? 5.501 -1.956 -12.825 1.00 83.56 294 ILE A O 1
ATOM 2386 N N . GLY A 1 295 ? 7.010 -3.556 -12.379 1.00 83.00 295 GLY A N 1
ATOM 2387 C CA . GLY A 1 295 ? 7.962 -2.728 -11.658 1.00 83.00 295 GLY A CA 1
ATOM 2388 C C . GLY A 1 295 ? 7.757 -2.792 -10.152 1.00 83.00 295 GLY A C 1
ATOM 2389 O O . GLY A 1 295 ? 7.449 -3.845 -9.591 1.00 83.00 295 GLY A O 1
ATOM 2390 N N . LYS A 1 296 ? 7.964 -1.650 -9.497 1.00 84.75 296 LYS A N 1
ATOM 2391 C CA . LYS A 1 296 ? 7.806 -1.465 -8.052 1.00 84.75 296 LYS A CA 1
ATOM 2392 C C . LYS A 1 296 ? 6.325 -1.393 -7.667 1.00 84.75 296 LYS A C 1
ATOM 2394 O O . LYS A 1 296 ? 5.575 -0.591 -8.220 1.00 84.75 296 LYS A O 1
ATOM 2399 N N . ILE A 1 297 ? 5.944 -2.189 -6.671 1.00 84.44 297 ILE A N 1
ATOM 2400 C CA . ILE A 1 297 ? 4.643 -2.152 -6.002 1.00 84.44 297 ILE A CA 1
ATOM 2401 C C . ILE A 1 297 ? 4.852 -1.690 -4.559 1.00 84.44 297 ILE A C 1
ATOM 2403 O O . ILE A 1 297 ? 5.722 -2.207 -3.855 1.00 84.44 297 ILE A O 1
ATOM 2407 N N . VAL A 1 298 ? 4.046 -0.728 -4.118 1.00 78.81 298 VAL A N 1
ATOM 2408 C CA . VAL A 1 298 ? 4.114 -0.126 -2.783 1.00 78.81 298 VAL A CA 1
ATOM 2409 C C . VAL A 1 298 ? 2.949 -0.614 -1.916 1.00 78.81 298 VAL A C 1
ATOM 2411 O O . VAL A 1 298 ? 1.817 -0.768 -2.372 1.00 78.81 298 VAL A O 1
ATOM 2414 N N . SER A 1 299 ? 3.230 -0.862 -0.644 1.00 68.88 299 SER A N 1
ATOM 2415 C CA . SER A 1 299 ? 2.297 -1.355 0.366 1.00 68.88 299 SER A CA 1
ATOM 2416 C C . SER A 1 299 ? 2.158 -0.340 1.498 1.00 68.88 299 SER A C 1
ATOM 2418 O O . SER A 1 299 ? 3.155 0.211 1.959 1.00 68.88 299 SER A O 1
ATOM 2420 N N . GLY A 1 300 ? 0.933 -0.115 1.980 1.00 59.19 300 GLY A N 1
ATOM 2421 C CA . GLY A 1 300 ? 0.682 0.782 3.113 1.00 59.19 300 GLY A CA 1
ATOM 2422 C C . GLY A 1 300 ? 0.536 2.270 2.790 1.00 59.19 300 GLY A C 1
ATOM 2423 O O . GLY A 1 300 ? 0.441 3.063 3.721 1.00 59.19 300 GLY A O 1
ATOM 2424 N N . ILE A 1 301 ? 0.429 2.654 1.509 1.00 56.47 301 ILE A N 1
ATOM 2425 C CA . ILE A 1 301 ? -0.119 3.976 1.127 1.00 56.47 301 ILE A CA 1
ATOM 2426 C C . ILE A 1 301 ? -1.572 4.120 1.626 1.00 56.47 301 ILE A C 1
ATOM 2428 O O . ILE A 1 301 ? -2.006 5.206 1.994 1.00 56.47 301 ILE A O 1
ATOM 2432 N N . ASP A 1 302 ? -2.294 3.002 1.702 1.00 51.50 302 ASP A N 1
ATOM 2433 C CA . ASP A 1 302 ? -3.588 2.855 2.365 1.00 51.50 302 ASP A CA 1
ATOM 2434 C C . ASP A 1 302 ? -3.435 1.840 3.514 1.00 51.50 302 ASP A C 1
ATOM 2436 O O . ASP A 1 302 ? -2.833 0.776 3.339 1.00 51.50 302 ASP A O 1
ATOM 2440 N N . LYS A 1 303 ? -3.966 2.174 4.699 1.00 53.22 303 LYS A N 1
ATOM 2441 C CA . LYS A 1 303 ? -3.839 1.376 5.933 1.00 53.22 303 LYS A CA 1
ATOM 2442 C C . LYS A 1 303 ? -4.475 -0.011 5.816 1.00 53.22 303 LYS A C 1
ATOM 2444 O O . LYS A 1 303 ? -3.983 -0.940 6.445 1.00 53.22 303 LYS A O 1
ATOM 2449 N N . HIS A 1 304 ? -5.515 -0.170 4.996 1.00 45.78 304 HIS A N 1
ATOM 2450 C CA . HIS A 1 304 ? -6.169 -1.469 4.780 1.00 45.78 304 HIS A CA 1
ATOM 2451 C C . HIS A 1 304 ? -5.433 -2.337 3.737 1.00 45.78 304 HIS A C 1
ATOM 2453 O O . HIS A 1 304 ? -5.707 -3.528 3.604 1.00 45.78 304 HIS A O 1
ATOM 2459 N N . ASN A 1 305 ? -4.477 -1.755 3.004 1.00 57.78 305 ASN A N 1
ATOM 2460 C CA . ASN A 1 305 ? -3.772 -2.368 1.877 1.00 57.78 305 ASN A CA 1
ATOM 2461 C C . ASN A 1 305 ? -2.268 -2.519 2.163 1.00 57.78 305 ASN A C 1
ATOM 2463 O O . ASN A 1 305 ? -1.397 -2.034 1.431 1.00 57.78 305 ASN A O 1
ATOM 2467 N N . GLN A 1 306 ? -1.972 -3.213 3.263 1.00 63.41 306 GLN A N 1
ATOM 2468 C CA . GLN A 1 306 ? -0.619 -3.575 3.682 1.00 63.41 306 GLN A CA 1
ATOM 2469 C C . GLN A 1 306 ? -0.306 -5.047 3.389 1.00 63.41 306 GLN A C 1
ATOM 2471 O O . GLN A 1 306 ? -1.108 -5.936 3.674 1.00 63.41 306 GLN A O 1
ATOM 2476 N N . LEU A 1 307 ? 0.883 -5.301 2.847 1.00 56.94 307 LEU A N 1
ATOM 2477 C CA . LEU A 1 307 ? 1.553 -6.599 2.883 1.00 56.94 307 LEU A CA 1
ATOM 2478 C C . LEU A 1 307 ? 1.813 -6.978 4.356 1.00 56.94 307 LEU A C 1
ATOM 2480 O O . LEU A 1 307 ? 2.366 -6.143 5.075 1.00 56.94 307 LEU A O 1
ATOM 2484 N N . PRO A 1 308 ? 1.416 -8.177 4.829 1.00 52.72 308 PRO A N 1
ATOM 2485 C CA . PRO A 1 308 ? 1.729 -8.623 6.186 1.00 52.72 308 PRO A CA 1
ATOM 2486 C C . PRO A 1 308 ? 3.239 -8.753 6.452 1.00 52.72 308 PRO A C 1
ATOM 2488 O O . PRO A 1 308 ? 4.068 -8.741 5.536 1.00 52.72 308 PRO A O 1
ATOM 2491 N N . GLY A 1 309 ? 3.583 -8.886 7.737 1.00 50.50 309 GLY A N 1
ATOM 2492 C CA . GLY A 1 309 ? 4.944 -9.151 8.201 1.00 50.50 309 GLY A CA 1
ATOM 2493 C C . GLY A 1 309 ? 5.485 -10.459 7.622 1.00 50.50 309 GLY A C 1
ATOM 2494 O O . GLY A 1 309 ? 5.088 -11.533 8.053 1.00 50.50 309 GLY A O 1
ATOM 2495 N N . ASP A 1 310 ? 6.394 -10.313 6.659 1.00 54.62 310 ASP A N 1
ATOM 2496 C CA . ASP A 1 310 ? 6.843 -11.319 5.691 1.00 54.62 310 ASP A CA 1
ATOM 2497 C C . ASP A 1 310 ? 5.776 -11.795 4.681 1.00 54.62 310 ASP A C 1
ATOM 2499 O O . ASP A 1 310 ? 4.747 -12.385 5.003 1.00 54.62 310 ASP A O 1
ATOM 2503 N N . CYS A 1 311 ? 6.075 -11.555 3.403 1.00 55.47 311 CYS A N 1
ATOM 2504 C CA . CYS A 1 311 ? 5.304 -12.007 2.242 1.00 55.47 311 CYS A CA 1
ATOM 2505 C C . CYS A 1 311 ? 6.146 -12.829 1.251 1.00 55.47 311 CYS A C 1
ATOM 2507 O O . CYS A 1 311 ? 5.678 -13.123 0.151 1.00 55.47 311 CYS A O 1
ATOM 2509 N N . SER A 1 312 ? 7.389 -13.174 1.603 1.00 56.75 312 SER A N 1
ATOM 2510 C CA . SER A 1 312 ? 8.384 -13.769 0.693 1.00 56.75 312 SER A CA 1
ATOM 2511 C C . SER A 1 312 ? 8.017 -15.182 0.217 1.00 56.75 312 SER A C 1
ATOM 2513 O O . SER A 1 312 ? 8.584 -15.691 -0.745 1.00 56.75 312 SER A O 1
ATOM 2515 N N . SER A 1 313 ? 7.038 -15.809 0.871 1.00 49.81 313 SER A N 1
ATOM 2516 C CA . SER A 1 313 ? 6.600 -17.198 0.707 1.00 49.81 313 SER A CA 1
ATOM 2517 C C . SER A 1 313 ? 5.607 -17.450 -0.443 1.00 49.81 313 SER A C 1
ATOM 2519 O O . SER A 1 313 ? 4.932 -18.479 -0.457 1.00 49.81 313 SER A O 1
ATOM 2521 N N . GLY A 1 314 ? 5.500 -16.551 -1.430 1.00 55.53 314 GLY A N 1
ATOM 2522 C CA . GLY A 1 314 ? 4.624 -16.750 -2.594 1.00 55.53 314 GLY A CA 1
ATOM 2523 C C . GLY A 1 314 ? 3.186 -16.253 -2.399 1.00 55.53 314 GLY A C 1
ATOM 2524 O O . GLY A 1 314 ? 2.247 -16.838 -2.945 1.00 55.53 314 GLY A O 1
ATOM 2525 N N . VAL A 1 315 ? 2.980 -15.186 -1.620 1.00 61.62 315 VAL A N 1
ATOM 2526 C CA . VAL A 1 315 ? 1.636 -14.650 -1.331 1.00 61.62 315 VAL A CA 1
ATOM 2527 C C . VAL A 1 315 ? 0.998 -14.068 -2.597 1.00 61.62 315 VAL A C 1
ATOM 2529 O O . VAL A 1 315 ? 1.576 -13.203 -3.253 1.00 61.62 315 VAL A O 1
ATOM 2532 N N . LYS A 1 316 ? -0.225 -14.494 -2.940 1.00 66.38 316 LYS A N 1
ATOM 2533 C CA . LYS A 1 316 ? -0.983 -13.901 -4.053 1.00 66.38 316 LYS A CA 1
ATOM 2534 C C . LYS A 1 316 ? -1.692 -12.621 -3.604 1.00 66.38 316 LYS A C 1
ATOM 2536 O O . LYS A 1 316 ? -2.466 -12.621 -2.650 1.00 66.38 316 LYS A O 1
ATOM 2541 N N . ILE A 1 317 ? -1.501 -11.538 -4.348 1.00 70.81 317 ILE A N 1
ATOM 2542 C CA . ILE A 1 317 ? -2.157 -10.244 -4.115 1.00 70.81 317 ILE A CA 1
ATOM 2543 C C . ILE A 1 317 ? -2.784 -9.708 -5.402 1.00 70.81 317 ILE A C 1
ATOM 2545 O O . ILE A 1 317 ? -2.475 -10.165 -6.505 1.00 70.81 317 ILE A O 1
ATOM 2549 N N . ARG A 1 318 ? -3.663 -8.720 -5.255 1.00 75.81 318 ARG A N 1
ATOM 2550 C CA . ARG A 1 318 ? -4.089 -7.823 -6.325 1.00 75.81 318 ARG A CA 1
ATOM 2551 C C . ARG A 1 318 ? -3.401 -6.479 -6.178 1.00 75.81 318 ARG A C 1
ATOM 2553 O O . ARG A 1 318 ? -3.198 -6.010 -5.057 1.00 75.81 318 ARG A O 1
ATOM 2560 N N . ILE A 1 319 ? -3.096 -5.855 -7.305 1.00 83.12 319 ILE A N 1
ATOM 2561 C CA . ILE A 1 319 ? -2.507 -4.523 -7.389 1.00 83.12 319 ILE A CA 1
ATOM 2562 C C . ILE A 1 319 ? -3.330 -3.641 -8.326 1.00 83.12 319 ILE A C 1
ATOM 2564 O O . ILE A 1 319 ? -3.862 -4.125 -9.324 1.00 83.12 319 ILE A O 1
ATOM 2568 N N . ARG A 1 320 ? -3.409 -2.347 -8.017 1.00 84.69 320 ARG A N 1
ATOM 2569 C CA . ARG A 1 320 ? -4.056 -1.320 -8.848 1.00 84.69 320 ARG A CA 1
ATOM 2570 C C . ARG A 1 320 ? -3.116 -0.140 -9.041 1.00 84.69 320 ARG A C 1
ATOM 2572 O O . ARG A 1 320 ? -2.241 0.095 -8.205 1.00 84.69 320 ARG A O 1
ATOM 2579 N N . LEU A 1 321 ? -3.304 0.606 -10.124 1.00 83.50 321 LEU A N 1
ATOM 2580 C CA . LEU A 1 321 ? -2.552 1.836 -10.349 1.00 83.50 321 LEU A CA 1
ATOM 2581 C C . LEU A 1 321 ? -3.101 2.952 -9.445 1.00 83.50 321 LEU A C 1
ATOM 2583 O O . LEU A 1 321 ? -4.311 3.159 -9.364 1.00 83.50 321 LEU A O 1
ATOM 2587 N N . TYR A 1 322 ? -2.213 3.678 -8.775 1.00 77.00 322 TYR A N 1
ATOM 2588 C CA . TYR A 1 322 ? -2.532 4.797 -7.892 1.00 77.00 322 TYR A CA 1
ATOM 2589 C C . TYR A 1 322 ? -1.774 6.046 -8.336 1.00 77.00 322 TYR A C 1
ATOM 2591 O O . TYR A 1 322 ? -0.623 5.963 -8.763 1.00 77.00 322 TYR A O 1
ATOM 2599 N N . LYS A 1 323 ? -2.427 7.207 -8.235 1.00 73.25 323 LYS A N 1
ATOM 2600 C CA . LYS A 1 323 ? -1.801 8.511 -8.460 1.00 73.25 323 LYS A CA 1
ATOM 2601 C C . LYS A 1 323 ? -1.217 8.991 -7.138 1.00 73.25 323 LYS A C 1
ATOM 2603 O O . LYS A 1 323 ? -1.984 9.323 -6.234 1.00 73.25 323 LYS A O 1
ATOM 2608 N N . ASP A 1 324 ? 0.105 9.051 -7.043 1.00 65.44 324 ASP A N 1
ATOM 2609 C CA . ASP A 1 324 ? 0.762 9.626 -5.874 1.00 65.44 324 ASP A CA 1
ATOM 2610 C C . ASP A 1 324 ? 0.386 11.114 -5.758 1.00 65.44 324 ASP A C 1
ATOM 2612 O O . ASP A 1 324 ? 0.396 11.856 -6.746 1.00 65.44 324 ASP A O 1
ATOM 2616 N N . ARG A 1 325 ? -0.014 11.528 -4.552 1.00 58.50 325 ARG A N 1
ATOM 2617 C CA . ARG A 1 325 ? -0.393 12.908 -4.211 1.00 58.50 325 ARG A CA 1
ATOM 2618 C C . ARG A 1 325 ? 0.663 13.607 -3.347 1.00 58.50 325 ARG A C 1
ATOM 2620 O O . ARG A 1 325 ? 0.458 14.751 -2.971 1.00 58.50 325 ARG A O 1
ATOM 2627 N N . THR A 1 326 ? 1.765 12.933 -3.010 1.00 49.69 326 THR A N 1
ATOM 2628 C CA . THR A 1 326 ? 2.809 13.450 -2.107 1.00 49.69 326 THR A CA 1
ATOM 2629 C C . THR A 1 326 ? 3.929 14.214 -2.829 1.00 49.69 326 THR A C 1
ATOM 2631 O O . THR A 1 326 ? 4.852 14.701 -2.182 1.00 49.69 326 THR A O 1
ATOM 2634 N N . THR A 1 327 ? 3.845 14.346 -4.160 1.00 48.53 327 THR A N 1
ATOM 2635 C CA . THR A 1 327 ? 4.773 15.121 -5.001 1.00 48.53 327 THR A CA 1
ATOM 2636 C C . THR A 1 327 ? 4.018 15.983 -6.011 1.00 48.53 327 THR A C 1
ATOM 2638 O O . THR A 1 327 ? 3.085 15.493 -6.643 1.00 48.53 327 THR A O 1
ATOM 2641 N N . ASP A 1 328 ? 4.483 17.210 -6.271 1.00 41.09 328 ASP A N 1
ATOM 2642 C CA . ASP A 1 328 ? 3.862 18.128 -7.252 1.00 41.09 328 ASP A CA 1
ATOM 2643 C C . ASP A 1 328 ? 3.850 17.596 -8.700 1.00 41.09 328 ASP A C 1
ATOM 2645 O O . ASP A 1 328 ? 3.069 18.036 -9.546 1.00 41.09 328 ASP A O 1
ATOM 2649 N N . LYS A 1 329 ? 4.709 16.617 -9.007 1.00 49.38 329 LYS A N 1
ATOM 2650 C CA . LYS A 1 329 ? 4.681 15.864 -10.268 1.00 49.38 329 LYS A CA 1
ATOM 2651 C C . LYS A 1 329 ? 3.682 14.713 -10.142 1.00 49.38 329 LYS A C 1
ATOM 2653 O O . LYS A 1 329 ? 3.770 13.920 -9.207 1.00 49.38 329 LYS A O 1
ATOM 2658 N N . THR A 1 330 ? 2.765 14.586 -11.105 1.00 53.72 330 THR A N 1
ATOM 2659 C CA . THR A 1 330 ? 1.715 13.551 -11.119 1.00 53.72 330 THR A CA 1
ATOM 2660 C C . THR A 1 330 ? 2.273 12.165 -11.446 1.00 53.72 330 THR A C 1
ATOM 2662 O O . THR A 1 330 ? 2.101 11.654 -12.554 1.00 53.72 330 THR A O 1
ATOM 2665 N N . ASN A 1 331 ? 2.953 11.570 -10.475 1.00 65.56 331 ASN A N 1
ATOM 2666 C CA . ASN A 1 331 ? 3.522 10.235 -10.565 1.00 65.56 331 ASN A CA 1
ATOM 2667 C C . ASN A 1 331 ? 2.440 9.167 -10.351 1.00 65.56 331 ASN A C 1
ATOM 2669 O O . ASN A 1 331 ? 1.523 9.338 -9.546 1.00 65.56 331 ASN A O 1
ATOM 2673 N N . TYR A 1 332 ? 2.569 8.045 -11.057 1.00 75.31 332 TYR A N 1
ATOM 2674 C CA . TYR A 1 332 ? 1.728 6.866 -10.865 1.00 75.31 332 TYR A CA 1
ATOM 2675 C C . TYR A 1 332 ? 2.582 5.693 -10.394 1.00 75.31 332 TYR A C 1
ATOM 2677 O O . TYR A 1 332 ? 3.665 5.457 -10.926 1.00 75.31 332 TYR A O 1
ATOM 2685 N N . CYS A 1 333 ? 2.080 4.947 -9.418 1.00 79.00 333 CYS A N 1
ATOM 2686 C CA . CYS A 1 333 ? 2.716 3.749 -8.883 1.00 79.00 333 CYS A CA 1
ATOM 2687 C C . CYS A 1 333 ? 1.689 2.621 -8.749 1.00 79.00 333 CYS A C 1
ATOM 2689 O O . CYS A 1 333 ? 0.480 2.859 -8.731 1.00 79.00 333 CYS A O 1
ATOM 2691 N N . TRP A 1 334 ? 2.155 1.378 -8.652 1.00 85.31 334 TRP A N 1
ATOM 2692 C CA . TRP A 1 334 ? 1.279 0.263 -8.308 1.00 85.31 334 TRP A CA 1
ATOM 2693 C C . TRP A 1 334 ? 1.187 0.138 -6.796 1.00 85.31 334 TRP A C 1
ATOM 2695 O O . TRP A 1 334 ? 2.210 0.113 -6.112 1.00 85.31 334 TRP A O 1
ATOM 2705 N N . ILE A 1 335 ? -0.033 0.025 -6.280 1.00 82.44 335 ILE A N 1
ATOM 2706 C CA . ILE A 1 335 ? -0.288 -0.282 -4.873 1.00 82.44 335 ILE A CA 1
ATOM 2707 C C . ILE A 1 335 ? -0.989 -1.623 -4.738 1.00 82.44 335 ILE A C 1
ATOM 2709 O O . ILE A 1 335 ? -1.677 -2.064 -5.660 1.00 82.44 335 ILE A O 1
ATOM 2713 N N . VAL A 1 336 ? -0.865 -2.243 -3.568 1.00 77.19 336 VAL A N 1
ATOM 2714 C CA . VAL A 1 336 ? -1.759 -3.339 -3.171 1.00 77.19 336 VAL A CA 1
ATOM 2715 C C . VAL A 1 336 ? -3.211 -2.836 -3.197 1.00 77.19 336 VAL A C 1
ATOM 2717 O O . VAL A 1 336 ? -3.505 -1.737 -2.727 1.00 77.19 336 VAL A O 1
ATOM 2720 N N . ALA A 1 337 ? -4.105 -3.623 -3.796 1.00 65.19 337 ALA A N 1
ATOM 2721 C CA . ALA A 1 337 ? -5.529 -3.310 -3.955 1.00 65.19 337 ALA A CA 1
ATOM 2722 C C . ALA A 1 337 ? -6.436 -4.219 -3.114 1.00 65.19 337 ALA A C 1
ATOM 2724 O O . ALA A 1 337 ? -7.462 -3.777 -2.601 1.00 65.19 337 ALA A O 1
ATOM 2725 N N . LYS A 1 338 ? -6.055 -5.501 -3.012 1.00 61.59 338 LYS A N 1
ATOM 2726 C CA . LYS A 1 338 ? -6.724 -6.536 -2.216 1.00 61.59 338 LYS A CA 1
ATOM 2727 C C . LYS A 1 338 ? -5.771 -7.719 -2.027 1.00 61.59 338 LYS A C 1
ATOM 2729 O O . LYS A 1 338 ? -5.049 -8.082 -2.955 1.00 61.59 338 LYS A O 1
ATOM 2734 N N . LYS A 1 339 ? -5.771 -8.374 -0.866 1.00 57.47 339 LYS A N 1
ATOM 2735 C CA . LYS A 1 339 ? -5.089 -9.672 -0.690 1.00 57.47 339 LYS A CA 1
ATOM 2736 C C . LYS A 1 339 ? -5.908 -10.746 -1.419 1.00 57.47 339 LYS A C 1
ATOM 2738 O O . LYS A 1 339 ? -7.123 -10.789 -1.236 1.00 57.47 339 LYS A O 1
ATOM 2743 N N . ASN A 1 340 ? -5.294 -11.625 -2.223 1.00 48.53 340 ASN A N 1
ATOM 2744 C CA . ASN A 1 340 ? -6.000 -12.840 -2.653 1.00 48.53 340 ASN A CA 1
ATOM 2745 C C . ASN A 1 340 ? -5.898 -13.839 -1.494 1.00 48.53 340 ASN A C 1
ATOM 2747 O O . ASN A 1 340 ? -4.987 -14.662 -1.438 1.00 48.53 340 ASN A O 1
ATOM 2751 N N . GLN A 1 341 ? -6.828 -13.693 -0.550 1.00 55.34 341 GLN A N 1
ATOM 2752 C CA . GLN A 1 341 ? -7.094 -14.640 0.530 1.00 55.34 341 GLN A CA 1
ATOM 2753 C C . GLN A 1 341 ? -7.200 -16.078 -0.026 1.00 55.34 341 GLN A C 1
ATOM 2755 O O . GLN A 1 341 ? -7.568 -16.269 -1.189 1.00 55.34 341 GLN A O 1
ATOM 2760 N N . SER A 1 342 ? -6.896 -17.104 0.783 1.00 64.06 342 SER A N 1
ATOM 2761 C CA . SER A 1 342 ? -7.222 -18.484 0.383 1.00 64.06 342 SER A CA 1
ATOM 2762 C C . SER A 1 342 ? -8.734 -18.606 0.174 1.00 64.06 342 SER A C 1
ATOM 2764 O O . SER A 1 342 ? -9.494 -17.838 0.762 1.00 64.06 342 SER A O 1
ATOM 2766 N N . LYS A 1 343 ? -9.204 -19.561 -0.639 1.00 67.94 343 LYS A N 1
ATOM 2767 C CA . LYS A 1 343 ? -10.651 -19.687 -0.891 1.00 67.94 343 LYS A CA 1
ATOM 2768 C C . LYS A 1 343 ? -11.445 -19.939 0.404 1.00 67.94 343 LYS A C 1
ATOM 2770 O O . LYS A 1 343 ? -12.526 -19.386 0.567 1.00 67.94 343 LYS A O 1
ATOM 2775 N N . HIS A 1 344 ? -10.848 -20.657 1.364 1.00 78.00 344 HIS A N 1
ATOM 2776 C CA . HIS A 1 344 ? -11.357 -20.821 2.733 1.00 78.00 344 HIS A CA 1
ATOM 2777 C C . HIS A 1 344 ? -11.572 -19.472 3.430 1.00 78.00 344 HIS A C 1
ATOM 2779 O O . HIS A 1 344 ? -12.668 -19.173 3.893 1.00 78.00 344 HIS A O 1
ATOM 2785 N N . ILE A 1 345 ? -10.538 -18.626 3.438 1.00 71.25 345 ILE A N 1
ATOM 2786 C CA . ILE A 1 345 ? -10.566 -17.285 4.034 1.00 71.25 345 ILE A CA 1
ATOM 2787 C C . ILE A 1 345 ? -11.529 -16.359 3.262 1.00 71.25 345 ILE A C 1
ATOM 2789 O O . ILE A 1 345 ? -12.191 -15.531 3.885 1.00 71.25 345 ILE A O 1
ATOM 2793 N N . GLN A 1 346 ? -11.663 -16.510 1.938 1.00 73.25 346 GLN A N 1
ATOM 2794 C CA . GLN A 1 346 ? -12.651 -15.775 1.141 1.00 73.25 346 GLN A CA 1
ATOM 2795 C C . GLN A 1 346 ? -14.085 -16.185 1.508 1.00 73.25 346 GLN A C 1
ATOM 2797 O O . GLN A 1 346 ? -14.902 -15.299 1.729 1.00 73.25 346 GLN A O 1
ATOM 2802 N N . LEU A 1 347 ? -14.393 -17.483 1.637 1.00 81.50 347 LEU A N 1
ATOM 2803 C CA . LEU A 1 347 ? -15.729 -17.930 2.050 1.00 81.50 347 LEU A CA 1
ATOM 2804 C C . LEU A 1 347 ? -16.077 -17.410 3.452 1.00 81.50 347 LEU A C 1
ATOM 2806 O O . LEU A 1 347 ? -17.159 -16.868 3.637 1.00 81.50 347 LEU A O 1
ATOM 2810 N N . ILE A 1 348 ? -15.147 -17.490 4.413 1.00 83.19 348 ILE A N 1
ATOM 2811 C CA . ILE A 1 348 ? -15.337 -16.916 5.759 1.00 83.19 348 ILE A CA 1
ATOM 2812 C C . ILE A 1 348 ? -15.534 -15.388 5.684 1.00 83.19 348 ILE A C 1
ATOM 2814 O O . ILE A 1 348 ? -16.338 -14.837 6.430 1.00 83.19 348 ILE A O 1
ATOM 2818 N N . THR A 1 349 ? -14.845 -14.698 4.766 1.00 77.25 349 THR A N 1
ATOM 2819 C CA . THR A 1 349 ? -14.980 -13.241 4.571 1.00 77.25 349 THR A CA 1
ATOM 2820 C C . THR A 1 349 ? -16.328 -12.845 3.975 1.00 77.25 349 THR A C 1
ATOM 2822 O O . THR A 1 349 ? -16.918 -11.870 4.419 1.00 77.25 349 THR A O 1
ATOM 2825 N N . GLU A 1 350 ? -16.843 -13.586 2.996 1.00 80.00 350 GLU A N 1
ATOM 2826 C CA . GLU A 1 350 ? -18.147 -13.280 2.388 1.00 80.00 350 GLU A CA 1
ATOM 2827 C C . GLU A 1 350 ? -19.312 -13.741 3.287 1.00 80.00 350 GLU A C 1
ATOM 2829 O O . GLU A 1 350 ? -20.363 -13.105 3.326 1.00 80.00 350 GLU A O 1
ATOM 2834 N N . PHE A 1 351 ? -19.095 -14.771 4.112 1.00 87.75 351 PHE A N 1
ATOM 2835 C CA . PHE A 1 351 ? -20.016 -15.183 5.173 1.00 87.75 351 PHE A CA 1
ATOM 2836 C C . PHE A 1 351 ? -20.034 -14.215 6.377 1.00 87.75 351 PHE A C 1
ATOM 2838 O O . PHE A 1 351 ? -21.050 -14.118 7.062 1.00 87.75 351 PHE A O 1
ATOM 2845 N N . TYR A 1 352 ? -18.961 -13.456 6.637 1.00 85.75 352 TYR A N 1
ATOM 2846 C CA . TYR A 1 352 ? -18.931 -12.438 7.701 1.00 85.75 352 TYR A CA 1
ATOM 2847 C C . TYR A 1 352 ? -19.968 -11.324 7.481 1.00 85.75 352 TYR A C 1
ATOM 2849 O O . TYR A 1 352 ? -20.644 -10.921 8.432 1.00 85.75 352 TYR A O 1
ATOM 2857 N N . ASP A 1 353 ? -20.133 -10.859 6.238 1.00 80.50 353 ASP A N 1
ATOM 2858 C CA . ASP A 1 353 ? -21.151 -9.856 5.903 1.00 80.50 353 ASP A CA 1
ATOM 2859 C C . ASP A 1 353 ? -22.571 -10.441 6.080 1.00 80.50 353 ASP A C 1
ATOM 2861 O O . ASP A 1 353 ? -23.468 -9.755 6.570 1.00 80.50 353 ASP A O 1
ATOM 2865 N N . ALA A 1 354 ? -22.767 -11.730 5.766 1.00 85.25 354 ALA A N 1
ATOM 2866 C CA . ALA A 1 354 ? -24.026 -12.449 5.990 1.00 85.25 354 ALA A CA 1
ATOM 2867 C C . ALA A 1 354 ? -24.352 -12.642 7.485 1.00 85.25 354 ALA A C 1
ATOM 2869 O O . ALA A 1 354 ? -25.494 -12.452 7.901 1.00 85.25 354 ALA A O 1
ATOM 2870 N N . TRP A 1 355 ? -23.350 -12.956 8.314 1.00 88.06 355 TRP A N 1
ATOM 2871 C CA . TRP A 1 355 ? -23.477 -13.121 9.772 1.00 88.06 355 TRP A CA 1
ATOM 2872 C C . TRP A 1 355 ? -23.979 -11.857 10.489 1.00 88.06 355 TRP A C 1
ATOM 2874 O O . TRP A 1 355 ? -24.530 -11.956 11.582 1.00 88.06 355 TRP A O 1
ATOM 2884 N N . HIS A 1 356 ? -23.822 -10.675 9.885 1.00 80.69 356 HIS A N 1
ATOM 2885 C CA . HIS A 1 356 ? -24.281 -9.400 10.445 1.00 80.69 356 HIS A CA 1
ATOM 2886 C C . HIS A 1 356 ? -25.615 -8.898 9.867 1.00 80.69 356 HIS A C 1
ATOM 2888 O O . HIS A 1 356 ? -26.045 -7.805 10.229 1.00 80.69 356 HIS A O 1
ATOM 2894 N N . ARG A 1 357 ? -26.290 -9.676 9.007 1.00 81.50 357 ARG A N 1
ATOM 2895 C CA . ARG A 1 357 ? -27.653 -9.373 8.540 1.00 81.50 357 ARG A CA 1
ATOM 2896 C C . ARG A 1 357 ? -28.712 -9.813 9.549 1.00 81.50 357 ARG A C 1
ATOM 2898 O O . ARG A 1 357 ? -28.510 -10.756 10.322 1.00 81.50 357 ARG A O 1
ATOM 2905 N N . ASP A 1 358 ? -29.853 -9.128 9.525 1.00 78.56 358 ASP A N 1
ATOM 2906 C CA . ASP A 1 358 ? -30.928 -9.353 10.485 1.00 78.56 358 ASP A CA 1
ATOM 2907 C C . ASP A 1 358 ? -31.513 -10.764 10.367 1.00 78.56 358 ASP A C 1
ATOM 2909 O O . ASP A 1 358 ? -31.619 -11.347 9.290 1.00 78.56 358 ASP A O 1
ATOM 2913 N N . GLY A 1 359 ? -31.847 -11.359 11.511 1.00 78.88 359 GLY A N 1
ATOM 2914 C CA . GLY A 1 359 ? -32.322 -12.743 11.599 1.00 78.88 359 GLY A CA 1
ATOM 2915 C C . GLY A 1 359 ? -31.235 -13.811 11.413 1.00 78.88 359 GLY A C 1
ATOM 2916 O O . GLY A 1 359 ? -31.197 -14.749 12.211 1.00 78.88 359 GLY A O 1
ATOM 2917 N N . VAL A 1 360 ? -30.314 -13.663 10.450 1.00 85.44 360 VAL A N 1
ATOM 2918 C CA . VAL A 1 360 ? -29.321 -14.691 10.061 1.00 85.44 360 VAL A CA 1
ATOM 2919 C C . VAL A 1 360 ? -28.533 -15.214 11.264 1.00 85.44 360 VAL A C 1
ATOM 2921 O O . VAL A 1 360 ? -28.550 -16.414 11.542 1.00 85.44 360 VAL A O 1
ATOM 2924 N N . ARG A 1 361 ? -27.920 -14.328 12.062 1.00 86.56 361 ARG A N 1
ATOM 2925 C CA . ARG A 1 361 ? -27.152 -14.728 13.259 1.00 86.56 361 ARG A CA 1
ATOM 2926 C C . ARG A 1 361 ? -27.983 -15.507 14.286 1.00 86.56 361 ARG A C 1
ATOM 2928 O O . ARG A 1 361 ? -27.448 -16.361 14.992 1.00 86.56 361 ARG A O 1
ATOM 2935 N N . ASN A 1 362 ? -29.284 -15.226 14.384 1.00 81.75 362 ASN A N 1
ATOM 2936 C CA . ASN A 1 362 ? -30.195 -15.947 15.273 1.00 81.75 362 ASN A CA 1
ATOM 2937 C C . ASN A 1 362 ? -30.624 -17.300 14.691 1.00 81.75 362 ASN A C 1
ATOM 2939 O O . ASN A 1 362 ? -30.675 -18.266 15.448 1.00 81.75 362 ASN A O 1
ATOM 2943 N N . ALA A 1 363 ? -30.853 -17.402 13.378 1.00 86.88 363 ALA A N 1
ATOM 2944 C CA . ALA A 1 363 ? -31.098 -18.681 12.711 1.00 86.88 363 ALA A CA 1
ATOM 2945 C C . ALA A 1 363 ? -29.911 -19.640 12.915 1.00 86.88 363 ALA A C 1
ATOM 2947 O O . ALA A 1 363 ? -30.099 -20.761 13.387 1.00 86.88 363 ALA A O 1
ATOM 2948 N N . VAL A 1 364 ? -28.680 -19.163 12.689 1.00 89.12 364 VAL A N 1
ATOM 2949 C CA . VAL A 1 364 ? -27.447 -19.939 12.922 1.00 89.12 364 VAL A CA 1
ATOM 2950 C C . VAL A 1 364 ? -27.305 -20.344 14.395 1.00 89.12 364 VAL A C 1
ATOM 2952 O O . VAL A 1 364 ? -26.994 -21.497 14.682 1.00 89.12 364 VAL A O 1
ATOM 2955 N N . ARG A 1 365 ? -27.591 -19.439 15.343 1.00 87.94 365 ARG A N 1
ATOM 2956 C CA . ARG A 1 365 ? -27.554 -19.732 16.790 1.00 87.94 365 ARG A CA 1
ATOM 2957 C C . ARG A 1 365 ? -28.538 -20.825 17.215 1.00 87.94 365 ARG A C 1
ATOM 2959 O O . ARG A 1 365 ? -28.227 -21.576 18.134 1.00 87.94 365 ARG A O 1
ATOM 2966 N N . LEU A 1 366 ? -29.717 -20.878 16.595 1.00 86.38 366 LEU A N 1
ATOM 2967 C CA . LEU A 1 366 ? -30.783 -21.824 16.942 1.00 86.38 366 LEU A CA 1
ATOM 2968 C C . LEU A 1 366 ? -30.625 -23.176 16.233 1.00 86.38 366 LEU A C 1
ATOM 2970 O O . LEU A 1 366 ? -30.830 -24.208 16.863 1.00 86.38 366 LEU A O 1
ATOM 2974 N N . ARG A 1 367 ? -30.256 -23.178 14.945 1.00 89.75 367 ARG A N 1
ATOM 2975 C CA . ARG A 1 367 ? -30.208 -24.391 14.105 1.00 89.75 367 ARG A CA 1
ATOM 2976 C C . ARG A 1 367 ? -28.820 -25.031 14.029 1.00 89.75 367 ARG A C 1
ATOM 2978 O O . ARG A 1 367 ? -28.717 -26.247 13.932 1.00 89.75 367 ARG A O 1
ATOM 2985 N N . CYS A 1 368 ? -27.752 -24.239 14.145 1.00 91.25 368 CYS A N 1
ATOM 2986 C CA . CYS A 1 368 ? -26.356 -24.693 14.085 1.00 91.25 368 CYS A CA 1
ATOM 2987 C C . CYS A 1 368 ? -25.566 -24.317 15.365 1.00 91.25 368 CYS A C 1
ATOM 2989 O O . CYS A 1 368 ? -24.510 -23.680 15.273 1.00 91.25 368 CYS A O 1
ATOM 2991 N N . PRO A 1 369 ? -26.041 -24.661 16.584 1.00 85.19 369 PRO A N 1
ATOM 2992 C CA . PRO A 1 369 ? -25.500 -24.126 17.841 1.00 85.19 369 PRO A CA 1
ATOM 2993 C C . PRO A 1 369 ? -24.022 -24.473 18.082 1.00 85.19 369 PRO A C 1
ATOM 2995 O O . PRO A 1 369 ? -23.292 -23.681 18.680 1.00 85.19 369 PRO A O 1
ATOM 2998 N N . ARG A 1 370 ? -23.553 -25.622 17.576 1.00 85.94 370 ARG A N 1
ATOM 2999 C CA . ARG A 1 370 ? -22.139 -26.018 17.631 1.00 85.94 370 ARG A CA 1
ATOM 3000 C C . ARG A 1 370 ? -21.269 -25.090 16.780 1.00 85.94 370 ARG A C 1
ATOM 3002 O O . ARG A 1 370 ? -20.319 -24.507 17.289 1.00 85.94 370 ARG A O 1
ATOM 3009 N N . GLN A 1 371 ? -21.625 -24.917 15.511 1.00 90.38 371 GLN A N 1
ATOM 3010 C CA . GLN A 1 371 ? -20.892 -24.100 14.544 1.00 90.38 371 GLN A CA 1
ATOM 3011 C C . GLN A 1 371 ? -20.975 -22.610 14.905 1.00 90.38 371 GLN A C 1
ATOM 3013 O O . GLN A 1 371 ? -20.016 -21.869 14.711 1.00 90.38 371 GLN A O 1
ATOM 3018 N N . PHE A 1 372 ? -22.081 -22.176 15.519 1.00 85.88 372 PHE A N 1
ATOM 3019 C CA . PHE A 1 372 ? -22.196 -20.868 16.165 1.00 85.88 372 PHE A CA 1
ATOM 3020 C C . PHE A 1 372 ? -21.172 -20.699 17.304 1.00 85.88 372 PHE A C 1
ATOM 3022 O O . PHE A 1 372 ? -20.520 -19.660 17.403 1.00 85.88 372 PHE A O 1
ATOM 3029 N N . GLY A 1 373 ? -21.003 -21.723 18.148 1.00 74.19 373 GLY A N 1
ATOM 3030 C CA . GLY A 1 373 ? -19.994 -21.756 19.210 1.00 74.19 373 GLY A CA 1
ATOM 3031 C C . GLY A 1 373 ? -18.552 -21.730 18.693 1.00 74.19 373 GLY A C 1
ATOM 3032 O O . GLY A 1 373 ? -17.728 -21.027 19.277 1.00 74.19 373 GLY A O 1
ATOM 3033 N N . GLU A 1 374 ? -18.284 -22.442 17.593 1.00 81.50 374 GLU A N 1
ATOM 3034 C CA . GLU A 1 374 ? -16.999 -22.477 16.875 1.00 81.50 374 GLU A CA 1
ATOM 3035 C C . GLU A 1 374 ? -16.674 -21.095 16.253 1.00 81.50 374 GLU A C 1
ATOM 3037 O O . GLU A 1 374 ? -15.605 -20.539 16.504 1.00 81.50 374 GLU A O 1
ATOM 3042 N N . LEU A 1 375 ? -17.616 -20.478 15.524 1.00 82.56 375 LEU A N 1
ATOM 3043 C CA . LEU A 1 375 ? -17.373 -19.260 14.732 1.00 82.56 375 LEU A CA 1
ATOM 3044 C C . LEU A 1 375 ? -17.454 -17.929 15.491 1.00 82.56 375 LEU A C 1
ATOM 3046 O O . LEU A 1 375 ? -16.806 -16.962 15.078 1.00 82.56 375 LEU A O 1
ATOM 3050 N N . ARG A 1 376 ? -18.240 -17.832 16.574 1.00 81.06 376 ARG A N 1
ATOM 3051 C CA . ARG A 1 376 ? -18.526 -16.545 17.251 1.00 81.06 376 ARG A CA 1
ATOM 3052 C C . ARG A 1 376 ? -17.272 -15.756 17.645 1.00 81.06 376 ARG A C 1
ATOM 3054 O O . ARG A 1 376 ? -17.266 -14.537 17.528 1.00 81.06 376 ARG A O 1
ATOM 3061 N N . GLY A 1 377 ? -16.194 -16.429 18.060 1.00 70.88 377 GLY A N 1
ATOM 3062 C CA . GLY A 1 377 ? -14.944 -15.768 18.463 1.00 70.88 377 GLY A CA 1
ATOM 3063 C C . GLY A 1 377 ? -14.227 -15.058 17.307 1.00 70.88 377 GLY A C 1
ATOM 3064 O O . GLY A 1 377 ? -13.611 -14.010 17.504 1.00 70.88 377 GLY A O 1
ATOM 3065 N N . LEU A 1 378 ? -14.355 -15.591 16.090 1.00 74.75 378 LEU A N 1
ATOM 3066 C CA . LEU A 1 378 ? -13.808 -14.989 14.878 1.00 74.75 378 LEU A CA 1
ATOM 3067 C C . LEU A 1 378 ? -14.753 -13.913 14.323 1.00 74.75 378 LEU A C 1
ATOM 3069 O O . LEU A 1 378 ? -14.308 -12.792 14.071 1.00 74.75 378 LEU A O 1
ATOM 3073 N N . LEU A 1 379 ? -16.043 -14.239 14.177 1.00 78.62 379 LEU A N 1
ATOM 3074 C CA . LEU A 1 379 ? -17.016 -13.406 13.462 1.00 78.62 379 LEU A CA 1
ATOM 3075 C C . LEU A 1 379 ? -17.613 -12.257 14.294 1.00 78.62 379 LEU A C 1
ATOM 3077 O O . LEU A 1 379 ? -17.848 -11.192 13.734 1.00 78.62 379 LEU A O 1
ATOM 3081 N N . ASP A 1 380 ? -17.830 -12.392 15.609 1.00 73.25 380 ASP A N 1
ATOM 3082 C CA . ASP A 1 380 ? -18.412 -11.299 16.409 1.00 73.25 380 ASP A CA 1
ATOM 3083 C C . ASP A 1 380 ? -17.367 -10.201 16.691 1.00 73.25 380 ASP A C 1
ATOM 3085 O O . ASP A 1 380 ? -16.567 -10.284 17.633 1.00 73.25 380 ASP A O 1
ATOM 3089 N N . THR A 1 381 ? -17.352 -9.140 15.881 1.00 54.12 381 THR A N 1
ATOM 3090 C CA . THR A 1 381 ? -16.392 -8.033 16.035 1.00 54.12 381 THR A CA 1
ATOM 3091 C C . THR A 1 381 ? -16.553 -7.255 17.346 1.00 54.12 381 THR A C 1
ATOM 3093 O O . THR A 1 381 ? -17.651 -6.874 17.753 1.00 54.12 381 THR A O 1
ATOM 3096 N N . ALA A 1 382 ? -15.423 -6.947 17.997 1.00 48.62 382 ALA A N 1
ATOM 3097 C CA . ALA A 1 382 ? -15.388 -6.264 19.298 1.00 48.62 382 ALA A CA 1
ATOM 3098 C C . ALA A 1 382 ? -15.891 -4.803 19.289 1.00 48.62 382 ALA A C 1
ATOM 3100 O O . ALA A 1 382 ? -16.091 -4.241 20.365 1.00 48.62 382 ALA A O 1
ATOM 3101 N N . SER A 1 383 ? -16.195 -4.236 18.114 1.00 40.91 383 SER A N 1
ATOM 3102 C CA . SER A 1 383 ? -16.918 -2.963 17.937 1.00 40.91 383 SER A CA 1
ATOM 3103 C C . SER A 1 383 ? -18.209 -2.881 18.763 1.00 40.91 383 SER A C 1
ATOM 3105 O O . SER A 1 383 ? -18.546 -1.817 19.268 1.00 40.91 383 SER A O 1
ATOM 3107 N N . ALA A 1 384 ? -18.884 -4.016 18.974 1.00 35.97 384 ALA A N 1
ATOM 3108 C CA . ALA A 1 384 ? -19.939 -4.167 19.976 1.00 35.97 384 ALA A CA 1
ATOM 3109 C C . ALA A 1 384 ? -19.586 -5.196 21.075 1.00 35.97 384 ALA A C 1
ATOM 3111 O O . ALA A 1 384 ? -20.306 -5.316 22.061 1.00 35.97 384 ALA A O 1
ATOM 3112 N N . GLY A 1 385 ? -18.492 -5.947 20.946 1.00 37.06 385 GLY A N 1
ATOM 3113 C CA . GLY A 1 385 ? -18.165 -7.061 21.846 1.00 37.06 385 GLY A CA 1
ATOM 3114 C C . GLY A 1 385 ? -17.686 -6.679 23.251 1.00 37.06 385 GLY A C 1
ATOM 3115 O O . GLY A 1 385 ? -17.911 -7.457 24.167 1.00 37.06 385 GLY A O 1
ATOM 3116 N N . GLN A 1 386 ? -17.058 -5.512 23.445 1.00 39.72 386 GLN A N 1
ATOM 3117 C CA . GLN A 1 386 ? -16.545 -5.088 24.764 1.00 39.72 386 GLN A CA 1
ATOM 3118 C C . GLN A 1 386 ? -17.184 -3.784 25.249 1.00 39.72 386 GLN A C 1
ATOM 3120 O O . GLN A 1 386 ? -17.753 -3.763 26.336 1.00 39.72 386 GLN A O 1
ATOM 3125 N N . ILE A 1 387 ? -17.238 -2.736 24.419 1.00 34.75 387 ILE A N 1
ATOM 3126 C CA . ILE A 1 387 ? -17.972 -1.510 24.783 1.00 34.75 387 ILE A CA 1
ATOM 3127 C C . ILE A 1 387 ? -19.481 -1.788 24.877 1.00 34.75 387 ILE A C 1
ATOM 3129 O O . ILE A 1 387 ? -20.084 -1.417 25.880 1.00 34.75 387 ILE A O 1
ATOM 3133 N N . SER A 1 388 ? -20.100 -2.525 23.937 1.00 34.38 388 SER A N 1
ATOM 3134 C CA . SER A 1 388 ? -21.509 -2.932 24.130 1.00 34.38 388 SER A CA 1
ATOM 3135 C C . SER A 1 388 ? -21.692 -4.048 25.165 1.00 34.38 388 SER A C 1
ATOM 3137 O O . SER A 1 388 ? -22.809 -4.226 25.627 1.00 34.38 388 SER A 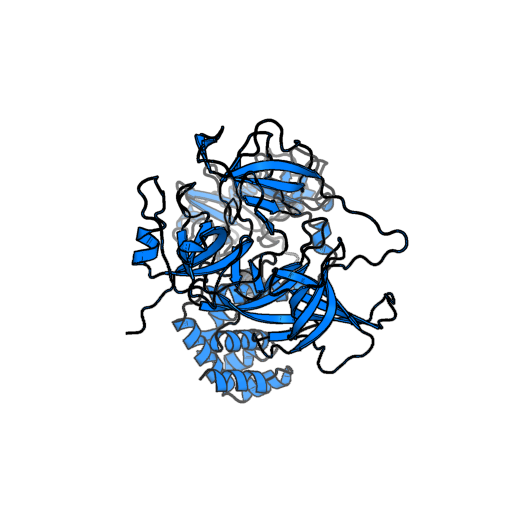O 1
ATOM 3139 N N . HIS A 1 389 ? -20.639 -4.752 25.602 1.00 38.31 389 HIS A N 1
ATOM 3140 C CA . HIS A 1 389 ? -20.726 -5.614 26.789 1.00 38.31 389 HIS A CA 1
ATOM 3141 C C . HIS A 1 389 ? -20.779 -4.774 28.068 1.00 38.31 389 HIS A C 1
ATOM 3143 O O . HIS A 1 389 ? -21.666 -5.007 28.875 1.00 38.31 389 HIS A O 1
ATOM 3149 N N . ALA A 1 390 ? -19.951 -3.733 28.200 1.00 36.53 390 ALA A N 1
ATOM 3150 C CA . ALA A 1 390 ? -20.045 -2.770 29.299 1.00 36.53 390 ALA A CA 1
ATOM 3151 C C . ALA A 1 390 ? -21.388 -2.009 29.288 1.00 36.53 390 ALA A C 1
ATOM 3153 O O . ALA A 1 390 ? -22.040 -1.913 30.321 1.00 36.53 390 ALA A O 1
ATOM 3154 N N . TYR A 1 391 ? -21.877 -1.555 28.124 1.00 38.25 391 TYR A N 1
ATOM 3155 C CA . TYR A 1 391 ? -23.222 -0.962 28.014 1.00 38.25 391 TYR A CA 1
ATOM 3156 C C . TYR A 1 391 ? -24.350 -1.972 28.271 1.00 38.25 391 TYR A C 1
ATOM 3158 O O . TYR A 1 391 ? -25.357 -1.581 28.843 1.00 38.25 391 TYR A O 1
ATOM 3166 N N . LYS A 1 392 ? -24.216 -3.256 27.904 1.00 42.03 392 LYS A N 1
ATOM 3167 C CA . LYS A 1 392 ? -25.206 -4.299 28.251 1.00 42.03 392 LYS A CA 1
ATOM 3168 C C . LYS A 1 392 ? -25.115 -4.728 29.710 1.00 42.03 392 LYS A C 1
ATOM 3170 O O . LYS A 1 392 ? -26.125 -5.134 30.268 1.00 42.03 392 LYS A O 1
ATOM 3175 N N . GLN A 1 393 ? -23.947 -4.615 30.338 1.00 44.28 393 GLN A N 1
ATOM 3176 C CA . GLN A 1 393 ? -23.788 -4.756 31.780 1.00 44.28 393 GLN A CA 1
ATOM 3177 C C . GLN A 1 393 ? -24.402 -3.558 32.507 1.00 44.28 393 GLN A C 1
ATOM 3179 O O . GLN A 1 393 ? -25.119 -3.811 33.463 1.00 44.28 393 GLN A O 1
ATOM 3184 N N . LYS A 1 394 ? -24.258 -2.308 32.024 1.00 43.38 394 LYS A N 1
ATOM 3185 C CA . LYS A 1 394 ? -25.017 -1.159 32.558 1.00 43.38 394 LYS A CA 1
ATOM 3186 C C . LYS A 1 394 ? -26.524 -1.325 32.323 1.00 43.38 394 LYS A C 1
ATOM 3188 O O . LYS A 1 394 ? -27.240 -1.436 33.297 1.00 43.38 394 LYS A O 1
ATOM 3193 N N . GLN A 1 395 ? -26.997 -1.568 31.100 1.00 44.03 395 GLN A N 1
ATOM 3194 C CA . GLN A 1 395 ? -28.423 -1.848 30.825 1.00 44.03 395 GLN A CA 1
ATOM 3195 C C . GLN A 1 395 ? -28.995 -3.051 31.594 1.00 44.03 395 GLN A C 1
ATOM 3197 O O . GLN A 1 395 ? -30.211 -3.156 31.749 1.00 44.03 395 GLN A O 1
ATOM 3202 N N . LYS A 1 396 ? -28.148 -3.982 32.053 1.00 47.00 396 LYS A N 1
ATOM 3203 C CA . LYS A 1 396 ? -28.552 -5.050 32.969 1.00 47.00 396 LYS A CA 1
ATOM 3204 C C . LYS A 1 396 ? -28.481 -4.617 34.436 1.00 47.00 396 LYS A C 1
ATOM 3206 O O . LYS A 1 396 ? -29.338 -5.033 35.191 1.00 47.00 396 LYS A O 1
ATOM 3211 N N . LEU A 1 397 ? -27.546 -3.755 34.829 1.00 46.81 397 LEU A N 1
ATOM 3212 C CA . LEU A 1 397 ? -27.515 -3.072 36.126 1.00 46.81 397 LEU A CA 1
ATOM 3213 C C . LEU A 1 397 ? -28.788 -2.241 36.334 1.00 46.81 397 LEU A C 1
ATOM 3215 O O . LEU A 1 397 ? -29.468 -2.411 37.337 1.00 46.81 397 LEU A O 1
ATOM 3219 N N . ASP A 1 398 ? -29.131 -1.414 35.346 1.00 44.19 398 ASP A N 1
ATOM 3220 C CA . ASP A 1 398 ? -30.296 -0.529 35.328 1.00 44.19 398 ASP A CA 1
ATOM 3221 C C . ASP A 1 398 ? -31.599 -1.348 35.489 1.00 44.19 398 ASP A C 1
ATOM 3223 O O . ASP A 1 398 ? -32.495 -0.981 36.249 1.00 44.19 398 ASP A O 1
ATOM 3227 N N . LYS A 1 399 ? -31.668 -2.526 34.844 1.00 45.81 399 LYS A N 1
ATOM 3228 C CA . LYS A 1 399 ? -32.797 -3.469 34.950 1.00 45.81 399 LYS A CA 1
ATOM 3229 C C . LYS A 1 399 ? -32.799 -4.312 36.226 1.00 45.81 399 LYS A C 1
ATOM 3231 O O . LYS A 1 399 ? -33.860 -4.478 36.817 1.00 45.81 399 LYS A O 1
ATOM 3236 N N . ASP A 1 400 ? -31.647 -4.815 36.669 1.00 47.72 400 ASP A N 1
ATOM 3237 C CA . ASP A 1 400 ? -31.490 -5.546 37.936 1.00 47.72 400 ASP A CA 1
ATOM 3238 C C . ASP A 1 400 ? -31.778 -4.619 39.148 1.00 47.72 400 ASP A C 1
ATOM 3240 O O . ASP A 1 400 ? -32.089 -5.116 40.228 1.00 47.72 400 ASP A O 1
ATOM 3244 N N . ASN A 1 401 ? -31.694 -3.289 38.980 1.00 44.41 401 ASN A N 1
ATOM 3245 C CA . ASN A 1 401 ? -32.085 -2.280 39.974 1.00 44.41 401 ASN A CA 1
ATOM 3246 C C . ASN A 1 401 ? -33.600 -1.955 39.973 1.00 44.41 401 ASN A C 1
ATOM 3248 O O . ASN A 1 401 ? -34.076 -1.341 40.922 1.00 44.41 401 ASN A O 1
ATOM 3252 N N . GLY A 1 402 ? -34.361 -2.317 38.929 1.00 41.69 402 GLY A N 1
ATOM 3253 C CA . GLY A 1 402 ? -35.801 -2.020 38.826 1.00 41.69 402 GLY A CA 1
ATOM 3254 C C . GLY A 1 402 ? -36.168 -0.558 38.516 1.00 41.69 402 GLY A C 1
ATOM 3255 O O . GLY A 1 402 ? -37.317 -0.163 38.714 1.00 41.69 402 GLY A O 1
ATOM 3256 N N . VAL A 1 403 ? -35.223 0.258 38.035 1.00 43.03 403 VAL A N 1
ATOM 3257 C CA . VAL A 1 403 ? -35.414 1.708 37.852 1.00 43.03 403 VAL A CA 1
ATOM 3258 C C . VAL A 1 403 ? -35.870 2.022 36.427 1.00 43.03 403 VAL A C 1
ATOM 3260 O O . VAL A 1 403 ? -35.057 2.176 35.519 1.00 43.03 403 VAL A O 1
ATOM 3263 N N . GLU A 1 404 ? -37.184 2.137 36.219 1.00 36.12 404 GLU A N 1
ATOM 3264 C CA . GLU A 1 404 ? -37.744 2.437 34.889 1.00 36.12 404 GLU A CA 1
ATOM 3265 C C . GLU A 1 404 ? -38.003 3.937 34.629 1.00 36.12 404 GLU A C 1
ATOM 3267 O O . GLU A 1 404 ? -38.254 4.309 33.486 1.00 36.12 404 GLU A O 1
ATOM 3272 N N . ASN A 1 405 ? -37.947 4.815 35.650 1.00 35.69 405 ASN A N 1
ATOM 3273 C CA . ASN A 1 405 ? -38.273 6.249 35.483 1.00 35.69 405 ASN A CA 1
ATOM 3274 C C . ASN A 1 405 ? -37.725 7.242 36.551 1.00 35.69 405 ASN A C 1
ATOM 3276 O O . ASN A 1 405 ? -38.317 8.303 36.753 1.00 35.69 405 ASN A O 1
ATOM 3280 N N . GLN A 1 406 ? -36.609 6.962 37.241 1.00 31.70 406 GLN A N 1
ATOM 3281 C CA . GLN A 1 406 ? -35.982 7.954 38.142 1.00 31.70 406 GLN A CA 1
ATOM 3282 C C . GLN A 1 406 ? -34.750 8.632 37.525 1.00 31.70 406 GLN A C 1
ATOM 3284 O O . GLN A 1 406 ? -33.944 8.006 36.839 1.00 31.70 406 GLN A O 1
ATOM 3289 N N . LYS A 1 407 ? -34.602 9.937 37.797 1.00 42.03 407 LYS A N 1
ATOM 3290 C CA . LYS A 1 407 ? -33.380 10.712 37.533 1.00 42.03 407 LYS A CA 1
ATOM 3291 C C . LYS A 1 407 ? -32.331 10.378 38.600 1.00 42.03 407 LYS A C 1
ATOM 3293 O O . LYS A 1 407 ? -32.184 11.130 39.560 1.00 42.03 407 LYS A O 1
ATOM 3298 N N . GLU A 1 408 ? -31.633 9.257 38.463 1.00 34.91 408 GLU A N 1
ATOM 3299 C CA . GLU A 1 408 ? -30.554 8.913 39.395 1.00 34.91 408 GLU A CA 1
ATOM 3300 C C . GLU A 1 408 ? -29.224 9.568 38.996 1.00 34.91 408 GLU A C 1
ATOM 3302 O O . GLU A 1 408 ? -28.739 9.425 37.872 1.00 34.91 408 GLU A O 1
ATOM 3307 N N . THR A 1 409 ? -28.635 10.295 39.945 1.00 36.28 409 THR A N 1
ATOM 3308 C CA . THR A 1 409 ? -27.294 10.874 39.863 1.00 36.28 409 THR A CA 1
ATOM 3309 C C . THR A 1 409 ? -26.249 9.803 40.199 1.00 36.28 409 THR A C 1
ATOM 3311 O O . THR A 1 409 ? -26.093 9.398 41.349 1.00 36.28 409 THR A O 1
ATOM 3314 N N . ASP A 1 410 ? -25.530 9.321 39.182 1.00 38.56 410 ASP A N 1
ATOM 3315 C CA . ASP A 1 410 ? -24.419 8.364 39.323 1.00 38.56 410 ASP A CA 1
ATOM 3316 C C . ASP A 1 410 ? -23.319 8.885 40.304 1.00 38.56 410 ASP A C 1
ATOM 3318 O O . ASP A 1 410 ? -23.141 10.086 40.462 1.00 38.56 410 ASP A O 1
ATOM 3322 N N . ILE A 1 411 ? -22.551 8.005 40.976 1.00 36.94 411 ILE A N 1
ATOM 3323 C CA . ILE A 1 411 ? -21.688 8.336 42.151 1.00 36.94 411 ILE A CA 1
ATOM 3324 C C . ILE A 1 411 ? -20.188 7.936 41.994 1.00 36.94 411 ILE A C 1
ATOM 3326 O O . ILE A 1 411 ? -19.780 6.838 42.363 1.00 36.94 411 ILE A O 1
ATOM 3330 N N . PHE A 1 412 ? -19.348 8.813 41.427 1.00 43.00 412 PHE A N 1
ATOM 3331 C CA . PHE A 1 412 ? -17.868 8.711 41.331 1.00 43.00 412 PHE A CA 1
ATOM 3332 C C . PHE A 1 412 ? -17.180 8.629 42.687 1.00 43.00 412 PHE A C 1
ATOM 3334 O O . PHE A 1 412 ? -17.477 9.348 43.635 1.00 43.00 412 PHE A O 1
ATOM 3341 N N . ALA A 1 413 ? -16.106 7.856 42.645 1.00 43.38 413 ALA A N 1
ATOM 3342 C CA . ALA A 1 413 ? -14.826 8.164 43.224 1.00 43.38 413 ALA A CA 1
ATOM 3343 C C . ALA A 1 413 ? -13.741 7.602 42.292 1.00 43.38 413 ALA A C 1
ATOM 3345 O O . ALA A 1 413 ? -14.052 7.163 41.184 1.00 43.38 413 ALA A O 1
ATOM 3346 N N . TRP A 1 414 ? -12.474 7.651 42.695 1.00 52.31 414 TRP A N 1
ATOM 3347 C CA . TRP A 1 414 ? -11.355 7.168 41.885 1.00 52.31 414 TRP A CA 1
ATOM 3348 C C . TRP A 1 414 ? -10.219 6.727 42.787 1.00 52.31 414 TRP A C 1
ATOM 3350 O O . TRP A 1 414 ? -9.808 7.504 43.649 1.00 52.31 414 TRP A O 1
ATOM 3360 N N . VAL A 1 415 ? -9.665 5.535 42.549 1.00 53.62 415 VAL A N 1
ATOM 3361 C CA . VAL A 1 415 ? -8.391 5.143 43.163 1.00 53.62 415 VAL A CA 1
ATOM 3362 C C . VAL A 1 415 ? -7.527 4.361 42.179 1.00 53.62 415 VAL A C 1
ATOM 3364 O O . VAL A 1 415 ? -7.945 3.382 41.553 1.00 53.62 415 VAL A O 1
ATOM 3367 N N . THR A 1 416 ? -6.280 4.804 42.084 1.00 53.62 416 THR A N 1
ATOM 3368 C CA . THR A 1 416 ? -5.162 4.093 41.472 1.00 53.62 416 THR A CA 1
ATOM 3369 C C . THR A 1 416 ? -4.345 3.425 42.571 1.00 53.62 416 THR A C 1
ATOM 3371 O O . THR A 1 416 ? -3.841 4.116 43.455 1.00 53.62 416 THR A O 1
ATOM 3374 N N . ALA A 1 417 ? -4.169 2.107 42.504 1.00 52.91 417 ALA A N 1
ATOM 3375 C CA . ALA A 1 417 ? -3.231 1.397 43.368 1.00 52.91 417 ALA A CA 1
ATOM 3376 C C . ALA A 1 417 ? -1.933 1.101 42.616 1.00 52.91 417 ALA A C 1
ATOM 3378 O O . ALA A 1 417 ? -1.956 0.591 41.492 1.00 52.91 417 ALA A O 1
ATOM 3379 N N . GLN A 1 418 ? -0.814 1.395 43.275 1.00 53.75 418 GLN A N 1
ATOM 3380 C CA . GLN A 1 418 ? 0.530 1.045 42.838 1.00 53.75 418 GLN A CA 1
ATOM 3381 C C . GLN A 1 418 ? 1.023 -0.162 43.641 1.00 53.75 418 GLN A C 1
ATOM 3383 O O . GLN A 1 418 ? 0.973 -0.154 44.869 1.00 53.75 418 GLN A O 1
ATOM 3388 N N . ASN A 1 419 ? 1.523 -1.185 42.951 1.00 51.41 419 ASN A N 1
ATOM 3389 C CA . ASN A 1 419 ? 2.215 -2.322 43.547 1.00 51.41 419 ASN A CA 1
ATOM 3390 C C . ASN A 1 419 ? 3.541 -2.528 42.798 1.00 51.41 419 ASN A C 1
ATOM 3392 O O . ASN A 1 419 ? 3.574 -3.128 41.722 1.00 51.41 419 ASN A O 1
ATOM 3396 N N . GLY A 1 420 ? 4.620 -1.931 43.314 1.00 59.12 420 GLY A N 1
ATOM 3397 C CA . GLY A 1 420 ? 5.876 -1.774 42.574 1.00 59.12 420 GLY A CA 1
ATOM 3398 C C . GLY A 1 420 ? 5.673 -0.950 41.296 1.00 59.12 420 GLY A C 1
ATOM 3399 O O . GLY A 1 420 ? 5.100 0.139 41.338 1.00 59.12 420 GLY A O 1
ATOM 3400 N N . ASP A 1 421 ? 6.093 -1.495 40.154 1.00 49.69 421 ASP A N 1
ATOM 3401 C CA . ASP A 1 421 ? 5.882 -0.896 38.826 1.00 49.69 421 ASP A CA 1
ATOM 3402 C C . ASP A 1 421 ? 4.479 -1.171 38.238 1.00 49.69 421 ASP A C 1
ATOM 3404 O O . ASP A 1 421 ? 4.143 -0.692 37.154 1.00 49.69 421 ASP A O 1
ATOM 3408 N N . SER A 1 422 ? 3.645 -1.964 38.923 1.00 52.47 422 SER A N 1
ATOM 3409 C CA . SER A 1 422 ? 2.322 -2.369 38.434 1.00 52.47 422 SER A CA 1
ATOM 3410 C C . SER A 1 422 ? 1.209 -1.453 38.938 1.00 52.47 422 SER A C 1
ATOM 3412 O O . SER A 1 422 ? 0.993 -1.330 40.143 1.00 52.47 422 SER A O 1
ATOM 3414 N N . PHE A 1 423 ? 0.439 -0.882 38.010 1.00 57.81 423 PHE A N 1
ATOM 3415 C CA . PHE A 1 423 ? -0.715 -0.030 38.310 1.00 57.81 423 PHE A CA 1
ATOM 3416 C C . PHE A 1 423 ? -2.046 -0.724 38.007 1.00 57.81 423 PHE A C 1
ATOM 3418 O O . PHE A 1 423 ? -2.230 -1.327 36.944 1.00 57.81 423 PHE A O 1
ATOM 3425 N N . ARG A 1 424 ? -2.989 -0.590 38.944 1.00 63.12 424 ARG A N 1
ATOM 3426 C CA . ARG A 1 424 ? -4.383 -1.056 38.860 1.00 63.12 424 ARG A CA 1
ATOM 3427 C C . ARG A 1 424 ? -5.319 0.139 39.080 1.00 63.12 424 ARG A C 1
ATOM 3429 O O . ARG A 1 424 ? -5.099 0.912 40.011 1.00 63.12 424 ARG A O 1
ATOM 3436 N N . MET A 1 425 ? -6.348 0.300 38.243 1.00 62.66 425 MET A N 1
ATOM 3437 C CA . MET A 1 425 ? -7.258 1.460 38.276 1.00 62.66 425 MET A CA 1
ATOM 3438 C C . MET A 1 425 ? -8.718 1.040 38.489 1.00 62.66 425 MET A C 1
ATOM 3440 O O . MET A 1 425 ? -9.232 0.194 37.753 1.00 62.66 425 MET A O 1
ATOM 3444 N N . VAL A 1 426 ? -9.379 1.660 39.474 1.00 58.91 426 VAL A N 1
ATOM 3445 C CA . VAL A 1 426 ? -10.784 1.407 39.847 1.00 58.91 426 VAL A CA 1
ATOM 3446 C C . VAL A 1 426 ? -11.607 2.700 39.791 1.00 58.91 426 VAL A C 1
ATOM 3448 O O . VAL A 1 426 ? -11.138 3.757 40.222 1.00 58.91 426 VAL A O 1
ATOM 3451 N N . VAL A 1 427 ? -12.826 2.607 39.238 1.00 57.62 427 VAL A N 1
ATOM 3452 C CA . VAL A 1 427 ? -13.657 3.750 38.807 1.00 57.62 427 VAL A CA 1
ATOM 3453 C C . VAL A 1 427 ? -15.159 3.575 39.139 1.00 57.62 427 VAL A C 1
ATOM 3455 O O . VAL A 1 427 ? -15.642 2.449 39.260 1.00 57.62 427 VAL A O 1
ATOM 3458 N N . PHE A 1 428 ? -15.885 4.699 39.293 1.00 54.03 428 PHE A N 1
ATOM 3459 C CA . PHE A 1 428 ? -17.309 4.840 39.689 1.00 54.03 428 PHE A CA 1
ATOM 3460 C C . PHE A 1 428 ? -17.969 5.993 38.812 1.00 54.03 428 PHE A C 1
ATOM 3462 O O . PHE A 1 428 ? -17.515 6.031 37.670 1.00 54.03 428 PHE A O 1
ATOM 3469 N N . PRO A 1 429 ? -19.051 6.798 39.134 1.00 51.06 429 PRO A N 1
ATOM 3470 C CA . PRO A 1 429 ? -19.520 7.892 38.177 1.00 51.06 429 PRO A CA 1
ATOM 3471 C C . PRO A 1 429 ? -20.264 9.355 38.359 1.00 51.06 429 PRO A C 1
ATOM 3473 O O . PRO A 1 429 ? -21.021 9.608 37.432 1.00 51.06 429 PRO A O 1
ATOM 3476 N N . ARG A 1 430 ? -20.324 10.497 39.155 1.00 57.28 430 ARG A N 1
ATOM 3477 C CA . ARG A 1 430 ? -19.859 11.468 40.266 1.00 57.28 430 ARG A CA 1
ATOM 3478 C C . ARG A 1 430 ? -21.143 12.078 40.827 1.00 57.28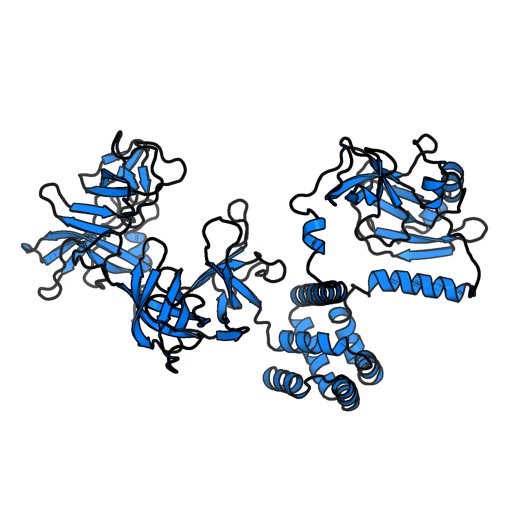 430 ARG A C 1
ATOM 3480 O O . ARG A 1 430 ? -21.894 12.625 40.022 1.00 57.28 430 ARG A O 1
ATOM 3487 N N . VAL A 1 431 ? -21.352 12.089 42.157 1.00 56.47 431 VAL A N 1
ATOM 3488 C CA . VAL A 1 431 ? -22.523 12.821 42.671 1.00 56.47 431 VAL A CA 1
ATOM 3489 C C . VAL A 1 431 ? -22.335 14.293 42.348 1.00 56.47 431 VAL A C 1
ATOM 3491 O O . VAL A 1 431 ? -21.324 14.899 42.717 1.00 56.47 431 VAL A O 1
ATOM 3494 N N . GLU A 1 432 ? -23.332 14.854 41.684 1.00 54.03 432 GLU A N 1
ATOM 3495 C CA . GLU A 1 432 ? -23.502 16.285 41.492 1.00 54.03 432 GLU A CA 1
ATOM 3496 C C . GLU A 1 432 ? -23.321 16.998 42.851 1.00 54.03 432 GLU A C 1
ATOM 3498 O O . GLU A 1 432 ? -23.939 16.625 43.850 1.00 54.03 432 GLU A O 1
ATOM 3503 N N . GLY A 1 433 ? -22.379 17.943 42.927 1.00 57.47 433 GLY A N 1
ATOM 3504 C CA . GLY A 1 433 ? -22.027 18.645 44.172 1.00 57.47 433 GLY A CA 1
ATOM 3505 C C . GLY A 1 433 ? -21.078 17.931 45.159 1.00 57.47 433 GLY A C 1
ATOM 3506 O O . GLY A 1 433 ? -20.717 18.534 46.170 1.00 57.47 433 GLY A O 1
ATOM 3507 N N . GLN A 1 434 ? -20.611 16.697 44.915 1.00 64.56 434 GLN A N 1
ATOM 3508 C CA . GLN A 1 434 ? -19.636 16.039 45.807 1.00 64.56 434 GLN A CA 1
ATOM 3509 C C . GLN A 1 434 ? -18.222 16.636 45.668 1.00 64.56 434 GLN A C 1
ATOM 3511 O O . GLN A 1 434 ? -17.706 16.775 44.556 1.00 64.56 434 GLN A O 1
ATOM 3516 N N . LYS A 1 435 ? -17.565 16.916 46.804 1.00 66.81 435 LYS A N 1
ATOM 3517 C CA . LYS A 1 435 ? -16.164 17.379 46.890 1.00 66.81 435 LYS A CA 1
ATOM 3518 C C . LYS A 1 435 ? -15.151 16.247 46.708 1.00 66.81 435 LYS A C 1
ATOM 3520 O O . LYS A 1 435 ? -15.386 15.119 47.145 1.00 66.81 435 LYS A O 1
ATOM 3525 N N . MET A 1 436 ? -13.981 16.562 46.147 1.00 67.94 436 MET A N 1
ATOM 3526 C CA . MET A 1 436 ? -12.914 15.583 45.879 1.00 67.94 436 MET A CA 1
ATOM 3527 C C . MET A 1 436 ? -12.358 14.907 47.142 1.00 67.94 436 MET A C 1
ATOM 3529 O O . MET A 1 436 ? -12.004 13.730 47.103 1.00 67.94 436 MET A O 1
ATOM 3533 N N . SER A 1 437 ? -12.313 15.598 48.275 1.00 66.12 437 SER A N 1
ATOM 3534 C CA . SER A 1 437 ? -11.875 15.049 49.563 1.00 66.12 437 SER A CA 1
ATOM 3535 C C . SER A 1 437 ? -12.875 14.048 50.135 1.00 66.12 437 SER A C 1
ATOM 3537 O O . SER A 1 437 ? -12.472 12.967 50.558 1.00 66.12 437 SER A O 1
ATOM 3539 N N . ASP A 1 438 ? -14.175 14.342 50.104 1.00 65.44 438 ASP A N 1
ATOM 3540 C CA . ASP A 1 438 ? -15.219 13.406 50.552 1.00 65.44 438 ASP A CA 1
ATOM 3541 C C . ASP A 1 438 ? -15.387 12.224 49.589 1.00 65.44 438 ASP A C 1
ATOM 3543 O O . ASP A 1 438 ? -15.647 11.096 50.007 1.00 65.44 438 ASP A O 1
ATOM 3547 N N . MET A 1 439 ? -15.145 12.466 48.300 1.00 65.56 439 MET A N 1
ATOM 3548 C CA . MET A 1 439 ? -14.980 11.439 47.277 1.00 65.56 439 MET A CA 1
ATOM 3549 C C . MET A 1 439 ? -13.813 10.490 47.605 1.00 65.56 439 MET A C 1
ATOM 3551 O O . MET A 1 439 ? -14.005 9.277 47.618 1.00 65.56 439 MET A O 1
ATOM 3555 N N . LYS A 1 440 ? -12.625 11.018 47.937 1.00 61.84 440 LYS A N 1
ATOM 3556 C CA . LYS A 1 440 ? -11.453 10.218 48.347 1.00 61.84 440 LYS A CA 1
ATOM 3557 C C . LYS A 1 440 ? -11.714 9.436 49.643 1.00 61.84 440 LYS A C 1
ATOM 3559 O O . LYS A 1 440 ? -11.395 8.252 49.695 1.00 61.84 440 LYS A O 1
ATOM 3564 N N . LYS A 1 441 ? -12.339 10.052 50.660 1.00 58.94 441 LYS A N 1
ATOM 3565 C CA . LYS A 1 441 ? -12.701 9.395 51.940 1.00 58.94 441 LYS A CA 1
ATOM 3566 C C . LYS A 1 441 ? -13.592 8.164 51.747 1.00 58.94 441 LYS A C 1
ATOM 3568 O O . LYS A 1 441 ? -13.410 7.178 52.449 1.00 58.94 441 LYS A O 1
ATOM 3573 N N . LYS A 1 442 ? -14.521 8.179 50.782 1.00 53.00 442 LYS A N 1
ATOM 3574 C CA . LYS A 1 442 ? -15.365 7.007 50.473 1.00 53.00 442 LYS A CA 1
ATOM 3575 C C . LYS A 1 442 ? -14.607 5.819 49.859 1.00 53.00 442 LYS A C 1
ATOM 3577 O O . LYS A 1 442 ? -15.216 4.777 49.653 1.00 53.00 442 LYS A O 1
ATOM 3582 N N . VAL A 1 443 ? -13.304 5.942 49.582 1.00 53.75 443 VAL A N 1
ATOM 3583 C CA . VAL A 1 443 ? -12.477 4.850 49.035 1.00 53.75 443 VAL A CA 1
ATOM 3584 C C . VAL A 1 443 ? -11.138 4.685 49.768 1.00 53.75 443 VAL A C 1
ATOM 3586 O O . VAL A 1 443 ? -10.189 4.126 49.222 1.00 53.75 443 VAL A O 1
ATOM 3589 N N . THR A 1 444 ? -11.037 5.130 51.025 1.00 46.25 444 THR A N 1
ATOM 3590 C CA . THR A 1 444 ? -9.850 4.864 51.862 1.00 46.25 444 THR A CA 1
ATOM 3591 C C . THR A 1 444 ? -9.792 3.441 52.430 1.00 46.25 444 THR A C 1
ATOM 3593 O O . THR A 1 444 ? -8.903 3.151 53.231 1.00 46.25 444 THR A O 1
ATOM 3596 N N . ASP A 1 445 ? -10.705 2.545 52.043 1.00 46.44 445 ASP A N 1
ATOM 3597 C CA . ASP A 1 445 ? -10.702 1.170 52.535 1.00 46.44 445 ASP A CA 1
ATOM 3598 C C . ASP A 1 445 ? -9.727 0.263 51.757 1.00 46.44 445 ASP A C 1
ATOM 3600 O O . ASP A 1 445 ? -9.841 0.057 50.545 1.00 46.44 445 ASP A O 1
ATOM 3604 N N . ARG A 1 446 ? -8.783 -0.337 52.491 1.00 48.09 446 ARG A N 1
ATOM 3605 C CA . ARG A 1 446 ? -7.854 -1.352 51.976 1.00 48.09 446 ARG A CA 1
ATOM 3606 C C . ARG A 1 446 ? -8.571 -2.642 51.574 1.00 48.09 446 ARG A C 1
ATOM 3608 O O . ARG A 1 446 ? -8.070 -3.328 50.688 1.00 48.09 446 ARG A O 1
ATOM 3615 N N . ASN A 1 447 ? -9.756 -2.927 52.116 1.00 50.38 447 ASN A N 1
ATOM 3616 C CA . ASN A 1 447 ? -10.551 -4.114 51.781 1.00 50.38 447 ASN A CA 1
ATOM 3617 C C . ASN A 1 447 ? -11.030 -4.112 50.315 1.00 50.38 447 ASN A C 1
ATOM 3619 O O . ASN A 1 447 ? -11.310 -5.172 49.747 1.00 50.38 447 ASN A O 1
ATOM 3623 N N . VAL A 1 448 ? -11.069 -2.941 49.656 1.00 52.75 448 VAL A N 1
ATOM 3624 C CA . VAL A 1 448 ? -11.227 -2.849 48.191 1.00 52.75 448 VAL A CA 1
ATOM 3625 C C . VAL A 1 448 ? -10.116 -3.631 47.490 1.00 52.75 448 VAL A C 1
ATOM 3627 O O . VAL A 1 448 ? -10.384 -4.287 46.489 1.00 52.75 448 VAL A O 1
ATOM 3630 N N . TYR A 1 449 ? -8.897 -3.609 48.036 1.00 52.59 449 TYR A N 1
ATOM 3631 C CA . TYR A 1 449 ? -7.703 -4.240 47.478 1.00 52.59 449 TYR A CA 1
ATOM 3632 C C . TYR A 1 449 ? -7.421 -5.659 47.991 1.00 52.59 449 TYR A C 1
ATOM 3634 O O . TYR A 1 449 ? -6.707 -6.410 47.329 1.00 52.59 449 TYR A O 1
ATOM 3642 N N . GLU A 1 450 ? -8.036 -6.088 49.090 1.00 53.94 450 GLU A N 1
ATOM 3643 C CA . GLU A 1 450 ? -7.986 -7.497 49.518 1.00 53.94 450 GLU A CA 1
ATOM 3644 C C . GLU A 1 450 ? -8.721 -8.421 48.528 1.00 53.94 450 GLU A C 1
ATOM 3646 O O . GLU A 1 450 ? -8.349 -9.576 48.342 1.00 53.94 450 GLU A O 1
ATOM 3651 N N . LYS A 1 451 ? -9.700 -7.888 47.784 1.00 51.47 451 LYS A N 1
ATOM 3652 C CA . LYS A 1 451 ? -10.397 -8.589 46.687 1.00 51.47 451 LYS A CA 1
ATOM 3653 C C . LYS A 1 451 ? -9.638 -8.553 45.343 1.00 51.47 451 LYS A C 1
ATOM 3655 O O . LYS A 1 451 ? -10.146 -9.048 44.339 1.00 51.47 451 LYS A O 1
ATOM 3660 N N . VAL A 1 452 ? -8.447 -7.945 45.284 1.00 50.78 452 VAL A N 1
ATOM 3661 C CA . VAL A 1 452 ? -7.808 -7.478 44.030 1.00 50.78 452 VAL A CA 1
ATOM 3662 C C . VAL A 1 452 ? -6.632 -8.335 43.550 1.00 50.78 452 VAL A C 1
ATOM 3664 O O . VAL A 1 452 ? -5.998 -8.018 42.543 1.00 50.78 452 VAL A O 1
ATOM 3667 N N . GLU A 1 453 ? -6.401 -9.508 44.142 1.00 49.16 453 GLU A N 1
ATOM 3668 C CA . GLU A 1 453 ? -5.530 -10.525 43.524 1.00 49.16 453 GLU A CA 1
ATOM 3669 C C . GLU A 1 453 ? -5.949 -10.852 42.075 1.00 49.16 453 GLU A C 1
ATOM 3671 O O . GLU A 1 453 ? -5.091 -11.082 41.226 1.00 49.16 453 GLU A O 1
ATOM 3676 N N . GLN A 1 454 ? -7.249 -10.753 41.764 1.00 55.41 454 GLN A N 1
ATOM 3677 C CA . GLN A 1 454 ? -7.828 -11.048 40.446 1.00 55.41 454 GLN A CA 1
ATOM 3678 C C . GLN A 1 454 ? -7.755 -9.903 39.407 1.00 55.41 454 GLN A C 1
ATOM 3680 O O . GLN A 1 454 ? -8.130 -10.128 38.258 1.00 55.41 454 GLN A O 1
ATOM 3685 N N . MET A 1 455 ? -7.301 -8.685 39.746 1.00 62.19 455 MET A N 1
ATOM 3686 C CA . MET A 1 455 ? -7.189 -7.605 38.742 1.00 62.19 455 MET A CA 1
ATOM 3687 C C . MET A 1 455 ? -5.908 -7.726 37.911 1.00 62.19 455 MET A C 1
ATOM 3689 O O . MET A 1 455 ? -4.798 -7.739 38.454 1.00 62.19 455 MET A O 1
ATOM 3693 N N . GLU A 1 456 ? -6.046 -7.677 36.590 1.00 59.50 456 GLU A N 1
ATOM 3694 C CA . GLU A 1 456 ? -4.916 -7.513 35.679 1.00 59.50 456 GLU A CA 1
ATOM 3695 C C . GLU A 1 456 ? -4.323 -6.094 35.763 1.00 59.50 456 GLU A C 1
ATOM 3697 O O . GLU A 1 456 ? -5.003 -5.109 36.060 1.00 59.50 456 GLU A O 1
ATOM 3702 N N . VAL A 1 457 ? -3.019 -5.997 35.508 1.00 63.25 457 VAL A N 1
ATOM 3703 C CA . VAL A 1 457 ? -2.265 -4.735 35.478 1.00 63.25 457 VAL A CA 1
ATOM 3704 C C . VAL A 1 457 ? -2.594 -3.972 34.187 1.00 63.25 457 VAL A C 1
ATOM 3706 O O . VAL A 1 457 ? -2.830 -4.590 33.152 1.00 63.25 457 VAL A O 1
ATOM 3709 N N . GLN A 1 458 ? -2.627 -2.634 34.235 1.00 63.06 458 GLN A N 1
ATOM 3710 C CA . GLN A 1 458 ? -2.995 -1.761 33.098 1.00 63.06 458 GLN A CA 1
ATOM 3711 C C . GLN A 1 458 ? -4.414 -1.986 32.518 1.00 63.06 458 GLN A C 1
ATOM 3713 O O . GLN A 1 458 ? -4.713 -1.468 31.442 1.00 63.06 458 GLN A O 1
ATOM 3718 N N . ARG A 1 459 ? -5.311 -2.695 33.227 1.00 62.50 459 ARG A N 1
ATOM 3719 C CA . ARG A 1 459 ? -6.757 -2.730 32.934 1.00 62.50 459 ARG A CA 1
ATOM 3720 C C . ARG A 1 459 ? -7.560 -1.811 33.852 1.00 62.50 459 ARG A C 1
ATOM 3722 O O . ARG A 1 459 ? -7.211 -1.588 35.013 1.00 62.50 459 ARG A O 1
ATOM 3729 N N . LEU A 1 460 ? -8.656 -1.293 33.303 1.00 64.19 460 LEU A N 1
ATOM 3730 C CA . LEU A 1 460 ? -9.686 -0.535 34.006 1.00 64.19 460 LEU A CA 1
ATOM 3731 C C . LEU A 1 460 ? -10.783 -1.479 34.524 1.00 64.19 460 LEU A C 1
ATOM 3733 O O . LEU A 1 460 ? -11.238 -2.366 33.803 1.00 64.19 460 LEU A O 1
ATOM 3737 N N . TYR A 1 461 ? -11.274 -1.223 35.736 1.00 66.19 461 TYR A N 1
ATOM 3738 C CA . TYR A 1 461 ? -12.445 -1.894 36.300 1.00 66.19 461 TYR A CA 1
ATOM 3739 C C . TYR A 1 461 ? -13.431 -0.868 36.884 1.00 66.19 461 TYR A C 1
ATOM 3741 O O . TYR A 1 461 ? -13.020 0.097 37.531 1.00 66.19 461 TYR A O 1
ATOM 3749 N N . ILE A 1 462 ? -14.733 -1.092 36.678 1.00 62.47 462 ILE A N 1
ATOM 3750 C CA . ILE A 1 462 ? -15.822 -0.367 37.360 1.00 62.47 462 ILE A CA 1
ATOM 3751 C C . ILE A 1 462 ? -16.397 -1.245 38.475 1.00 62.47 462 ILE A C 1
ATOM 3753 O O . ILE A 1 462 ? -16.472 -2.469 38.329 1.00 62.47 462 ILE A O 1
ATOM 3757 N N . VAL A 1 463 ? -16.817 -0.639 39.586 1.00 60.22 463 VAL A N 1
ATOM 3758 C CA . VAL A 1 463 ? -17.387 -1.356 40.737 1.00 60.22 463 VAL A CA 1
ATOM 3759 C C . VAL A 1 463 ? -18.756 -0.811 41.151 1.00 60.22 463 VAL A C 1
ATOM 3761 O O . VAL A 1 463 ? -19.012 0.385 41.044 1.00 60.22 463 VAL A O 1
ATOM 3764 N N . LYS A 1 464 ? -19.646 -1.691 41.636 1.00 59.22 464 LYS A N 1
ATOM 3765 C CA . LYS A 1 464 ? -20.885 -1.295 42.330 1.00 59.22 464 LYS A CA 1
ATOM 3766 C C . LYS A 1 464 ? -20.630 -1.318 43.836 1.00 59.22 464 LYS A C 1
ATOM 3768 O O . LYS A 1 464 ? -20.102 -2.311 44.346 1.00 59.22 464 LYS A O 1
ATOM 3773 N N . LEU A 1 465 ? -21.051 -0.254 44.517 1.00 57.50 465 LEU A N 1
ATOM 3774 C CA . LEU A 1 465 ? -21.049 -0.141 45.975 1.00 57.50 465 LEU A CA 1
ATOM 3775 C C . LEU A 1 465 ? -22.418 -0.488 46.582 1.00 57.50 465 LEU A C 1
ATOM 3777 O O . LEU A 1 465 ? -23.432 -0.486 45.879 1.00 57.50 465 LEU A O 1
ATOM 3781 N N . ASN A 1 466 ? -22.442 -0.778 47.882 1.00 57.81 466 ASN A N 1
ATOM 3782 C CA . ASN A 1 466 ? -23.648 -0.680 48.710 1.00 57.81 466 ASN A CA 1
ATOM 3783 C C . ASN A 1 466 ? -23.758 0.718 49.364 1.00 57.81 466 ASN A C 1
ATOM 3785 O O . ASN A 1 466 ? -22.928 1.597 49.128 1.00 57.81 466 ASN A O 1
ATOM 3789 N N . GLU A 1 467 ? -24.771 0.909 50.209 1.00 55.91 467 GLU A N 1
ATOM 3790 C CA . GLU A 1 467 ? -25.035 2.163 50.934 1.00 55.91 467 GLU A CA 1
ATOM 3791 C C . GLU A 1 467 ? -23.903 2.564 51.903 1.00 55.91 467 GLU A C 1
ATOM 3793 O O . GLU A 1 467 ? -23.653 3.754 52.094 1.00 55.91 467 GLU A O 1
ATOM 3798 N N . ASN A 1 468 ? -23.165 1.586 52.444 1.00 55.81 468 ASN A N 1
ATOM 3799 C CA . ASN A 1 468 ? -22.020 1.807 53.337 1.00 55.81 468 ASN A CA 1
ATOM 3800 C C . ASN A 1 468 ? -20.743 2.235 52.588 1.00 55.81 468 ASN A C 1
ATOM 3802 O O . ASN A 1 468 ? -19.845 2.819 53.191 1.00 55.81 468 ASN A O 1
ATOM 3806 N N . GLY A 1 469 ? -20.653 1.947 51.284 1.00 53.38 469 GLY A N 1
ATOM 3807 C CA . GLY A 1 469 ? -19.457 2.151 50.459 1.00 53.38 469 GLY A CA 1
ATOM 3808 C C . GLY A 1 469 ? -18.660 0.878 50.134 1.00 53.38 469 GLY A C 1
ATOM 3809 O O . GLY A 1 469 ? -17.628 0.968 49.473 1.00 53.38 469 GLY A O 1
ATOM 3810 N N . ASP A 1 470 ? -19.130 -0.307 50.534 1.00 57.78 470 ASP A N 1
ATOM 3811 C CA . ASP A 1 470 ? -18.449 -1.585 50.293 1.00 57.78 470 ASP A CA 1
ATOM 3812 C C . ASP A 1 470 ? -18.575 -2.035 48.828 1.00 57.78 470 ASP A C 1
ATOM 3814 O O . ASP A 1 470 ? -19.669 -2.038 48.257 1.00 57.78 470 ASP A O 1
ATOM 3818 N N . VAL A 1 471 ? -17.484 -2.519 48.221 1.00 60.28 471 VAL A N 1
ATOM 3819 C CA . VAL A 1 471 ? -17.520 -3.113 46.869 1.00 60.28 471 VAL A CA 1
ATOM 3820 C C . VAL A 1 471 ? -18.269 -4.451 46.882 1.00 60.28 471 VAL A C 1
ATOM 3822 O O . VAL A 1 471 ? -17.763 -5.456 47.399 1.00 60.28 471 VAL A O 1
ATOM 3825 N N . ILE A 1 472 ? -19.451 -4.468 46.253 1.00 59.97 472 ILE A N 1
ATOM 3826 C CA . ILE A 1 472 ? -20.336 -5.642 46.137 1.00 59.97 472 ILE A CA 1
ATOM 3827 C C . ILE A 1 472 ? -20.281 -6.336 44.767 1.00 59.97 472 ILE A C 1
ATOM 3829 O O . ILE A 1 472 ? -20.579 -7.525 44.682 1.00 59.97 472 ILE A O 1
ATOM 3833 N N . LYS A 1 473 ? -19.895 -5.634 43.690 1.00 60.66 473 LYS A N 1
ATOM 3834 C CA . LYS A 1 473 ? -19.634 -6.222 42.356 1.00 60.66 473 LYS A CA 1
ATOM 3835 C C . LYS A 1 473 ? -18.504 -5.472 41.647 1.00 60.66 473 LYS A C 1
ATOM 3837 O O . LYS A 1 473 ? -18.379 -4.263 41.820 1.00 60.66 473 LYS A O 1
ATOM 3842 N N . MET A 1 474 ? -17.742 -6.169 40.803 1.00 62.69 474 MET A N 1
ATOM 3843 C CA . MET A 1 474 ? -16.724 -5.594 39.911 1.00 62.69 474 MET A CA 1
ATOM 3844 C C . MET A 1 474 ? -16.984 -6.020 38.461 1.00 62.69 474 MET A C 1
ATOM 3846 O O . MET A 1 474 ? -17.487 -7.120 38.226 1.00 62.69 474 MET A O 1
ATOM 3850 N N . TYR A 1 475 ? -16.613 -5.179 37.495 1.00 61.75 475 TYR A N 1
ATOM 3851 C CA . TYR A 1 475 ? -16.743 -5.455 36.063 1.00 61.75 475 TYR A CA 1
ATOM 3852 C C . TYR A 1 475 ? -15.480 -5.005 35.311 1.00 61.75 475 TYR A C 1
ATOM 3854 O O . TYR A 1 475 ? -15.058 -3.853 35.430 1.00 61.75 475 TYR A O 1
ATOM 3862 N N . ASP A 1 476 ? -14.886 -5.911 34.528 1.00 60.41 476 ASP A N 1
ATOM 3863 C CA . ASP A 1 476 ? -13.744 -5.614 33.653 1.00 60.41 476 ASP A CA 1
ATOM 3864 C C . ASP A 1 476 ? -14.178 -4.680 32.513 1.00 60.41 476 ASP A C 1
ATOM 3866 O O . ASP A 1 476 ? -15.143 -4.954 31.791 1.00 60.41 476 ASP A O 1
ATOM 3870 N N . CYS A 1 477 ? -13.461 -3.571 32.361 1.00 56.91 477 CYS A N 1
ATOM 3871 C CA . CYS A 1 477 ? -13.589 -2.648 31.245 1.00 56.91 477 CYS A CA 1
ATOM 3872 C C . CYS A 1 477 ? -12.284 -2.707 30.436 1.00 56.91 477 CYS A C 1
ATOM 3874 O O . CYS A 1 477 ? -11.369 -1.924 30.698 1.00 56.91 477 CYS A O 1
ATOM 3876 N N . PRO A 1 478 ? -12.180 -3.627 29.456 1.00 50.88 478 PRO A N 1
ATOM 3877 C CA . PRO A 1 478 ? -10.908 -4.030 28.861 1.00 50.88 478 PRO A CA 1
ATOM 3878 C C . PRO A 1 478 ? -10.354 -2.939 27.941 1.00 50.88 478 PRO A C 1
ATOM 3880 O O . PRO A 1 478 ? -10.599 -2.902 26.733 1.00 50.88 478 PRO A O 1
ATOM 3883 N N . GLN A 1 479 ? -9.619 -2.024 28.560 1.00 58.31 479 GLN A N 1
ATOM 3884 C CA . GLN A 1 479 ? -9.005 -0.844 27.977 1.00 58.31 479 GLN A CA 1
ATOM 3885 C C . GLN A 1 479 ? -7.646 -0.639 28.631 1.00 58.31 479 GLN A C 1
ATOM 3887 O O . GLN A 1 479 ? -7.518 -0.741 29.851 1.00 58.31 479 GLN A O 1
ATOM 3892 N N . TYR A 1 480 ? -6.651 -0.346 27.801 1.00 55.34 480 TYR A N 1
ATOM 3893 C CA . TYR A 1 480 ? -5.254 -0.277 28.206 1.00 55.34 480 TYR A CA 1
ATOM 3894 C C . TYR A 1 480 ? -4.800 1.176 28.288 1.00 55.34 480 TYR A C 1
ATOM 3896 O O . TYR A 1 480 ? -4.901 1.916 27.307 1.00 55.34 480 TYR A O 1
ATOM 3904 N N . PHE A 1 481 ? -4.280 1.562 29.449 1.00 65.75 481 PHE A N 1
ATOM 3905 C CA . PHE A 1 481 ? -3.688 2.873 29.704 1.00 65.75 481 PHE A CA 1
ATOM 3906 C C . PHE A 1 481 ? -2.208 2.716 30.070 1.00 65.75 481 PHE A C 1
ATOM 3908 O O . PHE A 1 481 ? -1.834 1.788 30.789 1.00 65.75 481 PHE A O 1
ATOM 3915 N N . SER A 1 482 ? -1.353 3.627 29.600 1.00 64.50 482 SER A N 1
ATOM 3916 C CA . SER A 1 482 ? 0.018 3.737 30.107 1.00 64.50 482 SER A CA 1
ATOM 3917 C C . SER A 1 482 ? -0.020 4.457 31.455 1.00 64.50 482 SER A C 1
ATOM 3919 O O . SER A 1 482 ? -0.480 5.592 31.527 1.00 64.50 482 SER A O 1
ATOM 3921 N N . ALA A 1 483 ? 0.478 3.825 32.517 1.00 65.31 483 ALA A N 1
ATOM 3922 C CA . ALA A 1 483 ? 0.747 4.489 33.792 1.00 65.31 483 ALA A CA 1
ATOM 3923 C C . ALA A 1 483 ? 2.258 4.694 33.970 1.00 65.31 483 ALA A C 1
ATOM 3925 O O . ALA A 1 483 ? 3.054 3.838 33.577 1.00 65.31 483 ALA A O 1
ATOM 3926 N N . ARG A 1 484 ? 2.652 5.832 34.543 1.00 69.00 484 ARG A N 1
ATOM 3927 C CA . ARG A 1 484 ? 4.037 6.157 34.914 1.00 69.00 484 ARG A CA 1
ATOM 3928 C C . ARG A 1 484 ? 4.289 5.763 36.370 1.00 69.00 484 ARG A C 1
ATOM 3930 O O . ARG A 1 484 ? 3.363 5.741 37.174 1.00 69.00 484 ARG A O 1
ATOM 3937 N N . SER A 1 485 ? 5.549 5.526 36.734 1.00 63.28 485 SER A N 1
ATOM 3938 C CA . SER A 1 485 ? 5.970 5.092 38.080 1.00 63.28 485 SER A CA 1
ATOM 3939 C C . SER A 1 485 ? 5.626 6.058 39.228 1.00 63.28 485 SER A C 1
ATOM 3941 O O . SER A 1 485 ? 5.737 5.672 40.389 1.00 63.28 485 SER A O 1
ATOM 3943 N N . ASN A 1 486 ? 5.179 7.281 38.920 1.00 66.94 486 ASN A N 1
ATOM 3944 C CA . ASN A 1 486 ? 4.678 8.280 39.867 1.00 66.94 486 ASN A CA 1
ATOM 3945 C C . ASN A 1 486 ? 3.134 8.361 39.948 1.00 66.94 486 ASN A C 1
ATOM 3947 O O . ASN A 1 486 ? 2.609 9.295 40.549 1.00 66.94 486 ASN A O 1
ATOM 3951 N N . GLY A 1 487 ? 2.404 7.421 39.336 1.00 64.69 487 GLY A N 1
ATOM 3952 C CA . GLY A 1 487 ? 0.937 7.357 39.372 1.00 64.69 487 GLY A CA 1
ATOM 3953 C C . GLY A 1 487 ? 0.209 8.189 38.312 1.00 64.69 487 GLY A C 1
ATOM 3954 O O . GLY A 1 487 ? -1.019 8.162 38.263 1.00 64.69 487 GLY A O 1
ATOM 3955 N N . GLU A 1 488 ? 0.926 8.900 37.438 1.00 78.25 488 GLU A N 1
ATOM 3956 C CA . GLU A 1 488 ? 0.311 9.582 36.293 1.00 78.25 488 GLU A CA 1
ATOM 3957 C C . GLU A 1 488 ? -0.199 8.578 35.253 1.00 78.25 488 GLU A C 1
ATOM 3959 O O . GLU A 1 488 ? 0.510 7.641 34.878 1.00 78.25 488 GLU A O 1
ATOM 3964 N N . ILE A 1 489 ? -1.397 8.816 34.724 1.00 75.81 489 ILE A N 1
ATOM 3965 C CA . ILE A 1 489 ? -2.008 8.024 33.656 1.00 75.81 489 ILE A CA 1
ATOM 3966 C C . ILE A 1 489 ? -1.963 8.817 32.352 1.00 75.81 489 ILE A C 1
ATOM 3968 O O . ILE A 1 489 ? -2.321 9.989 32.299 1.00 75.81 489 ILE A O 1
ATOM 3972 N N . GLU A 1 490 ? -1.514 8.185 31.279 1.00 79.44 490 GLU A N 1
ATOM 3973 C CA . GLU A 1 490 ? -1.314 8.822 29.987 1.00 79.44 490 GLU A CA 1
ATOM 3974 C C . GLU A 1 490 ? -2.506 8.576 29.054 1.00 79.44 490 GLU A C 1
ATOM 3976 O O . GLU A 1 490 ? -2.745 7.458 28.590 1.00 79.44 490 GLU A O 1
ATOM 3981 N N . PHE A 1 491 ? -3.235 9.648 28.736 1.00 77.25 491 PHE A N 1
ATOM 3982 C CA . PHE A 1 491 ? -4.400 9.606 27.855 1.00 77.25 491 PHE A CA 1
ATOM 3983 C C . PHE A 1 491 ? -4.129 10.292 26.510 1.00 77.25 491 PHE A C 1
ATOM 3985 O O . PHE A 1 491 ? -3.278 11.177 26.369 1.00 77.25 491 PHE A O 1
ATOM 3992 N N . LYS A 1 492 ? -4.902 9.887 25.497 1.00 80.44 492 LYS A N 1
ATOM 3993 C CA . LYS A 1 492 ? -5.020 10.590 24.214 1.00 80.44 492 LYS A CA 1
ATOM 3994 C C . LYS A 1 492 ? -6.340 11.346 24.202 1.00 80.44 492 LYS A C 1
ATOM 3996 O O . LYS A 1 492 ? -7.366 10.776 24.564 1.00 80.44 492 LYS A O 1
ATOM 4001 N N . VAL A 1 493 ? -6.313 12.602 23.775 1.00 78.94 493 VAL A N 1
ATOM 4002 C CA . VAL A 1 493 ? -7.463 13.519 23.824 1.00 78.94 493 VAL A CA 1
ATOM 4003 C C . VAL A 1 493 ? -7.551 14.330 22.534 1.00 78.94 493 VAL A C 1
ATOM 4005 O O . VAL A 1 493 ? -6.545 14.524 21.848 1.00 78.94 493 VAL A O 1
ATOM 4008 N N . VAL A 1 494 ? -8.747 14.813 22.190 1.00 79.50 494 VAL A N 1
ATOM 4009 C CA . VAL A 1 494 ? -8.910 15.827 21.136 1.00 79.50 494 VAL A CA 1
ATOM 4010 C C . VAL A 1 494 ? -9.006 17.194 21.799 1.00 79.50 494 VAL A C 1
ATOM 4012 O O . VAL A 1 494 ? -9.924 17.433 22.576 1.00 79.50 494 VAL A O 1
ATOM 4015 N N . SER A 1 495 ? -8.073 18.083 21.474 1.00 78.88 495 SER A N 1
ATOM 4016 C CA . SER A 1 495 ? -8.069 19.477 21.920 1.00 78.88 495 SER A CA 1
ATOM 4017 C C . SER A 1 495 ? -8.663 20.376 20.831 1.00 78.88 495 SER A C 1
ATOM 4019 O O . SER A 1 495 ? -8.350 20.194 19.651 1.00 78.88 495 SER A O 1
ATOM 4021 N N . SER A 1 496 ? -9.559 21.296 21.204 1.00 79.62 496 SER A N 1
ATOM 4022 C CA . SER A 1 496 ? -10.229 22.230 20.280 1.00 79.62 496 SER A CA 1
ATOM 4023 C C . SER A 1 496 ? -10.874 23.422 21.002 1.00 79.62 496 SER A C 1
ATOM 4025 O O . SER A 1 496 ? -11.133 23.351 22.207 1.00 79.62 496 SER A O 1
ATOM 4027 N N . ASP A 1 497 ? -11.219 24.494 20.282 1.00 72.31 497 ASP A N 1
ATOM 4028 C CA . ASP A 1 497 ? -11.900 25.655 20.880 1.00 72.31 497 ASP A CA 1
ATOM 4029 C C . ASP A 1 497 ? -13.286 25.310 21.464 1.00 72.31 497 ASP A C 1
ATOM 4031 O O . ASP A 1 497 ? -13.679 25.846 22.497 1.00 72.31 497 ASP A O 1
ATOM 4035 N N . LYS A 1 498 ? -13.968 24.307 20.899 1.00 68.00 498 LYS A N 1
ATOM 4036 C CA . LYS A 1 498 ? -15.236 23.732 21.398 1.00 68.00 498 LYS A CA 1
ATOM 4037 C C . LYS A 1 498 ? -15.154 23.095 22.794 1.00 68.00 498 LYS A C 1
ATOM 4039 O O . LYS A 1 498 ? -16.190 22.746 23.350 1.00 68.00 498 LYS A O 1
ATOM 4044 N N . THR A 1 499 ? -13.950 22.908 23.334 1.00 63.62 499 THR A N 1
ATOM 4045 C CA . THR A 1 499 ? -13.701 22.319 24.664 1.00 63.62 499 THR A CA 1
ATOM 4046 C C . THR A 1 499 ? -13.169 23.328 25.692 1.00 63.62 499 THR A C 1
ATOM 4048 O O . THR A 1 499 ? -12.868 22.934 26.815 1.00 63.62 499 THR A O 1
ATOM 4051 N N . LEU A 1 500 ? -13.042 24.614 25.338 1.00 74.88 500 LEU A N 1
ATOM 4052 C CA . LEU A 1 500 ? -12.482 25.667 26.200 1.00 74.88 500 LEU A CA 1
ATOM 4053 C C . LEU A 1 500 ? -13.317 25.948 27.464 1.00 74.88 500 LEU A C 1
ATOM 4055 O O . LEU A 1 500 ? -14.519 26.184 27.382 1.00 74.88 500 LEU A O 1
ATOM 4059 N N . LEU A 1 501 ? -12.626 26.068 28.600 1.00 72.88 501 LEU A N 1
ATOM 4060 C CA . LEU A 1 501 ? -13.053 26.852 29.769 1.00 72.88 501 LEU A CA 1
ATOM 4061 C C . LEU A 1 501 ? -12.384 28.236 29.767 1.00 72.88 501 LEU A C 1
ATOM 4063 O O . LEU A 1 501 ? -13.018 29.255 30.018 1.00 72.88 501 LEU A O 1
ATOM 4067 N N . ALA A 1 502 ? -11.088 28.275 29.448 1.00 74.06 502 ALA A N 1
ATOM 4068 C CA . ALA A 1 502 ? -10.285 29.488 29.313 1.00 74.06 502 ALA A CA 1
ATOM 4069 C C . ALA A 1 502 ? -9.200 29.263 28.249 1.00 74.06 502 ALA A C 1
ATOM 4071 O O . ALA A 1 502 ? -8.938 28.131 27.870 1.00 74.06 502 ALA A O 1
ATOM 4072 N N . ARG A 1 503 ? -8.530 30.319 27.769 1.00 75.81 503 ARG A N 1
ATOM 4073 C CA . ARG A 1 503 ? -7.625 30.303 26.590 1.00 75.81 503 ARG A CA 1
ATOM 4074 C C . ARG A 1 503 ? -6.664 29.097 26.469 1.00 75.81 503 ARG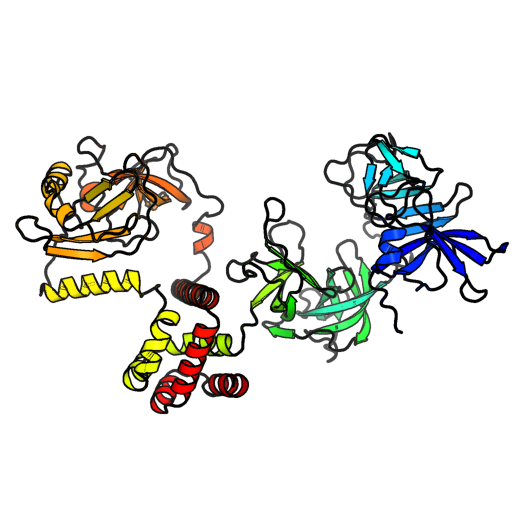 A C 1
ATOM 4076 O O . ARG A 1 503 ? -6.386 28.660 25.354 1.00 75.81 503 ARG A O 1
ATOM 4083 N N . ASN A 1 504 ? -6.166 28.584 27.593 1.00 81.06 504 ASN A N 1
ATOM 4084 C CA . ASN A 1 504 ? -5.192 27.492 27.697 1.00 81.06 504 ASN A CA 1
ATOM 4085 C C . ASN A 1 504 ? -5.745 26.246 28.437 1.00 81.06 504 ASN A C 1
ATOM 4087 O O . ASN A 1 504 ? -4.980 25.343 28.766 1.00 81.06 504 ASN A O 1
ATOM 4091 N N . LEU A 1 505 ? -7.048 26.209 28.733 1.00 81.00 505 LEU A N 1
ATOM 4092 C CA . LEU A 1 505 ? -7.707 25.248 29.622 1.00 81.00 505 LEU A CA 1
ATOM 4093 C C . LEU A 1 505 ? -9.011 24.740 28.996 1.00 81.00 505 LEU A C 1
ATOM 4095 O O . LEU A 1 505 ? -9.845 25.542 28.577 1.00 81.00 505 LEU A O 1
ATOM 4099 N N . GLY A 1 506 ? -9.236 23.429 28.992 1.00 83.38 506 GLY A N 1
ATOM 4100 C CA . GLY A 1 506 ? -10.486 22.851 28.503 1.00 83.38 506 GLY A CA 1
ATOM 4101 C C . GLY A 1 506 ? -10.884 21.540 29.169 1.00 83.38 506 GLY A C 1
ATOM 4102 O O . GLY A 1 506 ? -10.070 20.894 29.823 1.00 83.38 506 GLY A O 1
ATOM 4103 N N . ILE A 1 507 ? -12.140 21.139 28.979 1.00 82.06 507 ILE A N 1
ATOM 4104 C CA . ILE A 1 507 ? -12.664 19.835 29.403 1.00 82.06 507 ILE A CA 1
ATOM 4105 C C . ILE A 1 507 ? -12.735 18.926 28.172 1.00 82.06 507 ILE A C 1
ATOM 4107 O O . ILE A 1 507 ? -13.450 19.233 27.219 1.00 82.06 507 ILE A O 1
ATOM 4111 N N . VAL A 1 508 ? -12.012 17.804 28.188 1.00 78.12 508 VAL A N 1
ATOM 4112 C CA . VAL A 1 508 ? -11.869 16.895 27.037 1.00 78.12 508 VAL A CA 1
ATOM 4113 C C . VAL A 1 508 ? -12.246 15.450 27.377 1.00 78.12 508 VAL A C 1
ATOM 4115 O O . VAL A 1 508 ? -12.036 14.977 28.497 1.00 78.12 508 VAL A O 1
ATOM 4118 N N . ASP A 1 509 ? -12.768 14.733 26.380 1.00 74.94 509 ASP A N 1
ATOM 4119 C CA . ASP A 1 509 ? -13.106 13.309 26.484 1.00 74.94 509 ASP A CA 1
ATOM 4120 C C . ASP A 1 509 ? -11.861 12.425 26.197 1.00 74.94 509 ASP A C 1
ATOM 4122 O O . ASP A 1 509 ? -11.162 12.658 25.198 1.00 74.94 509 ASP A O 1
ATOM 4126 N N . PRO A 1 510 ? -11.579 11.379 27.003 1.00 72.75 510 PRO A N 1
ATOM 4127 C CA . PRO A 1 510 ? -10.499 10.430 26.728 1.00 72.75 510 PRO A CA 1
ATOM 4128 C C . PRO A 1 510 ? -10.809 9.498 25.543 1.00 72.75 510 PRO A C 1
ATOM 4130 O O . PRO A 1 510 ? -11.811 8.780 25.513 1.00 72.75 510 PRO A O 1
ATOM 4133 N N . ILE A 1 511 ? -9.908 9.454 24.558 1.00 70.12 511 ILE A N 1
ATOM 4134 C CA . ILE A 1 511 ? -10.079 8.653 23.338 1.00 70.12 511 ILE A CA 1
ATOM 4135 C C . ILE A 1 511 ? -9.921 7.162 23.644 1.00 70.12 511 ILE A C 1
ATOM 4137 O O . ILE A 1 511 ? -8.880 6.716 24.123 1.00 70.12 511 ILE A O 1
ATOM 4141 N N . GLY A 1 512 ? -10.931 6.379 23.262 1.00 57.56 512 GLY A N 1
ATOM 4142 C CA . GLY A 1 512 ? -10.965 4.928 23.464 1.00 57.56 512 GLY A CA 1
ATOM 4143 C C . GLY A 1 512 ? -11.592 4.499 24.791 1.00 57.56 512 GLY A C 1
ATOM 4144 O O . GLY A 1 512 ? -11.766 3.301 24.999 1.00 57.56 512 GLY A O 1
ATOM 4145 N N . MET A 1 513 ? -11.978 5.453 25.644 1.00 59.78 513 MET A N 1
ATOM 4146 C CA . MET A 1 513 ? -12.686 5.196 26.897 1.00 59.78 513 MET A CA 1
ATOM 4147 C C . MET A 1 513 ? -14.212 5.345 26.736 1.00 59.78 513 MET A C 1
ATOM 4149 O O . MET A 1 513 ? -14.681 5.926 25.752 1.00 59.78 513 MET A O 1
ATOM 4153 N N . PRO A 1 514 ? -15.030 4.792 27.652 1.00 53.91 514 PRO A N 1
ATOM 4154 C CA . PRO A 1 514 ? -16.472 4.986 27.659 1.00 53.91 514 PRO A CA 1
ATOM 4155 C C . PRO A 1 514 ? -16.793 6.408 28.130 1.00 53.91 514 PRO A C 1
ATOM 4157 O O . PRO A 1 514 ? -16.165 6.910 29.058 1.00 53.91 514 PRO A O 1
ATOM 4160 N N . LYS A 1 515 ? -17.842 7.025 27.577 1.00 54.75 515 LYS A N 1
ATOM 4161 C CA . LYS A 1 515 ? -18.266 8.394 27.940 1.00 54.75 515 LYS A CA 1
ATOM 4162 C C . LYS A 1 515 ? -18.678 8.586 29.410 1.00 54.75 515 LYS A C 1
ATOM 4164 O O . LYS A 1 515 ? -18.878 9.717 29.829 1.00 54.75 515 LYS A O 1
ATOM 4169 N N . TRP A 1 516 ? -18.842 7.500 30.166 1.00 56.19 516 TRP A N 1
ATOM 4170 C CA . TRP A 1 516 ? -19.149 7.520 31.598 1.00 56.19 516 TRP A CA 1
ATOM 4171 C C . TRP A 1 516 ? -17.900 7.460 32.497 1.00 56.19 516 TRP A C 1
ATOM 4173 O O . TRP A 1 516 ? -18.037 7.585 33.704 1.00 56.19 516 TRP A O 1
ATOM 4183 N N . VAL A 1 517 ? -16.683 7.338 31.946 1.00 55.16 517 VAL A N 1
ATOM 4184 C CA . VAL A 1 517 ? -15.401 7.412 32.694 1.00 55.16 517 VAL A CA 1
ATOM 4185 C C . VAL A 1 517 ? -14.979 8.883 32.895 1.00 55.16 517 VAL A C 1
ATOM 4187 O O . VAL A 1 517 ? -13.808 9.244 32.839 1.00 55.16 517 VAL A O 1
ATOM 4190 N N . GLY A 1 518 ? -15.969 9.746 33.142 1.00 64.19 518 GLY A N 1
ATOM 4191 C CA . GLY A 1 518 ? -15.791 11.155 33.474 1.00 64.19 518 GLY A CA 1
ATOM 4192 C C . GLY A 1 518 ? -15.141 11.951 32.350 1.00 64.19 518 GLY A C 1
ATOM 4193 O O . GLY A 1 518 ? -15.072 11.516 31.197 1.00 64.19 518 GLY A O 1
ATOM 4194 N N . LYS A 1 519 ? -14.660 13.142 32.699 1.00 75.25 519 LYS A N 1
ATOM 4195 C CA . LYS A 1 519 ? -13.920 14.012 31.784 1.00 75.25 519 LYS A CA 1
ATOM 4196 C C . LYS A 1 519 ? -12.578 14.442 32.364 1.00 75.25 519 LYS A C 1
ATOM 4198 O O . LYS A 1 519 ? -12.342 14.393 33.575 1.00 75.25 519 LYS A O 1
ATOM 4203 N N . LEU A 1 520 ? -11.686 14.857 31.472 1.00 80.81 520 LEU A N 1
ATOM 4204 C CA . LEU A 1 520 ? -10.330 15.270 31.807 1.00 80.81 520 LEU A CA 1
ATOM 4205 C C . LEU A 1 520 ? -10.205 16.791 31.696 1.00 80.81 520 LEU A C 1
ATOM 4207 O O . LEU A 1 520 ? -10.593 17.367 30.679 1.00 80.81 520 LEU A O 1
ATOM 4211 N N . MET A 1 521 ? -9.617 17.437 32.701 1.00 84.38 521 MET A N 1
ATOM 4212 C CA . MET A 1 521 ? -9.198 18.831 32.602 1.00 84.38 521 MET A CA 1
ATOM 4213 C C . MET A 1 521 ? -7.840 18.898 31.904 1.00 84.38 521 MET A C 1
ATOM 4215 O O . MET A 1 521 ? -6.843 18.370 32.397 1.00 84.38 521 MET A O 1
ATOM 4219 N N . PHE A 1 522 ? -7.815 19.519 30.731 1.00 85.75 522 PHE A N 1
ATOM 4220 C CA . PHE A 1 522 ? -6.645 19.646 29.876 1.00 85.75 522 PHE A CA 1
ATOM 4221 C C . PHE A 1 522 ? -6.116 21.081 29.900 1.00 85.75 522 PHE A C 1
ATOM 4223 O O . PHE A 1 522 ? -6.738 22.003 29.370 1.00 85.75 522 PHE A O 1
ATOM 4230 N N . CYS A 1 523 ? -4.945 21.239 30.503 1.00 83.62 523 CYS A N 1
ATOM 4231 C CA . CYS A 1 523 ? -4.132 22.444 30.520 1.00 83.62 523 CYS A CA 1
ATOM 4232 C C . CYS A 1 523 ? -3.075 22.348 29.409 1.00 83.62 523 CYS A C 1
ATOM 4234 O O . CYS A 1 523 ? -2.491 21.289 29.183 1.00 83.62 523 CYS A O 1
ATOM 4236 N N . SER A 1 524 ? -2.801 23.459 28.732 1.00 78.50 524 SER A N 1
ATOM 4237 C CA . SER A 1 524 ? -1.817 23.534 27.650 1.00 78.50 524 SER A CA 1
ATOM 4238 C C . SER A 1 524 ? -0.920 24.757 27.818 1.00 78.50 524 SER A C 1
ATOM 4240 O O . SER A 1 524 ? -1.403 25.861 28.067 1.00 78.50 524 SER A O 1
ATOM 4242 N N . ASP A 1 525 ? 0.388 24.587 27.613 1.00 77.88 525 ASP A N 1
ATOM 4243 C CA . ASP A 1 525 ? 1.368 25.686 27.637 1.00 77.88 525 ASP A CA 1
ATOM 4244 C C . ASP A 1 525 ? 1.065 26.749 26.560 1.00 77.88 525 ASP A C 1
ATOM 4246 O O . ASP A 1 525 ? 1.376 27.931 26.709 1.00 77.88 525 ASP A O 1
ATOM 4250 N N . GLN A 1 526 ? 0.411 26.332 25.471 1.00 77.38 526 GLN A N 1
ATOM 4251 C CA . GLN A 1 526 ? -0.038 27.192 24.377 1.00 77.38 526 GLN A CA 1
ATOM 4252 C C . GLN A 1 526 ? -1.571 27.315 24.347 1.00 77.38 526 GLN A C 1
ATOM 4254 O O . GLN A 1 526 ? -2.261 26.370 24.742 1.00 77.38 526 GLN A O 1
ATOM 4259 N N . PRO A 1 527 ? -2.127 28.431 23.832 1.00 78.94 527 PRO A N 1
ATOM 4260 C CA . PRO A 1 527 ? -3.562 28.570 23.607 1.00 78.94 527 PRO A CA 1
ATOM 4261 C C . PRO A 1 527 ? -4.141 27.394 22.817 1.00 78.94 527 PRO A C 1
ATOM 4263 O O . PRO A 1 527 ? -3.584 27.000 21.791 1.00 78.94 527 PRO A O 1
ATOM 4266 N N . ILE A 1 528 ? -5.268 26.853 23.279 1.00 79.12 528 ILE A N 1
ATOM 4267 C CA . ILE A 1 528 ? -5.940 25.736 22.610 1.00 79.12 528 ILE A CA 1
ATOM 4268 C C . ILE A 1 528 ? -6.438 26.205 21.234 1.00 79.12 528 ILE A C 1
ATOM 4270 O O . ILE A 1 528 ? -7.080 27.250 21.102 1.00 79.12 528 ILE A O 1
ATOM 4274 N N . SER A 1 529 ? -6.093 25.450 20.190 1.00 70.81 529 SER A N 1
ATOM 4275 C CA . SER A 1 529 ? -6.382 25.801 18.800 1.00 70.81 529 SER A CA 1
ATOM 4276 C C . SER A 1 529 ? -7.861 25.650 18.453 1.00 70.81 529 SER A C 1
ATOM 4278 O O . SER A 1 529 ? -8.551 24.782 18.979 1.00 70.81 529 SER A O 1
ATOM 4280 N N . LYS A 1 530 ? -8.329 26.440 17.479 1.00 70.75 530 LYS A N 1
ATOM 4281 C CA . LYS A 1 530 ? -9.624 26.193 16.821 1.00 70.75 530 LYS A CA 1
ATOM 4282 C C . LYS A 1 530 ? -9.629 24.883 16.037 1.00 70.75 530 LYS A C 1
ATOM 4284 O O . LYS A 1 530 ? -10.624 24.170 16.040 1.00 70.75 530 LYS A O 1
ATOM 4289 N N . GLU A 1 531 ? -8.498 24.566 15.404 1.00 72.19 531 GLU A N 1
ATOM 4290 C CA . GLU A 1 531 ? -8.262 23.258 14.792 1.00 72.19 531 GLU A CA 1
ATOM 4291 C C . GLU A 1 531 ? -8.396 22.146 15.834 1.00 72.19 531 GLU A C 1
ATOM 4293 O O . GLU A 1 531 ? -7.825 22.237 16.927 1.00 72.19 531 GLU A O 1
ATOM 4298 N N . ARG A 1 532 ? -9.086 21.071 15.461 1.00 72.19 532 ARG A N 1
ATOM 4299 C CA . ARG A 1 532 ? -9.217 19.853 16.256 1.00 72.19 532 ARG A CA 1
ATOM 4300 C C . ARG A 1 532 ? -7.938 19.027 16.170 1.00 72.19 532 ARG A C 1
ATOM 4302 O O . ARG A 1 532 ? -7.690 18.320 15.189 1.00 72.19 532 ARG A O 1
ATOM 4309 N N . VAL A 1 533 ? -7.140 19.093 17.229 1.00 73.62 533 VAL A N 1
ATOM 4310 C CA . VAL A 1 533 ? -5.812 18.477 17.309 1.00 73.62 533 VAL A CA 1
ATOM 4311 C C . VAL A 1 533 ? -5.831 17.243 18.207 1.00 73.62 533 VAL A C 1
ATOM 4313 O O . VAL A 1 533 ? -6.320 17.283 19.335 1.00 73.62 533 VAL A O 1
ATOM 4316 N N . LEU A 1 534 ? -5.232 16.150 17.730 1.00 78.75 534 LEU A N 1
ATOM 4317 C CA . LEU A 1 534 ? -4.957 14.968 18.544 1.00 78.75 534 LEU A CA 1
ATOM 4318 C C . LEU A 1 534 ? -3.732 15.201 19.451 1.00 78.75 534 LEU A C 1
ATOM 4320 O O . LEU A 1 534 ? -2.605 15.321 18.964 1.00 78.75 534 LEU A O 1
ATOM 4324 N N . MET A 1 535 ? -3.953 15.209 20.765 1.00 77.81 535 MET A N 1
ATOM 4325 C CA . MET A 1 535 ? -2.915 15.372 21.790 1.00 77.81 535 MET A CA 1
ATOM 4326 C C . MET A 1 535 ? -2.711 14.078 22.593 1.00 77.81 535 MET A C 1
ATOM 4328 O O . MET A 1 535 ? -3.626 13.262 22.737 1.00 77.81 535 MET A O 1
ATOM 4332 N N . LYS A 1 536 ? -1.515 13.916 23.161 1.00 84.31 536 LYS A N 1
ATOM 4333 C CA . LYS A 1 536 ? -1.150 12.896 24.155 1.00 84.31 536 LYS A CA 1
ATOM 4334 C C . LYS A 1 536 ? -0.576 13.606 25.382 1.00 84.31 536 LYS A C 1
ATOM 4336 O O . LYS A 1 536 ? 0.279 14.472 25.237 1.00 84.31 536 LYS A O 1
ATOM 4341 N N . SER A 1 537 ? -1.064 13.292 26.578 1.00 84.25 537 SER A N 1
ATOM 4342 C CA . SER A 1 537 ? -0.654 13.980 27.812 1.00 84.25 537 SER A CA 1
ATOM 4343 C C . SER A 1 537 ? -0.765 13.046 29.021 1.00 84.25 537 SER A C 1
ATOM 4345 O O . SER A 1 537 ? -1.540 12.088 28.995 1.00 84.25 537 SER A O 1
ATOM 4347 N N . GLY A 1 538 ? 0.043 13.302 30.052 1.00 85.12 538 GLY A N 1
ATOM 4348 C CA . GLY A 1 538 ? -0.101 12.664 31.359 1.00 85.12 538 GLY A CA 1
ATOM 4349 C C . GLY A 1 538 ? -1.198 13.357 32.161 1.00 85.12 538 GLY A C 1
ATOM 4350 O O . GLY A 1 538 ? -1.415 14.552 32.004 1.00 85.12 538 GLY A O 1
ATOM 4351 N N . PHE A 1 539 ? -1.893 12.618 33.014 1.00 84.06 539 PHE A N 1
ATOM 4352 C CA . PHE A 1 539 ? -2.975 13.107 33.859 1.00 84.06 539 PHE A CA 1
ATOM 4353 C C . PHE A 1 539 ? -2.843 12.510 35.260 1.00 84.06 539 PHE A C 1
ATOM 4355 O O . PHE A 1 539 ? -2.509 11.336 35.415 1.00 84.06 539 PHE A O 1
ATOM 4362 N N . ARG A 1 540 ? -3.146 13.304 36.287 1.00 80.88 540 ARG A N 1
ATOM 4363 C CA . ARG A 1 540 ? -3.292 12.839 37.674 1.00 80.88 540 ARG A CA 1
ATOM 4364 C C . ARG A 1 540 ? -4.701 13.117 38.181 1.00 80.88 540 ARG A C 1
ATOM 4366 O O . ARG A 1 540 ? -5.406 13.951 37.614 1.00 80.88 540 ARG A O 1
ATOM 4373 N N . LEU A 1 541 ? -5.097 12.449 39.260 1.00 75.75 541 LEU A N 1
ATOM 4374 C CA . LEU A 1 541 ? -6.338 12.774 39.963 1.00 75.75 541 LEU A CA 1
ATOM 4375 C C . LEU A 1 541 ? -6.317 14.225 40.462 1.00 75.75 541 LEU A C 1
ATOM 4377 O O . LEU A 1 541 ? -5.261 14.744 40.843 1.00 75.75 541 LEU A O 1
ATOM 4381 N N . LEU A 1 542 ? -7.490 14.860 40.457 1.00 74.12 542 LEU A N 1
ATOM 4382 C CA . LEU A 1 542 ? -7.675 16.199 41.011 1.00 74.12 542 LEU A CA 1
ATOM 4383 C C . LEU A 1 542 ? -7.401 16.222 42.527 1.00 74.12 542 LEU A C 1
ATOM 4385 O O . LEU A 1 542 ? -7.812 15.341 43.294 1.00 74.12 542 LEU A O 1
ATOM 4389 N N . ASP A 1 543 ? -6.715 17.268 42.966 1.00 74.62 543 ASP A N 1
ATOM 4390 C CA . ASP A 1 543 ? -6.550 17.632 44.365 1.00 74.62 543 ASP A CA 1
ATOM 4391 C C . ASP A 1 543 ? -7.559 18.712 44.760 1.00 74.62 543 ASP A C 1
ATOM 4393 O O . ASP A 1 543 ? -7.967 19.523 43.935 1.00 74.62 543 ASP A O 1
ATOM 4397 N N . ASP A 1 544 ? -7.936 18.761 46.033 1.00 70.94 544 ASP A N 1
ATOM 4398 C CA . ASP A 1 544 ? -8.826 19.792 46.579 1.00 70.94 544 ASP A CA 1
ATOM 4399 C C . ASP A 1 544 ? -8.194 21.203 46.532 1.00 70.94 544 ASP A C 1
ATOM 4401 O O . ASP A 1 544 ? -8.870 22.204 46.756 1.00 70.94 544 ASP A O 1
ATOM 4405 N N . LYS A 1 545 ? -6.891 21.287 46.223 1.00 75.00 545 LYS A N 1
ATOM 4406 C CA . LYS A 1 545 ? -6.137 22.522 45.961 1.00 75.00 545 LYS A CA 1
ATOM 4407 C C . LYS A 1 545 ? -6.058 22.907 44.479 1.00 75.00 545 LYS A C 1
ATOM 4409 O O . LYS A 1 545 ? -5.475 23.946 44.170 1.00 75.00 545 LYS A O 1
ATOM 4414 N N . ASP A 1 546 ? -6.567 22.083 43.564 1.00 76.25 546 ASP A N 1
ATOM 4415 C CA . ASP A 1 546 ? -6.504 22.382 42.134 1.00 76.25 546 ASP A CA 1
ATOM 4416 C C . ASP A 1 546 ? -7.529 23.449 41.734 1.00 76.25 546 ASP A C 1
ATOM 4418 O O . ASP A 1 546 ? -8.658 23.497 42.224 1.00 76.25 546 ASP A O 1
ATOM 4422 N N . LEU A 1 547 ? -7.134 24.313 40.798 1.00 67.50 547 LEU A N 1
ATOM 4423 C CA . LEU A 1 547 ? -8.008 25.349 40.257 1.00 67.50 547 LEU A CA 1
ATOM 4424 C C . LEU A 1 547 ? -9.267 24.719 39.641 1.00 67.50 547 LEU A C 1
ATOM 4426 O O . LEU A 1 547 ? -9.181 23.726 38.923 1.00 67.50 547 LEU A O 1
ATOM 4430 N N . PHE A 1 548 ? -10.424 25.330 39.903 1.00 67.81 548 PHE A N 1
ATOM 4431 C CA . PHE A 1 548 ? -11.748 24.909 39.420 1.00 67.81 548 PHE A CA 1
ATOM 4432 C C . PHE A 1 548 ? -12.265 23.542 39.928 1.00 67.81 548 PHE A C 1
ATOM 4434 O O . PHE A 1 548 ? -13.307 23.094 39.468 1.00 67.81 548 PHE A O 1
ATOM 4441 N N . VAL A 1 549 ? -11.617 22.879 40.897 1.00 70.94 549 VAL A N 1
ATOM 4442 C CA . VAL A 1 549 ? -12.041 21.543 41.390 1.00 70.94 549 VAL A CA 1
ATOM 4443 C C . VAL A 1 549 ? -13.464 21.492 41.984 1.00 70.94 549 VAL A C 1
ATOM 4445 O O . VAL A 1 549 ? -14.183 20.501 41.805 1.00 70.94 549 VAL A O 1
ATOM 4448 N N . ASP A 1 550 ? -13.858 22.580 42.649 1.00 65.25 550 ASP A N 1
ATOM 4449 C CA . ASP A 1 550 ? -15.167 22.814 43.277 1.00 65.25 550 ASP A CA 1
ATOM 4450 C C . ASP A 1 550 ? -16.056 23.767 42.436 1.00 65.25 550 ASP A C 1
ATOM 4452 O O . ASP A 1 550 ? -17.096 24.221 42.908 1.00 65.25 550 ASP A O 1
ATOM 4456 N N . ASP A 1 551 ? -15.664 24.091 41.196 1.00 73.12 551 ASP A N 1
ATOM 4457 C CA . ASP A 1 551 ? -16.494 24.875 40.272 1.00 73.12 551 ASP A CA 1
ATOM 4458 C C . ASP A 1 551 ? -17.707 24.041 39.822 1.00 73.12 551 ASP A C 1
ATOM 4460 O O . ASP A 1 551 ? -17.563 22.873 39.450 1.00 73.12 551 ASP A O 1
ATOM 4464 N N . GLU A 1 552 ? -18.907 24.626 39.850 1.00 68.44 552 GLU A N 1
ATOM 4465 C CA . GLU A 1 552 ? -20.159 23.932 39.526 1.00 68.44 552 GLU A CA 1
ATOM 4466 C C . GLU A 1 552 ? -20.136 23.326 38.112 1.00 68.44 552 GLU A C 1
ATOM 4468 O O . GLU A 1 552 ? -20.561 22.187 37.918 1.00 68.44 552 GLU A O 1
ATOM 4473 N N . LEU A 1 553 ? -19.551 24.020 37.129 1.00 70.00 553 LEU A N 1
ATOM 4474 C CA . LEU A 1 553 ? -19.430 23.505 35.765 1.00 70.00 553 LEU A CA 1
ATOM 4475 C C . LEU A 1 553 ? -18.481 22.300 35.706 1.00 70.00 553 LEU A C 1
ATOM 4477 O O . LEU A 1 553 ? -18.773 21.316 35.029 1.00 70.00 553 LEU A O 1
ATOM 4481 N N . VAL A 1 554 ? -17.358 22.346 36.421 1.00 69.62 554 VAL A N 1
ATOM 4482 C CA . VAL A 1 554 ? -16.361 21.259 36.458 1.00 69.62 554 VAL A CA 1
ATOM 4483 C C . VAL A 1 554 ? -16.889 20.048 37.237 1.00 69.62 554 VAL A C 1
ATOM 4485 O O . VAL A 1 554 ? -16.675 18.901 36.830 1.00 69.62 554 VAL A O 1
ATOM 4488 N N . SER A 1 555 ? -17.650 20.295 38.305 1.00 67.06 555 SER A N 1
ATOM 4489 C CA . SER A 1 555 ? -18.357 19.282 39.089 1.00 67.06 555 SER A CA 1
ATOM 4490 C C . SER A 1 555 ? -19.413 18.560 38.246 1.00 67.06 555 SER A C 1
ATOM 4492 O O . SER A 1 555 ? -19.337 17.341 38.067 1.00 67.06 555 SER A O 1
ATOM 4494 N N . ASN A 1 556 ? -20.322 19.315 37.622 1.00 67.56 556 ASN A N 1
ATOM 4495 C CA . ASN A 1 556 ? -21.458 18.779 36.865 1.00 67.56 556 ASN A CA 1
ATOM 4496 C C . ASN A 1 556 ? -21.034 18.164 35.514 1.00 67.56 556 ASN A C 1
ATOM 4498 O O . ASN A 1 556 ? -21.744 17.331 34.956 1.00 67.56 556 ASN A O 1
ATOM 4502 N N . GLN A 1 557 ? -19.854 18.515 34.984 1.00 68.38 557 GLN A N 1
ATOM 4503 C CA . GLN A 1 557 ? -19.244 17.830 33.834 1.00 68.38 557 GLN A CA 1
ATOM 4504 C C . GLN A 1 557 ? -18.513 16.524 34.202 1.00 68.38 557 GLN A C 1
ATOM 4506 O O . GLN A 1 557 ? -17.944 15.886 33.312 1.00 68.38 557 GLN A O 1
ATOM 4511 N N . GLY A 1 558 ? -18.513 16.107 35.475 1.00 67.94 558 GLY A N 1
ATOM 4512 C CA . GLY A 1 558 ? -17.888 14.855 35.913 1.00 67.94 558 GLY A CA 1
ATOM 4513 C C . GLY A 1 558 ? -16.371 14.849 35.719 1.00 67.94 558 GLY A C 1
ATOM 4514 O O . GLY A 1 558 ? -15.795 13.826 35.341 1.00 67.94 558 GLY A O 1
ATOM 4515 N N . VAL A 1 559 ? -15.719 16.000 35.907 1.00 73.19 559 VAL A N 1
ATOM 4516 C CA . VAL A 1 559 ? -14.268 16.132 35.739 1.00 73.19 559 VAL A CA 1
ATOM 4517 C C . VAL A 1 559 ? -13.553 15.581 36.969 1.00 73.19 559 VAL A C 1
ATOM 4519 O O . VAL A 1 559 ? -13.936 15.879 38.104 1.00 73.19 559 VAL A O 1
ATOM 4522 N N . CYS A 1 560 ? -12.533 14.747 36.751 1.00 72.00 560 CYS A N 1
ATOM 4523 C CA . CYS A 1 560 ? -11.881 13.996 37.836 1.00 72.00 560 CYS A CA 1
ATOM 4524 C C . CYS A 1 560 ? -10.346 13.916 37.749 1.00 72.00 560 CYS A C 1
ATOM 4526 O O . CYS A 1 560 ? -9.687 13.587 38.739 1.00 72.00 560 CYS A O 1
ATOM 4528 N N . PHE A 1 561 ? -9.768 14.268 36.598 1.00 78.06 561 PHE A N 1
ATOM 4529 C CA . PHE A 1 561 ? -8.322 14.353 36.393 1.00 78.06 561 PHE A CA 1
ATOM 4530 C C . PHE A 1 561 ? -7.917 15.731 35.881 1.00 78.06 561 PHE A C 1
ATOM 4532 O O . PHE A 1 561 ? -8.686 16.374 35.166 1.00 78.06 561 PHE A O 1
ATOM 4539 N N . MET A 1 562 ? -6.669 16.114 36.144 1.00 83.44 562 MET A N 1
ATOM 4540 C CA . MET A 1 562 ? -6.001 17.248 35.509 1.00 83.44 562 MET A CA 1
ATOM 4541 C C . MET A 1 562 ? -4.705 16.799 34.828 1.00 83.44 562 MET A C 1
ATOM 4543 O O . MET A 1 562 ? -3.975 15.952 35.351 1.00 83.44 562 MET A O 1
ATOM 4547 N N . SER A 1 563 ? -4.427 17.356 33.649 1.00 86.19 563 SER A N 1
ATOM 4548 C CA . SER A 1 563 ? -3.201 17.105 32.887 1.00 86.19 563 SER A CA 1
ATOM 4549 C C . SER A 1 563 ? -1.947 17.584 33.621 1.00 86.19 563 SER A C 1
ATOM 4551 O O . SER A 1 563 ? -1.969 18.629 34.273 1.00 86.19 563 SER A O 1
ATOM 4553 N N . VAL A 1 564 ? -0.838 16.870 33.446 1.00 83.31 564 VAL A N 1
ATOM 4554 C CA . VAL A 1 564 ? 0.468 17.154 34.051 1.00 83.31 564 VAL A CA 1
ATOM 4555 C C . VAL A 1 564 ? 1.614 16.945 33.062 1.00 83.31 564 VAL A C 1
ATOM 4557 O O . VAL A 1 564 ? 1.590 16.050 32.212 1.00 83.31 564 VAL A O 1
ATOM 4560 N N . GLY A 1 565 ? 2.636 17.793 33.195 1.00 80.25 565 GLY A N 1
ATOM 4561 C CA . GLY A 1 565 ? 3.688 17.945 32.192 1.00 80.25 565 GLY A CA 1
ATOM 4562 C C . GLY A 1 565 ? 3.177 18.601 30.904 1.00 80.25 565 GLY A C 1
ATOM 4563 O O . GLY A 1 565 ? 2.017 18.997 30.800 1.00 80.25 565 GLY A O 1
ATOM 4564 N N . SER A 1 566 ? 4.055 18.714 29.910 1.00 75.19 566 SER A N 1
ATOM 4565 C CA . SER A 1 566 ? 3.691 19.239 28.593 1.00 75.19 566 SER A CA 1
ATOM 4566 C C . SER A 1 566 ? 2.902 18.212 27.770 1.00 75.19 566 SER A C 1
ATOM 4568 O O . SER A 1 566 ? 3.073 16.996 27.899 1.00 75.19 566 SER A O 1
ATOM 4570 N N . ALA A 1 567 ? 2.018 18.705 26.903 1.00 79.31 567 ALA A N 1
ATOM 4571 C CA . ALA A 1 567 ? 1.196 17.876 26.027 1.00 79.31 567 ALA A CA 1
ATOM 4572 C C . ALA A 1 567 ? 1.845 17.697 24.641 1.00 79.31 567 ALA A C 1
ATOM 4574 O O . ALA A 1 567 ? 2.167 18.665 23.953 1.00 79.31 567 ALA A O 1
ATOM 4575 N N . GLU A 1 568 ? 1.990 16.451 24.192 1.00 80.50 568 GLU A N 1
ATOM 4576 C CA . GLU A 1 568 ? 2.558 16.102 22.889 1.00 80.50 568 GLU A CA 1
ATOM 4577 C C . GLU A 1 568 ? 1.484 16.202 21.787 1.00 80.50 568 GLU A C 1
ATOM 4579 O O . GLU A 1 568 ? 0.485 15.477 21.809 1.00 80.50 568 GLU A O 1
ATOM 4584 N N . LYS A 1 569 ? 1.691 17.080 20.793 1.00 75.69 569 LYS A N 1
ATOM 4585 C CA . LYS A 1 569 ? 0.863 17.140 19.573 1.00 75.69 569 LYS A CA 1
ATOM 4586 C C . LYS A 1 569 ? 1.251 15.995 18.640 1.00 75.69 569 LYS A C 1
ATOM 4588 O O . LYS A 1 569 ? 2.334 16.014 18.056 1.00 75.69 569 LYS A O 1
ATOM 4593 N N . LEU A 1 570 ? 0.368 15.009 18.472 1.00 68.50 570 LEU A N 1
ATOM 4594 C CA . LEU A 1 570 ? 0.662 13.848 17.631 1.00 68.50 570 LEU A CA 1
ATOM 4595 C C . LEU A 1 570 ? 0.629 14.231 16.134 1.00 68.50 570 LEU A C 1
ATOM 4597 O O . LEU A 1 570 ? -0.296 14.917 15.688 1.00 68.50 570 LEU A O 1
ATOM 4601 N N . PRO A 1 571 ? 1.622 13.808 15.327 1.00 45.03 571 PRO A N 1
ATOM 4602 C CA . PRO A 1 571 ? 1.776 14.296 13.958 1.00 45.03 571 PRO A CA 1
ATOM 4603 C C . PRO A 1 571 ? 0.702 13.773 12.988 1.00 45.03 571 PRO A C 1
ATOM 4605 O O . PRO A 1 571 ? 0.254 12.628 13.066 1.00 45.03 571 PRO A O 1
ATOM 4608 N N . ASN A 1 572 ? 0.380 14.606 11.991 1.00 46.09 572 ASN A N 1
ATOM 4609 C CA . ASN A 1 572 ? -0.469 14.299 10.829 1.00 46.09 572 ASN A CA 1
ATOM 4610 C C . ASN A 1 572 ? -1.937 13.920 11.129 1.00 46.09 572 ASN A C 1
ATOM 4612 O O . ASN A 1 572 ? -2.495 13.064 10.440 1.00 46.09 572 ASN A O 1
ATOM 4616 N N . GLN A 1 573 ? -2.580 14.567 12.110 1.00 53.12 573 GLN A N 1
ATOM 4617 C CA . GLN A 1 573 ? -4.047 14.572 12.250 1.00 53.12 573 GLN A CA 1
ATOM 4618 C C . GLN A 1 573 ? -4.574 15.971 12.617 1.00 53.12 573 GLN A C 1
ATOM 4620 O O . GLN A 1 573 ? -4.743 16.287 13.793 1.00 53.12 573 GLN A O 1
ATOM 4625 N N . ASN A 1 574 ? -4.855 16.792 11.598 1.00 49.12 574 ASN A N 1
ATOM 4626 C CA . ASN A 1 574 ? -5.869 17.843 11.709 1.00 49.12 574 ASN A CA 1
ATOM 4627 C C . ASN A 1 574 ? -7.225 17.169 11.443 1.00 49.12 574 ASN A C 1
ATOM 4629 O O . ASN A 1 574 ? -7.455 16.640 10.354 1.00 49.12 574 ASN A O 1
ATOM 4633 N N . LEU A 1 575 ? -8.086 17.088 12.458 1.00 52.34 575 LEU A N 1
ATOM 4634 C CA . LEU A 1 575 ? -9.311 16.289 12.366 1.00 52.34 575 LEU A CA 1
ATOM 4635 C C . LEU A 1 575 ? -10.408 16.981 11.539 1.00 52.34 575 LEU A C 1
ATOM 4637 O O . LEU A 1 575 ? -11.301 16.295 11.047 1.00 52.34 575 LEU A O 1
ATOM 4641 N N . ASP A 1 576 ? -10.312 18.294 11.310 1.00 47.38 576 ASP A N 1
ATOM 4642 C CA . ASP A 1 576 ? -11.295 19.059 10.528 1.00 47.38 576 ASP A CA 1
ATOM 4643 C C . ASP A 1 576 ? -11.179 18.817 9.006 1.00 47.38 576 ASP A C 1
ATOM 4645 O O . ASP A 1 576 ? -12.132 19.054 8.260 1.00 47.38 576 ASP A O 1
ATOM 4649 N N . GLU A 1 577 ? -10.048 18.276 8.535 1.00 42.28 577 GLU A N 1
ATOM 4650 C CA . GLU A 1 577 ? -9.926 17.698 7.185 1.00 42.28 577 GLU A CA 1
ATOM 4651 C C . GLU A 1 577 ? -10.513 16.276 7.113 1.00 42.28 577 GLU A C 1
ATOM 4653 O O . GLU A 1 577 ? -11.010 15.856 6.069 1.00 42.28 577 GLU A O 1
ATOM 4658 N N . ALA A 1 578 ? -10.489 15.532 8.224 1.00 40.56 578 ALA A N 1
ATOM 4659 C CA . ALA A 1 578 ? -10.889 14.124 8.289 1.00 40.56 578 ALA A CA 1
ATOM 4660 C C . ALA A 1 578 ? -12.404 13.897 8.479 1.00 40.56 578 ALA A C 1
ATOM 4662 O O . ALA A 1 578 ? -12.859 12.754 8.412 1.00 40.56 578 ALA A O 1
ATOM 4663 N N . GLU A 1 579 ? -13.186 14.951 8.727 1.00 40.25 579 GLU A N 1
ATOM 4664 C CA . GLU A 1 579 ? -14.647 14.875 8.900 1.00 40.25 579 GLU A CA 1
ATOM 4665 C C . GLU A 1 579 ? -15.459 15.332 7.681 1.00 40.25 579 GLU A C 1
ATOM 4667 O O . GLU A 1 579 ? -16.679 15.187 7.682 1.00 40.25 579 GLU A O 1
ATOM 4672 N N . LYS A 1 580 ? -14.823 15.851 6.623 1.00 40.12 580 LYS A N 1
ATOM 4673 C CA . LYS A 1 580 ? -15.556 16.442 5.490 1.00 40.12 580 LYS A CA 1
ATOM 4674 C C . LYS A 1 580 ? -16.116 15.454 4.460 1.00 40.12 580 LYS A C 1
ATOM 4676 O O . LYS A 1 580 ? -16.902 15.893 3.628 1.00 40.12 580 LYS A O 1
ATOM 4681 N N . GLU A 1 581 ? -15.757 14.163 4.489 1.00 39.81 581 GLU A N 1
ATOM 4682 C CA . GLU A 1 581 ? -16.153 13.232 3.411 1.00 39.81 581 GLU A CA 1
ATOM 4683 C C . GLU A 1 581 ? -16.171 11.721 3.792 1.00 39.81 581 GLU A C 1
ATOM 4685 O O . GLU A 1 581 ? -15.506 10.909 3.159 1.00 39.81 581 GLU A O 1
ATOM 4690 N N . GLU A 1 582 ? -16.938 11.297 4.814 1.00 35.19 582 GLU A N 1
ATOM 4691 C CA . GLU A 1 582 ? -17.435 9.898 4.932 1.00 35.19 582 GLU A CA 1
ATOM 4692 C C . GLU A 1 582 ? -18.608 9.794 5.939 1.00 35.19 582 GLU A C 1
ATOM 4694 O O . GLU A 1 582 ? -18.602 10.461 6.974 1.00 35.19 582 GLU A O 1
ATOM 4699 N N . GLN A 1 583 ? -19.626 8.963 5.668 1.00 45.19 583 GLN A N 1
ATOM 4700 C CA . GLN A 1 583 ? -20.789 8.810 6.566 1.00 45.19 583 GLN A CA 1
ATOM 4701 C C . GLN A 1 583 ? -20.452 7.952 7.804 1.00 45.19 583 GLN A C 1
ATOM 4703 O O . GLN A 1 583 ? -19.680 6.996 7.720 1.00 45.19 583 GLN A O 1
ATOM 4708 N N . ILE A 1 584 ? -21.068 8.244 8.959 1.00 42.84 584 ILE A N 1
ATOM 4709 C CA . ILE A 1 584 ? -20.769 7.572 10.246 1.00 42.84 584 ILE A CA 1
ATOM 4710 C C . ILE A 1 584 ? -20.947 6.045 10.156 1.00 42.84 584 ILE A C 1
ATOM 4712 O O . ILE A 1 584 ? -20.090 5.292 10.614 1.00 42.84 584 ILE A O 1
ATOM 4716 N N . GLU A 1 585 ? -22.009 5.580 9.501 1.00 40.91 585 GLU A N 1
ATOM 4717 C CA . GLU A 1 585 ? -22.283 4.151 9.308 1.00 40.91 585 GLU A CA 1
ATOM 4718 C C . GLU A 1 585 ? -21.234 3.459 8.416 1.00 40.91 585 GLU A C 1
ATOM 4720 O O . GLU A 1 585 ? -20.802 2.339 8.697 1.00 40.91 585 GLU A O 1
ATOM 4725 N N . GLN A 1 586 ? -20.742 4.148 7.380 1.00 39.59 586 GLN A N 1
ATOM 4726 C CA . GLN A 1 586 ? -19.648 3.656 6.535 1.00 39.59 586 GLN A CA 1
ATOM 4727 C C . GLN A 1 586 ? -18.350 3.536 7.346 1.00 39.59 586 GLN A C 1
ATOM 4729 O O . GLN A 1 586 ? -17.643 2.534 7.237 1.00 39.59 586 GLN A O 1
ATOM 4734 N N . LYS A 1 587 ? -18.077 4.508 8.225 1.00 41.94 587 LYS A N 1
ATOM 4735 C CA . LYS A 1 587 ? -16.929 4.514 9.144 1.00 41.94 587 LYS A CA 1
ATOM 4736 C C . LYS A 1 587 ? -16.988 3.353 10.144 1.00 41.94 587 LYS A C 1
ATOM 4738 O O . LYS A 1 587 ? -15.973 2.687 10.348 1.00 41.94 587 LYS A O 1
ATOM 4743 N N . GLU A 1 588 ? -18.158 3.055 10.712 1.00 47.75 588 GLU A N 1
ATOM 4744 C CA . GLU A 1 588 ? -18.347 1.880 11.574 1.00 47.75 588 GLU A CA 1
ATOM 4745 C C . GLU A 1 588 ? -18.182 0.558 10.817 1.00 47.75 588 GLU A C 1
ATOM 4747 O O . GLU A 1 588 ? -17.430 -0.307 11.265 1.00 47.75 588 GLU A O 1
ATOM 4752 N N . ASN A 1 589 ? -18.824 0.392 9.658 1.00 51.38 589 ASN A N 1
ATOM 4753 C CA . ASN A 1 589 ? -18.721 -0.843 8.875 1.00 51.38 589 ASN A CA 1
ATOM 4754 C C . ASN A 1 589 ? -17.285 -1.088 8.372 1.00 51.38 589 ASN A C 1
ATOM 4756 O O . ASN A 1 589 ? -16.780 -2.210 8.447 1.00 51.38 589 ASN A O 1
ATOM 4760 N N . ARG A 1 590 ? -16.565 -0.026 7.996 1.00 48.03 590 ARG A N 1
ATOM 4761 C CA . ARG A 1 590 ? -15.132 -0.060 7.663 1.00 48.03 590 ARG A CA 1
ATOM 4762 C C . ARG A 1 590 ? -14.258 -0.457 8.858 1.00 48.03 590 ARG A C 1
ATOM 4764 O O . ARG A 1 590 ? -13.307 -1.224 8.689 1.00 48.03 590 ARG A O 1
ATOM 4771 N N . GLN A 1 591 ? -14.566 0.014 10.070 1.00 49.81 591 GLN A N 1
ATOM 4772 C CA . GLN A 1 591 ? -13.877 -0.412 11.298 1.00 49.81 591 GLN A CA 1
ATOM 4773 C C . GLN A 1 591 ? -14.176 -1.875 11.654 1.00 49.81 591 GLN A C 1
ATOM 4775 O O . GLN A 1 591 ? -13.252 -2.610 12.001 1.00 49.81 591 GLN A O 1
ATOM 4780 N N . ARG A 1 592 ? -15.435 -2.313 11.518 1.00 56.69 592 ARG A N 1
ATOM 4781 C CA . ARG A 1 592 ? -15.882 -3.703 11.715 1.00 56.69 592 ARG A CA 1
ATOM 4782 C C . ARG A 1 592 ? -15.120 -4.656 10.790 1.00 56.69 592 ARG A C 1
ATOM 4784 O O . ARG A 1 592 ? -14.383 -5.510 11.280 1.00 56.69 592 ARG A O 1
ATOM 4791 N N . GLN A 1 593 ? -15.171 -4.425 9.477 1.00 56.38 593 GLN A N 1
ATOM 4792 C CA . GLN A 1 593 ? -14.425 -5.222 8.496 1.00 56.38 593 GLN A CA 1
ATOM 4793 C C . GLN A 1 593 ? -12.907 -5.188 8.757 1.00 56.38 593 GLN A C 1
ATOM 4795 O O . GLN A 1 593 ? -12.260 -6.228 8.706 1.00 56.38 593 GLN A O 1
ATOM 4800 N N . THR A 1 594 ? -12.327 -4.044 9.148 1.00 48.22 594 THR A N 1
ATOM 4801 C CA . THR A 1 594 ? -10.894 -3.975 9.508 1.00 48.22 594 THR A CA 1
ATOM 4802 C C . THR A 1 594 ? -10.549 -4.856 10.718 1.00 48.22 594 THR A C 1
ATOM 4804 O O . THR A 1 594 ? -9.574 -5.601 10.668 1.00 48.22 594 THR A O 1
ATOM 4807 N N . LEU A 1 595 ? -11.345 -4.811 11.795 1.00 53.69 595 LEU A N 1
ATOM 4808 C CA . LEU A 1 595 ? -11.138 -5.636 12.995 1.00 53.69 595 LEU A CA 1
ATOM 4809 C C . LEU A 1 595 ? -11.253 -7.135 12.695 1.00 53.69 595 LEU A C 1
ATOM 4811 O O . LEU A 1 595 ? -10.457 -7.928 13.202 1.00 53.69 595 LEU A O 1
ATOM 4815 N N . PHE A 1 596 ? -12.228 -7.517 11.870 1.00 63.12 596 PHE A N 1
ATOM 4816 C CA . PHE A 1 596 ? -12.400 -8.893 11.417 1.00 63.12 596 PHE A CA 1
ATOM 4817 C C . PHE A 1 596 ? -11.207 -9.363 10.571 1.00 63.12 596 PHE A C 1
ATOM 4819 O O . PHE A 1 596 ? -10.630 -10.403 10.887 1.00 63.12 596 PHE A O 1
ATOM 4826 N N . GLN A 1 597 ? -10.755 -8.575 9.586 1.00 54.31 597 GLN A N 1
ATOM 4827 C CA . GLN A 1 597 ? -9.559 -8.897 8.800 1.00 54.31 597 GLN A CA 1
ATOM 4828 C C . GLN A 1 597 ? -8.308 -9.060 9.676 1.00 54.31 597 GLN A C 1
ATOM 4830 O O . GLN A 1 597 ? -7.573 -10.025 9.488 1.00 54.31 597 GLN A O 1
ATOM 4835 N N . THR A 1 598 ? -8.089 -8.194 10.674 1.00 48.62 598 THR A N 1
ATOM 4836 C CA . THR A 1 598 ? -6.957 -8.347 11.606 1.00 48.62 598 THR A CA 1
ATOM 4837 C C . THR A 1 598 ? -7.039 -9.658 12.392 1.00 48.62 598 THR A C 1
ATOM 4839 O O . THR A 1 598 ? -6.050 -10.383 12.457 1.00 48.62 598 THR A O 1
ATOM 4842 N N . ARG A 1 599 ? -8.208 -10.026 12.943 1.00 56.78 599 ARG A N 1
ATOM 4843 C CA . ARG A 1 599 ? -8.373 -11.330 13.618 1.00 56.78 599 ARG A CA 1
ATOM 4844 C C . ARG A 1 599 ? -8.108 -12.498 12.673 1.00 56.78 599 ARG A C 1
ATOM 4846 O O . ARG A 1 599 ? -7.404 -13.433 13.041 1.00 56.78 599 ARG A O 1
ATOM 4853 N N . LEU A 1 600 ? -8.656 -12.433 11.463 1.00 59.69 600 LEU A N 1
ATOM 4854 C CA . LEU A 1 600 ? -8.541 -13.465 10.437 1.00 59.69 600 LEU A CA 1
ATOM 4855 C C . LEU A 1 600 ? -7.092 -13.650 9.951 1.00 59.69 600 LEU A C 1
ATOM 4857 O O . LEU A 1 600 ? -6.718 -14.754 9.573 1.00 59.69 600 LEU A O 1
ATOM 4861 N N . GLU A 1 601 ? -6.265 -12.603 10.004 1.00 52.88 601 GLU A N 1
ATOM 4862 C CA . GLU A 1 601 ? -4.824 -12.668 9.722 1.00 52.88 601 GLU A CA 1
ATOM 4863 C C . GLU A 1 601 ? -3.982 -13.131 10.927 1.00 52.88 601 GLU A C 1
ATOM 4865 O O . GLU A 1 601 ? -2.934 -13.741 10.729 1.00 52.88 601 GLU A O 1
ATOM 4870 N N . CYS A 1 602 ? -4.445 -12.909 12.162 1.00 47.41 602 CYS A N 1
ATOM 4871 C CA . CYS A 1 602 ? -3.801 -13.404 13.388 1.00 47.41 602 CYS A CA 1
ATOM 4872 C C . CYS A 1 602 ? -4.231 -14.827 13.807 1.00 47.41 602 CYS A C 1
ATOM 4874 O O . CYS A 1 602 ? -3.670 -15.372 14.756 1.00 47.41 602 CYS A O 1
ATOM 4876 N N . THR A 1 603 ? -5.225 -15.431 13.149 1.00 57.88 603 THR A N 1
ATOM 4877 C CA . THR A 1 603 ? -5.742 -16.765 13.509 1.00 57.88 603 THR A CA 1
ATOM 4878 C C . THR A 1 603 ? -4.859 -17.880 12.914 1.00 57.88 603 THR A C 1
ATOM 4880 O O . THR A 1 603 ? -4.513 -17.804 11.733 1.00 57.88 603 THR A O 1
ATOM 4883 N N . PRO A 1 604 ? -4.509 -18.944 13.670 1.00 74.00 604 PRO A N 1
ATOM 4884 C CA . PRO A 1 604 ? -3.779 -20.101 13.139 1.00 74.00 604 PRO A CA 1
ATOM 4885 C C . PRO A 1 604 ? -4.481 -20.766 11.942 1.00 74.00 604 PRO A C 1
ATOM 4887 O O . PRO A 1 604 ? -5.709 -20.804 11.864 1.00 74.00 604 PRO A O 1
ATOM 4890 N N . LYS A 1 605 ? -3.710 -21.292 10.980 1.00 71.56 605 LYS A N 1
ATOM 4891 C CA . LYS A 1 605 ? -4.238 -21.787 9.687 1.00 71.56 605 LYS A CA 1
ATOM 4892 C C . LYS A 1 605 ? -5.158 -23.004 9.832 1.00 71.56 605 LYS A C 1
ATOM 4894 O O . LYS A 1 605 ? -6.111 -23.148 9.073 1.00 71.56 605 LYS A O 1
ATOM 4899 N N . ASP A 1 606 ? -4.864 -23.852 10.803 1.00 76.75 606 ASP A N 1
ATOM 4900 C CA . ASP A 1 606 ? -5.668 -24.975 11.278 1.00 76.75 606 ASP A CA 1
ATOM 4901 C C . ASP A 1 606 ? -7.017 -24.499 11.847 1.00 76.75 606 ASP A C 1
ATOM 4903 O O . ASP A 1 606 ? -8.069 -24.932 11.378 1.00 76.75 606 ASP A O 1
ATOM 4907 N N . VAL A 1 607 ? -7.008 -23.510 12.748 1.00 75.94 607 VAL A N 1
ATOM 4908 C CA . VAL A 1 607 ? -8.228 -22.884 13.284 1.00 75.94 607 VAL A CA 1
ATOM 4909 C C . VAL A 1 607 ? -9.037 -22.188 12.178 1.00 75.94 607 VAL A C 1
ATOM 4911 O O . VAL A 1 607 ? -10.264 -22.281 12.161 1.00 75.94 607 VAL A O 1
ATOM 4914 N N . ILE A 1 608 ? -8.393 -21.541 11.200 1.00 76.88 608 ILE A N 1
ATOM 4915 C CA . ILE A 1 608 ? -9.068 -21.005 10.001 1.00 76.88 608 ILE A CA 1
ATOM 4916 C C . ILE A 1 608 ? -9.753 -22.127 9.202 1.00 76.88 608 ILE A C 1
ATOM 4918 O O . ILE A 1 608 ? -10.862 -21.931 8.705 1.00 76.88 608 ILE A O 1
ATOM 4922 N N . PHE A 1 609 ? -9.129 -23.301 9.076 1.00 82.00 609 PHE A N 1
ATOM 4923 C CA . PHE A 1 609 ? -9.687 -24.422 8.318 1.00 82.00 609 PHE A CA 1
ATOM 4924 C C . PHE A 1 609 ? -10.882 -25.084 9.024 1.00 82.00 609 PHE A C 1
ATOM 4926 O O . PHE A 1 609 ? -11.870 -25.409 8.363 1.00 82.00 609 PHE A O 1
ATOM 4933 N N . GLU A 1 610 ? -10.868 -25.200 10.356 1.00 83.88 610 GLU A N 1
ATOM 4934 C CA . GLU A 1 610 ? -12.056 -25.633 11.110 1.00 83.88 610 GLU A CA 1
ATOM 4935 C C . GLU A 1 610 ? -13.192 -24.601 11.044 1.00 83.88 610 GLU A C 1
ATOM 4937 O O . GLU A 1 610 ? -14.343 -24.978 10.821 1.00 83.88 610 GLU A O 1
ATOM 4942 N N . ASN A 1 611 ? -12.888 -23.299 11.109 1.00 86.12 611 ASN A N 1
ATOM 4943 C CA . ASN A 1 611 ? -13.886 -22.249 10.875 1.00 86.12 611 ASN A CA 1
ATOM 4944 C C . ASN A 1 611 ? -14.483 -22.327 9.454 1.00 86.12 611 ASN A C 1
ATOM 4946 O O . ASN A 1 611 ? -15.691 -22.179 9.278 1.00 86.12 611 ASN A O 1
ATOM 4950 N N . PHE A 1 612 ? -13.678 -22.634 8.433 1.00 90.88 612 PHE A N 1
ATOM 4951 C CA . PHE A 1 612 ? -14.179 -22.883 7.077 1.00 90.88 612 PHE A CA 1
ATOM 4952 C C . PHE A 1 612 ? -15.140 -24.085 7.029 1.00 90.88 612 PHE A C 1
ATOM 4954 O O . PHE A 1 612 ? -16.214 -23.975 6.435 1.00 90.88 612 PHE A O 1
ATOM 4961 N N . LYS A 1 613 ? -14.817 -25.201 7.697 1.00 89.94 613 LYS A N 1
ATOM 4962 C CA . LYS A 1 613 ? -15.725 -26.360 7.813 1.00 89.94 613 LYS A CA 1
ATOM 4963 C C . LYS A 1 613 ? -17.021 -26.005 8.547 1.00 89.94 613 LYS A C 1
ATOM 4965 O O . LYS A 1 613 ? -18.087 -26.458 8.136 1.00 89.94 613 LYS A O 1
ATOM 4970 N N . ALA A 1 614 ? -16.951 -25.192 9.602 1.00 90.94 614 ALA A N 1
ATOM 4971 C CA . ALA A 1 614 ? -18.126 -24.710 10.325 1.00 90.94 614 ALA A CA 1
ATOM 4972 C C . ALA A 1 614 ? -19.052 -23.881 9.414 1.00 90.94 614 ALA A C 1
ATOM 4974 O O . ALA A 1 614 ? -20.254 -24.139 9.385 1.00 90.94 614 ALA A O 1
ATOM 4975 N N . VAL A 1 615 ? -18.498 -22.973 8.599 1.00 92.94 615 VAL A N 1
ATOM 4976 C CA . VAL A 1 615 ? -19.260 -22.223 7.580 1.00 92.94 615 VAL A CA 1
ATOM 4977 C C . VAL A 1 615 ? -19.870 -23.153 6.525 1.00 92.94 615 VAL A C 1
ATOM 4979 O O . VAL A 1 615 ? -21.042 -22.996 6.191 1.00 92.94 615 VAL A O 1
ATOM 4982 N N . CYS A 1 616 ? -19.127 -24.151 6.032 1.00 92.44 616 CYS A N 1
ATOM 4983 C CA . CYS A 1 616 ? -19.643 -25.095 5.031 1.00 92.44 616 CYS A CA 1
ATOM 4984 C C . CYS A 1 616 ? -20.892 -25.842 5.518 1.00 92.44 616 CYS A C 1
ATOM 4986 O O . CYS A 1 616 ? -21.871 -25.891 4.777 1.00 92.44 616 CYS A O 1
ATOM 4988 N N . ARG A 1 617 ? -20.863 -26.330 6.769 1.00 92.50 617 ARG A N 1
ATOM 4989 C CA . ARG A 1 617 ? -21.985 -27.011 7.444 1.00 92.50 617 ARG A CA 1
ATOM 4990 C C . ARG A 1 617 ? -23.184 -26.094 7.689 1.00 92.50 617 ARG A C 1
ATOM 4992 O O . ARG A 1 617 ? -24.320 -26.540 7.633 1.00 92.50 617 ARG A O 1
ATOM 4999 N N . ILE A 1 618 ? -22.957 -24.808 7.964 1.00 94.44 618 ILE A N 1
ATOM 5000 C CA . ILE A 1 618 ? -24.059 -23.845 8.127 1.00 94.44 618 ILE A CA 1
ATOM 5001 C C . ILE A 1 618 ? -24.783 -23.614 6.793 1.00 94.44 618 ILE A C 1
ATOM 5003 O O . ILE A 1 618 ? -26.004 -23.514 6.770 1.00 94.44 618 ILE A O 1
ATOM 5007 N N . LEU A 1 619 ? -24.049 -23.604 5.676 1.00 93.44 619 LEU A N 1
ATOM 5008 C CA . LEU A 1 619 ? -24.609 -23.519 4.321 1.00 93.44 619 LEU A CA 1
ATOM 5009 C C . LEU A 1 619 ? -25.279 -24.836 3.853 1.00 93.44 619 LEU A C 1
ATOM 5011 O O . LEU A 1 619 ? -25.602 -24.982 2.674 1.00 93.44 619 LEU A O 1
ATOM 5015 N N . GLU A 1 620 ? -25.445 -25.826 4.736 1.00 92.12 620 GLU A N 1
ATOM 5016 C CA . GLU A 1 620 ? -26.206 -27.066 4.498 1.00 92.12 620 GLU A CA 1
ATOM 5017 C C . GLU A 1 620 ? -27.583 -27.037 5.194 1.00 92.12 620 GLU A C 1
ATOM 5019 O O . GLU A 1 620 ? -28.448 -27.842 4.857 1.00 92.12 620 GLU A O 1
ATOM 5024 N N . ASP A 1 621 ? -27.830 -26.095 6.117 1.00 94.38 621 ASP A N 1
ATOM 5025 C CA . ASP A 1 621 ? -29.121 -25.952 6.799 1.00 94.38 621 ASP A CA 1
ATOM 5026 C C . ASP A 1 621 ? -30.092 -25.040 6.026 1.00 94.38 621 ASP A C 1
ATOM 5028 O O . ASP A 1 621 ? -29.837 -23.853 5.808 1.00 94.38 621 ASP A O 1
ATOM 5032 N N . SER A 1 622 ? -31.258 -25.587 5.671 1.00 90.19 622 SER A N 1
ATOM 5033 C CA . SER A 1 622 ? -32.280 -24.883 4.886 1.00 90.19 622 SER A CA 1
ATOM 5034 C C . SER A 1 622 ? -32.848 -23.636 5.567 1.00 90.19 622 SER A C 1
ATOM 5036 O O . SER A 1 622 ? -33.104 -22.645 4.894 1.00 90.19 622 SER A O 1
ATOM 5038 N N . GLY A 1 623 ? -33.009 -23.634 6.894 1.00 88.12 623 GLY A N 1
ATOM 5039 C CA . GLY A 1 623 ? -33.586 -22.494 7.613 1.00 88.12 623 GLY A CA 1
ATOM 5040 C C . GLY A 1 623 ? -32.613 -21.332 7.792 1.00 88.12 623 GLY A C 1
ATOM 5041 O O . GLY A 1 623 ? -33.044 -20.185 7.912 1.00 88.12 623 GLY A O 1
ATOM 5042 N N . VAL A 1 624 ? -31.304 -21.599 7.787 1.00 89.69 624 VAL A N 1
ATOM 5043 C CA . VAL A 1 624 ? -30.292 -20.548 7.650 1.00 89.69 624 VAL A CA 1
ATOM 5044 C C . VAL A 1 624 ? -30.298 -19.988 6.228 1.00 89.69 624 VAL A C 1
ATOM 5046 O O . VAL A 1 624 ? -30.256 -18.767 6.087 1.00 89.69 624 VAL A O 1
ATOM 5049 N N . ILE A 1 625 ? -30.415 -20.832 5.195 1.00 92.31 625 ILE A N 1
ATOM 5050 C CA . ILE A 1 625 ? -30.538 -20.373 3.800 1.00 92.31 625 ILE A CA 1
ATOM 5051 C C . ILE A 1 625 ? -31.774 -19.475 3.637 1.00 92.31 625 ILE A C 1
ATOM 5053 O O . ILE A 1 625 ? -31.620 -18.324 3.241 1.00 92.31 625 ILE A O 1
ATOM 5057 N N . GLU A 1 626 ? -32.960 -19.911 4.074 1.00 90.00 626 GLU A N 1
ATOM 5058 C CA . GLU A 1 626 ? -34.178 -19.085 4.071 1.00 90.00 626 GLU A CA 1
ATOM 5059 C C . GLU A 1 626 ? -33.990 -17.737 4.792 1.00 90.00 626 GLU A C 1
ATOM 5061 O O . GLU A 1 626 ? -34.525 -16.711 4.370 1.00 90.00 626 GLU A O 1
ATOM 5066 N N . ALA A 1 627 ? -33.273 -17.725 5.924 1.00 88.19 627 ALA A N 1
ATOM 5067 C CA . ALA A 1 627 ? -33.001 -16.501 6.677 1.00 88.19 627 ALA A CA 1
ATOM 5068 C C . ALA A 1 627 ? -32.038 -15.560 5.935 1.00 88.19 627 ALA A C 1
ATOM 5070 O O . ALA A 1 627 ? -32.140 -14.344 6.089 1.00 88.19 627 ALA A O 1
ATOM 5071 N N . MET A 1 628 ? -31.127 -16.105 5.125 1.00 90.31 628 MET A N 1
ATOM 5072 C CA . MET A 1 628 ? -30.214 -15.341 4.275 1.00 90.31 628 MET A CA 1
ATOM 5073 C C . MET A 1 628 ? -30.892 -14.824 2.995 1.00 90.31 628 MET A C 1
ATOM 5075 O O . MET A 1 628 ? -30.664 -13.680 2.601 1.00 90.31 628 MET A O 1
ATOM 5079 N N . GLU A 1 629 ? -31.769 -15.615 2.376 1.00 88.88 629 GLU A N 1
ATOM 5080 C CA . GLU A 1 629 ? -32.573 -15.218 1.209 1.00 88.88 629 GLU A CA 1
ATOM 5081 C C . GLU A 1 629 ? -33.513 -14.053 1.549 1.00 88.88 629 GLU A C 1
ATOM 5083 O O . GLU A 1 629 ? -33.573 -13.069 0.814 1.00 88.88 629 GLU A O 1
ATOM 5088 N N . LYS A 1 630 ? -34.146 -14.087 2.734 1.00 89.44 630 LYS A N 1
ATOM 5089 C CA . LYS A 1 630 ? -34.943 -12.975 3.300 1.00 89.44 630 LYS A CA 1
ATOM 5090 C C . LYS A 1 630 ? -34.138 -11.681 3.524 1.00 89.44 630 LYS A C 1
ATOM 5092 O O . LYS A 1 630 ? -34.729 -10.646 3.816 1.00 89.44 630 LYS A O 1
ATOM 5097 N N . GLN A 1 631 ? -32.809 -11.728 3.402 1.00 87.00 631 GLN A N 1
ATOM 5098 C CA . GLN A 1 631 ? -31.881 -10.596 3.513 1.00 87.00 631 GLN A CA 1
ATOM 5099 C C . GLN A 1 631 ? -31.172 -10.272 2.179 1.00 87.00 631 GLN A C 1
ATOM 5101 O O . GLN A 1 631 ? -30.200 -9.513 2.167 1.00 87.00 631 GLN A O 1
ATOM 5106 N N . SER A 1 632 ? -31.649 -10.834 1.060 1.00 85.38 632 SER A N 1
ATOM 5107 C CA . SER A 1 632 ? -31.103 -10.652 -0.296 1.00 85.38 632 SER A CA 1
ATOM 5108 C C . SER A 1 632 ? -29.612 -11.003 -0.424 1.00 85.38 632 SER A C 1
ATOM 5110 O O . SER A 1 632 ? -28.853 -10.318 -1.114 1.00 85.38 632 SER A O 1
ATOM 5112 N N . ILE A 1 633 ? -29.175 -12.060 0.265 1.00 85.62 633 ILE A N 1
ATOM 5113 C CA . ILE A 1 633 ? -27.791 -12.550 0.229 1.00 85.62 633 ILE A CA 1
ATOM 5114 C C . ILE A 1 633 ? -27.595 -13.496 -0.966 1.00 85.62 633 ILE A C 1
ATOM 5116 O O . ILE A 1 633 ? -28.421 -14.359 -1.238 1.00 85.62 633 ILE A O 1
ATOM 5120 N N . ASP A 1 634 ? -26.466 -13.350 -1.662 1.00 83.81 634 ASP A N 1
ATOM 5121 C CA . ASP A 1 634 ? -26.059 -14.161 -2.818 1.00 83.81 634 ASP A CA 1
ATOM 5122 C C . ASP A 1 634 ? -25.613 -15.577 -2.385 1.00 83.81 634 ASP A C 1
ATOM 5124 O O . ASP A 1 634 ? -24.425 -15.856 -2.178 1.00 83.81 634 ASP A O 1
ATOM 5128 N N . ILE A 1 635 ? -26.593 -16.469 -2.192 1.00 86.75 635 ILE A N 1
ATOM 5129 C CA . ILE A 1 635 ? -26.377 -17.857 -1.745 1.00 86.75 635 ILE A CA 1
ATOM 5130 C C . ILE A 1 635 ? -25.598 -18.665 -2.792 1.00 86.75 635 ILE A C 1
ATOM 5132 O O . ILE A 1 635 ? -24.705 -19.436 -2.434 1.00 86.75 635 ILE A O 1
ATOM 5136 N N . ASP A 1 636 ? -25.881 -18.466 -4.082 1.00 79.38 636 ASP A N 1
ATOM 5137 C CA . ASP A 1 636 ? -25.212 -19.170 -5.183 1.00 79.38 636 ASP A CA 1
ATOM 5138 C C . ASP A 1 636 ? -23.706 -18.913 -5.191 1.00 79.38 636 ASP A C 1
ATOM 5140 O O . ASP A 1 636 ? -22.909 -19.837 -5.372 1.00 79.38 636 ASP A O 1
ATOM 5144 N N . ARG A 1 637 ? -23.281 -17.675 -4.931 1.00 78.69 637 ARG A N 1
ATOM 5145 C CA . ARG A 1 637 ? -21.865 -17.328 -4.790 1.00 78.69 637 ARG A CA 1
ATOM 5146 C C . ARG A 1 637 ? -21.214 -17.973 -3.571 1.00 78.69 637 ARG A C 1
ATOM 5148 O O . ARG A 1 637 ? -20.100 -18.487 -3.705 1.00 78.69 637 ARG A O 1
ATOM 5155 N N . LEU A 1 638 ? -21.885 -18.003 -2.417 1.00 81.56 638 LEU A N 1
ATOM 5156 C CA . LEU A 1 638 ? -21.384 -18.699 -1.223 1.00 81.56 638 LEU A CA 1
ATOM 5157 C C . LEU A 1 638 ? -21.259 -20.212 -1.479 1.00 81.56 638 LEU A C 1
ATOM 5159 O O . LEU A 1 638 ? -20.220 -20.807 -1.187 1.00 81.56 638 LEU A O 1
ATOM 5163 N N . ASN A 1 639 ? -22.256 -20.821 -2.125 1.00 81.69 639 ASN A N 1
ATOM 5164 C CA . ASN A 1 639 ? -22.240 -22.228 -2.528 1.00 81.69 639 ASN A CA 1
ATOM 5165 C C . ASN A 1 639 ? -21.147 -22.536 -3.560 1.00 81.69 639 ASN A C 1
ATOM 5167 O O . ASN A 1 639 ? -20.455 -23.547 -3.440 1.00 81.69 639 ASN A O 1
ATOM 5171 N N . LYS A 1 640 ? -20.924 -21.649 -4.533 1.00 78.94 640 LYS A N 1
ATOM 5172 C CA . LYS A 1 640 ? -19.854 -21.760 -5.536 1.00 78.94 640 LYS A CA 1
ATOM 5173 C C . LYS A 1 640 ? -18.463 -21.599 -4.921 1.00 78.94 640 LYS A C 1
ATOM 5175 O O . LYS A 1 640 ? -17.517 -22.258 -5.358 1.00 78.94 640 LYS A O 1
ATOM 5180 N N . LEU A 1 641 ? -18.323 -20.772 -3.884 1.00 72.50 641 LEU A N 1
ATOM 5181 C CA . LEU A 1 641 ? -17.100 -20.700 -3.088 1.00 72.50 641 LEU A CA 1
ATOM 5182 C C . LEU A 1 641 ? -16.898 -21.971 -2.256 1.00 72.50 641 LEU A C 1
ATOM 5184 O O . LEU A 1 641 ? -15.806 -22.530 -2.321 1.00 72.50 641 LEU A O 1
ATOM 5188 N N . ARG A 1 642 ? -17.923 -22.499 -1.570 1.00 81.44 642 ARG A N 1
ATOM 5189 C CA . ARG A 1 642 ? -17.861 -23.804 -0.878 1.00 81.44 642 ARG A CA 1
ATOM 5190 C C . ARG A 1 642 ? -17.421 -24.922 -1.827 1.00 81.44 642 ARG A C 1
ATOM 5192 O O . ARG A 1 642 ? -16.381 -25.536 -1.603 1.00 81.44 642 ARG A O 1
ATOM 5199 N N . ALA A 1 643 ? -18.155 -25.126 -2.919 1.00 73.69 643 ALA A N 1
ATOM 5200 C CA . ALA A 1 643 ? -17.941 -26.204 -3.888 1.00 73.69 643 ALA A CA 1
ATOM 5201 C C . ALA A 1 643 ? -16.619 -26.108 -4.674 1.00 73.69 643 ALA A C 1
ATOM 5203 O O . ALA A 1 643 ? -16.253 -27.049 -5.368 1.00 73.69 643 ALA A O 1
ATOM 5204 N N . THR A 1 644 ? -15.900 -24.984 -4.584 1.00 64.88 644 THR A N 1
ATOM 5205 C CA . THR A 1 644 ? -14.548 -24.846 -5.149 1.00 64.88 644 THR A CA 1
ATOM 5206 C C . THR A 1 644 ? -13.452 -24.739 -4.084 1.00 64.88 644 THR A C 1
ATOM 5208 O O . THR A 1 644 ? -12.298 -24.512 -4.450 1.00 64.88 644 THR A O 1
ATOM 5211 N N . SER A 1 645 ? -13.783 -24.863 -2.795 1.00 61.12 645 SER A N 1
ATOM 5212 C CA . SER A 1 645 ? -12.847 -24.795 -1.655 1.00 61.12 645 SER A CA 1
ATOM 5213 C C . SER A 1 645 ? -12.707 -26.108 -0.883 1.00 61.12 645 SER A C 1
ATOM 5215 O O . SER A 1 645 ? -11.739 -26.262 -0.132 1.00 61.12 645 SER A O 1
ATOM 5217 N N . LEU A 1 646 ? -13.687 -26.998 -1.049 1.00 53.31 646 LEU A N 1
ATOM 5218 C CA . LEU A 1 646 ? -13.549 -28.441 -0.873 1.00 53.31 646 LEU A CA 1
ATOM 5219 C C . LEU A 1 646 ? -12.645 -29.010 -1.986 1.00 53.31 646 LEU A C 1
ATOM 5221 O O . LEU A 1 646 ? -11.922 -29.978 -1.675 1.00 53.31 646 LEU A O 1
#

InterPro domains:
  IPR004987 DUF272, N-terminal domain [PF03312] (182-258)
  IPR060073 DUF272, C-terminal domain [PF26704] (261-339)
  IPR061281 Protein of unknown function DUF272 [PTHR21516] (157-345)

pLDDT: mean 72.12, std 16.54, range [27.23, 94.44]

Radius of gyration: 34.99 Å; chains: 1; bounding box: 83×63×94 Å

Sequence (646 aa):
SNEVLPKLITGFITGTNPKYGMSYVSCNLTYPGVDGIVYCSKNRRLKVGDWVEVRFTEADFAKFFPSKPTFETPRFTFTHFKKIKRPSNYTVRMTEKGPEVEIKNYELPPGHKTGNDIEDRFLGTISDGQSSISNRHEVVDLIIRRRKPFKTKNKNYTTWFVKSSKKAVVRSDSTDSERSSSSVHKRAVITSVKPSITSKYGKDYSAFLWLLDDHVSSVYYFSSREDTISVGHFFEGVFWHTGKGWECKRYVKSLGKLMDGVVYNDSIELRITVYAYLPASPGRKNAETYHNFIGKIVSGIDKHNQLPGDCSSGVKIRIRLYKDRTTDKTNYCWIVAKKNQSKHIQLITEFYDAWHRDGVRNAVRLRCPRQFGELRGLLDTASAGQISHAYKQKQKLDKDNGVENQKETDIFAWVTAQNGDSFRMVVFPRVEGQKMSDMKKKVTDRNVYEKVEQMEVQRLYIVKLNENGDVIKMYDCPQYFSARSNGEIEFKVVSSDKTLLARNLGIVDPIGMPKWVGKLMFCSDQPISKERVLMKSGFRLLDDKDLFVDDELVSNQGVCFMSVGSAEKLPNQNLDEAEKEEQIEQKENRQRQTLFQTRLECTPKDVIFENFKAVCRILEDSGVIEAMEKQSIDIDRLNKLRATSL

Foldseek 3Di:
DPQDFPDKFKWFFFAADVVQQKTFTAFQQADAPLTAIERHDPVGRDDGGWMKMDTHHPVVCCQQRPPDHDPPRDHHYDHDIDTDDGDPQWDWDADPQTIKIKGFFDFFDVPDDAQDWDQDRGQGTETAHRPADDPPARTKTFIKGFDPWDAGPVRDIHRIYTPHIGHRDDDDDDDDDDDDQPWDWFKKAFFFKDADPDCDPNFGIKTWIATQVPQFIEIEGHHDPDVQRAHQWIFIFTWGQPVLGIYTPGTDGTPPRPFDWDQDPRGIKTKDWFQDKAQADPVRNFIWTADNRNGIETADPPVLGHDPDDRNPGFIFIWTWDFDPPDPRRTIHIYTDGGPDALLLVLLLLVLVLCPFPPLVVLCCVVVVPLNVLCCVLRVFCLCVQLVVVVVVVVVVCVVVVPPDDPDAWPWAWDWDDDQFFIAIEITFHGQQDANVVSVVLPPDCVVVVVVPPDDTQWYKYFDADPSSDTPDIDTRGDGWDADRVGWTKFKWWFAPVFDPDQQWGWTDTPPDDQRRAIEIEGAPHGTYNFTFIKIFIKDFDDSPDPCSSPSVCSVSRYTIYTDDHIDGDPDDRPVVVPPDDDPVRVSVVVSSSSSVVSSVVDDPVSSVVSSVSSLVCLVDPSSVVSSVVRVRPSVVSVVSSVVSD